Protein AF-A0AAV0RYT7-F1 (afdb_monomer)

Sequence (439 aa):
MAKTRPGLASSNSKPKGTASAAGAGKKELDSYTIRGTTKVVKVGDCVLMRPSDTGKPPYVARIEGIDSDSRNNVKVRVRWYYRPEESLGGRRQFHGAKELFLSDHHDVQSAHTIEGKCTVHSFKNYTKLENVGAEDYFCRFEYKAATGGFTPDRVAVYCKCEMPYNPDDLMVQCEECKDWYHPACVGMTIEEAKKLDHFVCSECSPDDDVKRPQNGFSTSPTADVKDLVIPVTNFNNEDKGFMVLAGDVFDVPIRKDIVHRVVRWQLAKRQQGTHSTKTISEVSGTGRKPWNQKGSGRARHGTLRGPQFRGGCVMHGPKPRSHAFKLNKQVRRLGLKIALTARAAEGKLLVFEDLEVPTHKTKNIVNYVQQMENAKKLLLVDGGSINEKLKLATQNIHYVNVLPSIGLNVYSILQHDTLVMSRAAVNGIVDRMHTPINR

Solvent-accessible surface area (backbone atoms only — not comparable to full-atom values): 26422 Å² total; per-residue (Å²): 144,85,85,88,84,81,89,82,82,81,78,85,73,78,76,82,78,78,84,72,81,87,70,90,58,71,46,79,46,76,63,50,68,35,85,96,53,94,53,72,46,41,65,70,41,34,29,30,30,61,51,95,51,90,90,54,75,66,43,43,31,33,31,73,39,37,39,28,41,84,82,74,50,49,34,28,33,32,34,37,42,39,45,46,70,74,39,89,82,42,66,54,92,50,59,40,94,51,41,34,25,46,38,76,48,70,50,80,43,57,52,82,40,47,76,46,76,36,45,74,33,48,47,80,56,48,78,66,53,92,72,83,54,95,54,51,32,27,30,78,37,38,32,36,76,92,77,63,45,56,42,69,86,71,75,72,56,42,36,96,79,64,38,47,79,32,91,81,58,73,66,49,56,22,73,82,82,64,48,45,31,42,34,71,81,74,77,38,50,72,73,58,56,72,72,52,92,74,47,71,44,88,88,70,46,91,79,73,87,89,86,76,84,94,81,74,85,81,82,73,81,90,74,81,70,59,66,44,79,43,68,22,30,43,90,83,71,50,82,75,50,72,45,81,41,58,11,85,44,46,62,42,81,81,50,66,68,50,38,52,53,46,40,52,41,55,55,30,54,70,46,74,42,79,54,68,57,47,38,60,86,69,43,86,72,71,84,59,58,80,57,69,90,67,91,73,89,63,86,83,55,67,46,69,42,40,61,93,36,87,92,28,20,46,89,89,50,57,61,64,44,79,58,56,69,92,74,59,70,67,58,51,51,49,24,40,27,29,52,46,10,54,31,48,76,70,67,31,50,45,39,22,64,58,81,81,54,99,58,48,51,45,64,61,55,52,54,44,50,70,69,44,84,93,54,80,22,39,34,41,30,34,47,56,83,74,54,66,40,45,48,62,24,30,74,85,38,94,47,42,45,81,41,34,45,89,69,66,48,53,58,62,61,71,74,23,67,27,41,37,31,15,50,56,16,51,52,57,50,51,52,62,67,70,50,76,83,84,128

Foldseek 3Di:
DDDDDDDDDDDPPDDDDPDDDDDPFKDWDQWDQAPPDRDIDGQQFKFFFADPDPPDGTWIWGFHTWIAGNVRFIKTKTFGKDDQCRFPVHDDPQAEPQEIAGEPDIDIGTSNRTPGTAAEAEPVVVLPDPDADPRYHYYDWHAYRVPSDTPPPDAQAFAPVRHHHRSVADWDAAPPPRGIHGQVSQVHDPVVRVVDPHDHGPVRDPDDDDDDDPDDDDPDPDDDLDWDKAFAAALVRDTPGIDTAGSVLQVDPQDPPLLVVQLLQVVLQPDQQQFDWDDLVRQDDDQCQPDDQDDPPDDGDRGQQDPVHVSHTDDPGGHRDRSHDDDDPVSQSVSNSSLNNVCVVVVQEHEYQDPDDPALALVSVVVSQVPDPPWQAEEEEELDDDDPSSCSNPVVPPRYYYDYLVPDGSVVSVVGRHYYYYPNSSVNSVCVSPPDDDD

InterPro domains:
  IPR001025 Bromo adjacent homology (BAH) domain [PF01426] (41-152)
  IPR001025 Bromo adjacent homology (BAH) domain [PS51038] (39-154)
  IPR001025 Bromo adjacent homology (BAH) domain [SM00439] (39-154)
  IPR001965 Zinc finger, PHD-type [SM00249] (158-205)
  IPR002136 Large ribosomal subunit protein uL4 [PF00573] (245-430)
  IPR011011 Zinc finger, FYVE/PHD-type [SSF57903] (149-209)
  IPR013005 Large ribosomal subunit protein uL4-like [MF_01328_B] (235-434)
  IPR013005 Large ribosomal subunit protein uL4-like [PTHR10746] (218-437)
  IPR013005 Large ribosomal subunit protein uL4-like [TIGR03953] (245-429)
  IPR013083 Zinc finger, RING/FYVE/PHD-type [G3DSA:3.30.40.10] (152-214)
  IPR019786 Zinc finger, PHD-type, conserved site [PS01359] (159-204)
  IPR019787 Zinc finger, PHD-finger [PF00628] (159-204)
  IPR019787 Zinc finger, PHD-finger [PS50016] (156-207)
  IPR023574 Large ribosomal subunit protein uL4 domain superfamily [G3DSA:3.40.1370.10] (215-439)
  IPR023574 Large ribosomal subunit protein uL4 domain superfamily [SSF52166] (230-432)
  IPR043151 Bromo adjacent homology (BAH) domain superfamily [G3DSA:2.30.30.490] (9-151)

Structure (mmCIF, N/CA/C/O backbone):
data_AF-A0AAV0RYT7-F1
#
_entry.id   AF-A0AAV0RYT7-F1
#
loop_
_atom_site.group_PDB
_atom_site.id
_atom_site.type_symbol
_atom_site.label_atom_id
_atom_site.label_alt_id
_atom_site.label_comp_id
_atom_site.label_asym_id
_atom_site.label_entity_id
_atom_site.label_seq_id
_atom_site.pdbx_PDB_ins_code
_atom_site.Cartn_x
_atom_site.Cartn_y
_atom_site.Cartn_z
_atom_site.occupancy
_atom_site.B_iso_or_equiv
_atom_site.auth_seq_id
_atom_site.auth_comp_id
_atom_site.auth_asym_id
_atom_site.auth_atom_id
_atom_site.pdbx_PDB_model_num
ATOM 1 N N . MET A 1 1 ? -42.404 -5.998 -25.702 1.00 30.30 1 MET A N 1
ATOM 2 C CA . MET A 1 1 ? -41.253 -6.014 -24.774 1.00 30.30 1 MET A CA 1
ATOM 3 C C . MET A 1 1 ? -40.001 -6.358 -25.566 1.00 30.30 1 MET A C 1
ATOM 5 O O . MET A 1 1 ? -39.706 -7.519 -25.775 1.00 30.30 1 MET A O 1
ATOM 9 N N . ALA A 1 2 ? -39.330 -5.339 -26.093 1.00 27.11 2 ALA A N 1
ATOM 10 C CA . ALA A 1 2 ? -38.035 -5.443 -26.757 1.00 27.11 2 ALA A CA 1
ATOM 11 C C . ALA A 1 2 ? -37.401 -4.053 -26.669 1.00 27.11 2 ALA A C 1
ATOM 13 O O . ALA A 1 2 ? -37.971 -3.090 -27.182 1.00 27.11 2 ALA A O 1
ATOM 14 N N . LYS A 1 3 ? -36.290 -3.919 -25.940 1.00 22.48 3 LYS A N 1
ATOM 15 C CA . LYS A 1 3 ? -35.517 -2.673 -25.860 1.00 22.48 3 LYS A CA 1
ATOM 16 C C . LYS A 1 3 ? -34.029 -3.003 -25.764 1.00 22.48 3 LYS A C 1
ATOM 18 O O . LYS A 1 3 ? -33.499 -3.251 -24.690 1.00 22.48 3 LYS A O 1
ATOM 23 N N . THR A 1 4 ? -33.372 -2.986 -26.914 1.00 28.69 4 THR A N 1
ATOM 24 C CA . THR A 1 4 ? -31.923 -2.846 -27.082 1.00 28.69 4 THR A CA 1
ATOM 25 C C . THR A 1 4 ? -31.543 -1.368 -27.119 1.00 28.69 4 THR A C 1
ATOM 27 O O . THR A 1 4 ? -32.207 -0.595 -27.808 1.00 28.69 4 THR A O 1
ATOM 30 N N . ARG A 1 5 ? -30.453 -0.984 -26.441 1.00 23.03 5 ARG A N 1
ATOM 31 C CA . ARG A 1 5 ? -29.602 0.194 -26.734 1.00 23.03 5 ARG A CA 1
ATOM 32 C C . ARG A 1 5 ? -28.378 0.208 -25.793 1.00 23.03 5 ARG A C 1
ATOM 34 O O . ARG A 1 5 ? -28.495 -0.345 -24.704 1.00 23.03 5 ARG A O 1
ATOM 41 N N . PRO A 1 6 ? -27.292 0.954 -26.089 1.00 27.91 6 PRO A N 1
ATOM 42 C CA . PRO A 1 6 ? -26.799 1.430 -27.386 1.00 27.91 6 PRO A CA 1
ATOM 43 C C . PRO A 1 6 ? -25.316 1.063 -27.632 1.00 27.91 6 PRO A C 1
ATOM 45 O O . PRO A 1 6 ? -24.533 0.858 -26.708 1.00 27.91 6 PRO A O 1
ATOM 48 N N . GLY A 1 7 ? -24.928 1.026 -28.909 1.00 27.41 7 GLY A N 1
ATOM 49 C CA . GLY A 1 7 ? -23.536 0.886 -29.328 1.00 27.41 7 GLY A CA 1
ATOM 50 C C . GLY A 1 7 ? -22.687 2.096 -28.932 1.00 27.41 7 GLY A C 1
ATOM 51 O O . GLY A 1 7 ? -23.126 3.241 -29.055 1.00 27.41 7 GLY A O 1
ATOM 52 N N . LEU A 1 8 ? -21.459 1.827 -28.485 1.00 25.39 8 LEU A N 1
ATOM 53 C CA . LEU A 1 8 ? -20.401 2.827 -28.415 1.00 25.39 8 LEU A CA 1
ATOM 54 C C . LEU A 1 8 ? -19.555 2.757 -29.685 1.00 25.39 8 LEU A C 1
ATOM 56 O O . LEU A 1 8 ? -19.077 1.698 -30.087 1.00 25.39 8 LEU A O 1
ATOM 60 N N . ALA A 1 9 ? -19.407 3.931 -30.286 1.00 24.58 9 ALA A N 1
ATOM 61 C CA . ALA A 1 9 ? -18.654 4.214 -31.487 1.00 24.58 9 ALA A CA 1
ATOM 62 C C . ALA A 1 9 ? -17.199 3.731 -31.390 1.00 24.58 9 ALA A C 1
ATOM 64 O O . ALA A 1 9 ? -16.453 4.132 -30.496 1.00 24.58 9 ALA A O 1
ATOM 65 N N . SER A 1 10 ? -16.781 2.921 -32.361 1.00 26.00 10 SER A N 1
ATOM 66 C CA . SER A 1 10 ? -15.369 2.709 -32.659 1.00 26.00 10 SER A CA 1
ATOM 67 C C . SER A 1 10 ? -14.807 3.994 -33.261 1.00 26.00 10 SER A C 1
ATOM 69 O O . SER A 1 10 ? -15.166 4.396 -34.368 1.00 26.00 10 SER A O 1
ATOM 71 N N . SER A 1 11 ? -13.935 4.664 -32.516 1.00 25.81 11 SER A N 1
ATOM 72 C CA . SER A 1 11 ? -13.093 5.729 -33.040 1.00 25.81 11 SER A CA 1
ATOM 73 C C . SER A 1 11 ? -12.148 5.138 -34.089 1.00 25.81 11 SER A C 1
ATOM 75 O O . SER A 1 11 ? -11.259 4.347 -33.787 1.00 25.81 11 SER A O 1
ATOM 77 N N . ASN A 1 12 ? -12.356 5.529 -35.345 1.00 25.47 12 ASN A N 1
ATOM 78 C CA . ASN A 1 12 ? -11.433 5.277 -36.446 1.00 25.47 12 ASN A CA 1
ATOM 79 C C . ASN A 1 12 ? -10.126 6.050 -36.196 1.00 25.47 12 ASN A C 1
ATOM 81 O O . ASN A 1 12 ? -9.978 7.200 -36.613 1.00 25.47 12 ASN A O 1
ATOM 85 N N . SER A 1 13 ? -9.155 5.433 -35.526 1.00 27.55 13 SER A N 1
ATOM 86 C CA . SER A 1 13 ? -7.759 5.852 -35.622 1.00 27.55 13 SER A CA 1
ATOM 87 C C . SER A 1 13 ? -7.164 5.241 -36.891 1.00 27.55 13 SER A C 1
ATOM 89 O O . SER A 1 13 ? -6.755 4.085 -36.925 1.00 27.55 13 SER A O 1
ATOM 91 N N . LYS A 1 14 ? -7.129 6.038 -37.967 1.00 25.80 14 LYS A N 1
ATOM 92 C CA . LYS A 1 14 ? -6.351 5.734 -39.177 1.00 25.80 14 LYS A CA 1
ATOM 93 C C . LYS A 1 14 ? -4.915 5.355 -38.774 1.00 25.80 14 LYS A C 1
ATOM 95 O O . LYS A 1 14 ? -4.239 6.200 -38.178 1.00 25.80 14 LYS A O 1
ATOM 100 N N . PRO A 1 15 ? -4.398 4.164 -39.121 1.00 29.38 15 PRO A N 1
ATOM 101 C CA . PRO A 1 15 ? -2.966 3.940 -39.060 1.00 29.38 15 PRO A CA 1
ATOM 102 C C . PRO A 1 15 ? -2.318 4.772 -40.172 1.00 29.38 15 PRO A C 1
ATOM 104 O O . PRO A 1 15 ? -2.700 4.692 -41.340 1.00 29.38 15 PRO A O 1
ATOM 107 N N . LYS A 1 16 ? -1.367 5.631 -39.790 1.00 27.55 16 LYS A N 1
ATOM 108 C CA . LYS A 1 16 ? -0.496 6.354 -40.721 1.00 27.55 16 LYS A CA 1
ATOM 109 C C . LYS A 1 16 ? 0.192 5.323 -41.614 1.00 27.55 16 LYS A C 1
ATOM 111 O O . LYS A 1 16 ? 1.013 4.549 -41.130 1.00 27.55 16 LYS A O 1
ATOM 116 N N . GLY A 1 17 ? -0.162 5.318 -42.896 1.00 25.09 17 GLY A N 1
ATOM 117 C CA . GLY A 1 17 ? 0.501 4.500 -43.898 1.00 25.09 17 GLY A CA 1
ATOM 118 C C . GLY A 1 17 ? 1.968 4.899 -44.002 1.00 25.09 17 GLY A C 1
ATOM 119 O O . GLY A 1 17 ? 2.288 5.995 -44.457 1.00 25.09 17 GLY A O 1
ATOM 120 N N . THR A 1 18 ? 2.864 4.011 -43.586 1.00 28.97 18 THR A N 1
ATOM 121 C CA . THR A 1 18 ? 4.244 4.032 -44.059 1.00 28.97 18 THR A CA 1
ATOM 122 C C . THR A 1 18 ? 4.240 3.396 -45.440 1.00 28.97 18 THR A C 1
ATOM 124 O O . THR A 1 18 ? 4.267 2.174 -45.576 1.00 28.97 18 THR A O 1
ATOM 127 N N . ALA A 1 19 ? 4.136 4.240 -46.465 1.00 28.33 19 ALA A N 1
ATOM 128 C CA . ALA A 1 19 ? 4.362 3.848 -47.845 1.00 28.33 19 ALA A CA 1
ATOM 129 C C . ALA A 1 19 ? 5.803 3.325 -47.974 1.00 28.33 19 ALA A C 1
ATOM 131 O O . ALA A 1 19 ? 6.754 4.103 -47.945 1.00 28.33 19 ALA A O 1
ATOM 132 N N . SER A 1 20 ? 5.965 2.005 -48.074 1.00 30.25 20 SER A N 1
ATOM 133 C CA . SER A 1 20 ? 7.187 1.408 -48.614 1.00 30.25 20 SER A CA 1
ATOM 134 C C . SER A 1 20 ? 7.030 1.278 -50.121 1.00 30.25 20 SER A C 1
ATOM 136 O O . SER A 1 20 ? 6.014 0.788 -50.610 1.00 30.25 20 SER A O 1
ATOM 138 N N . ALA A 1 21 ? 8.036 1.780 -50.831 1.00 29.73 21 ALA A N 1
ATOM 139 C CA . ALA A 1 21 ? 8.102 1.876 -52.278 1.00 29.73 21 ALA A CA 1
ATOM 140 C C . ALA A 1 21 ? 7.775 0.545 -52.976 1.00 29.73 21 ALA A C 1
ATOM 142 O O . ALA A 1 21 ? 8.363 -0.498 -52.681 1.00 29.73 21 ALA A O 1
ATOM 143 N N . ALA A 1 22 ? 6.848 0.609 -53.932 1.00 30.39 22 ALA A N 1
ATOM 144 C CA . ALA A 1 22 ? 6.551 -0.470 -54.858 1.00 30.39 22 ALA A CA 1
ATOM 145 C C . ALA A 1 22 ? 7.770 -0.720 -55.762 1.00 30.39 22 ALA A C 1
ATOM 147 O O . ALA A 1 22 ? 8.079 0.075 -56.648 1.00 30.39 22 ALA A O 1
ATOM 148 N N . GLY A 1 23 ? 8.472 -1.827 -55.521 1.00 34.88 23 GLY A N 1
ATOM 149 C CA . GLY A 1 23 ? 9.412 -2.402 -56.478 1.00 34.88 23 GLY A CA 1
ATOM 150 C C . GLY A 1 23 ? 8.641 -3.153 -57.563 1.00 34.88 23 GLY A C 1
ATOM 151 O O . GLY A 1 23 ? 7.828 -4.024 -57.253 1.00 34.88 23 GLY A O 1
ATOM 152 N N . ALA A 1 24 ? 8.886 -2.786 -58.818 1.00 42.75 24 ALA A N 1
ATOM 153 C CA . ALA A 1 24 ? 8.257 -3.340 -60.010 1.00 42.75 24 ALA A CA 1
ATOM 154 C C . ALA A 1 24 ? 8.384 -4.877 -60.098 1.00 42.75 24 ALA A C 1
ATOM 156 O O . ALA A 1 24 ? 9.4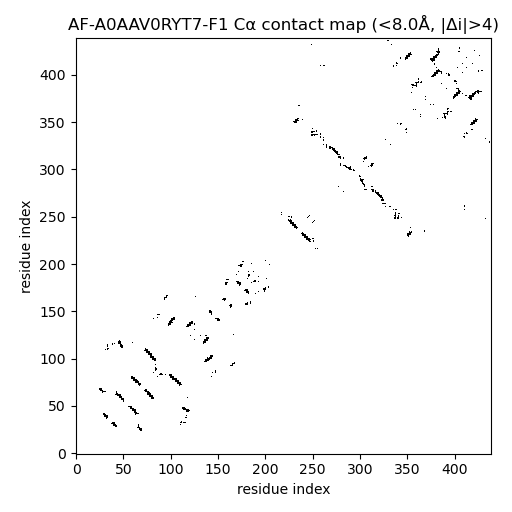75 -5.417 -59.925 1.00 42.75 24 ALA A O 1
ATOM 157 N N . GLY A 1 25 ? 7.274 -5.564 -60.409 1.00 54.41 25 GLY A N 1
ATOM 158 C CA . GLY A 1 25 ? 7.277 -6.955 -60.893 1.00 54.41 25 GLY A CA 1
ATOM 159 C C . GLY A 1 25 ? 6.667 -8.050 -60.002 1.00 54.41 25 GLY A C 1
ATOM 160 O O . GLY A 1 25 ? 6.837 -9.219 -60.338 1.00 54.41 25 GLY A O 1
ATOM 161 N N . LYS A 1 26 ? 5.965 -7.729 -58.904 1.00 60.53 26 LYS A N 1
ATOM 162 C CA . LYS A 1 26 ? 5.328 -8.736 -58.025 1.00 60.53 26 LYS A CA 1
ATOM 163 C C . LYS A 1 26 ? 3.840 -8.921 -58.344 1.00 60.53 26 LYS A C 1
ATOM 165 O O . LYS A 1 26 ? 3.109 -7.935 -58.393 1.00 60.53 26 LYS A O 1
ATOM 170 N N . LYS A 1 27 ? 3.394 -10.168 -58.530 1.00 79.81 27 LYS A N 1
ATOM 171 C CA . LYS A 1 27 ? 1.981 -10.544 -58.718 1.00 79.81 27 LYS A CA 1
ATOM 172 C C . LYS A 1 27 ? 1.500 -11.361 -57.516 1.00 79.81 27 LYS A C 1
ATOM 174 O O . LYS A 1 27 ? 2.056 -12.430 -57.258 1.00 79.81 27 LYS A O 1
ATOM 179 N N . GLU A 1 28 ? 0.482 -10.870 -56.812 1.00 83.94 28 GLU A N 1
ATOM 180 C CA . GLU A 1 28 ? -0.175 -11.586 -55.707 1.00 83.94 28 GLU A CA 1
ATOM 181 C C . GLU A 1 28 ? -0.911 -12.834 -56.229 1.00 83.94 28 GLU A C 1
ATOM 183 O O . GLU A 1 28 ? -1.502 -12.819 -57.314 1.00 83.94 28 GLU A O 1
ATOM 188 N N . LEU A 1 29 ? -0.835 -13.931 -55.474 1.00 84.69 29 LEU A N 1
ATOM 189 C CA . LEU A 1 29 ? -1.482 -15.207 -55.775 1.00 84.69 29 LEU A CA 1
ATOM 190 C C . LEU A 1 29 ? -2.457 -15.588 -54.655 1.00 84.69 29 LEU A C 1
ATOM 192 O O . LEU A 1 29 ? -2.135 -15.474 -53.476 1.00 84.69 29 LEU A O 1
ATOM 196 N N . ASP A 1 30 ? -3.614 -16.140 -55.020 1.00 82.50 30 ASP A N 1
ATOM 197 C CA . ASP A 1 30 ? -4.628 -16.562 -54.039 1.00 82.50 30 ASP A CA 1
ATOM 198 C C . ASP A 1 30 ? -4.325 -17.928 -53.401 1.00 82.50 30 ASP A C 1
ATOM 200 O O . ASP A 1 30 ? -4.829 -18.260 -52.324 1.00 82.50 30 ASP A O 1
ATOM 204 N N . SER A 1 31 ? -3.529 -18.761 -54.079 1.00 87.69 31 SER A N 1
ATOM 205 C CA . SER A 1 31 ? -3.195 -20.106 -53.611 1.00 87.69 31 SER A CA 1
ATOM 206 C C . SER A 1 31 ? -1.892 -20.641 -54.202 1.00 87.69 31 SER A C 1
ATOM 208 O O . SER A 1 31 ? -1.434 -20.186 -55.250 1.00 87.69 31 SER A O 1
ATOM 210 N N . TYR A 1 32 ? -1.309 -21.630 -53.526 1.00 88.06 32 TYR A N 1
ATOM 211 C CA . TYR A 1 32 ? -0.107 -22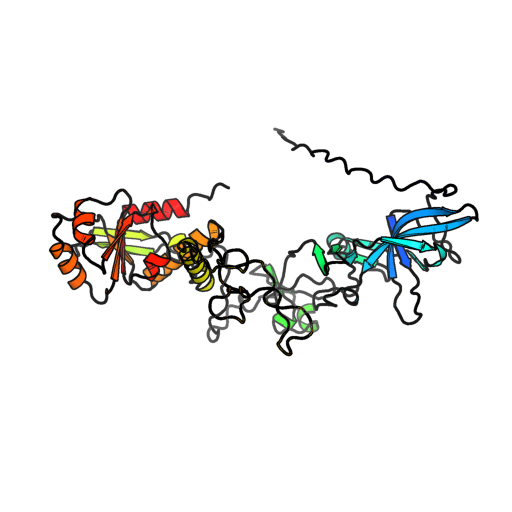.335 -53.957 1.00 88.06 32 TYR A CA 1
ATOM 212 C C . TYR A 1 32 ? -0.243 -23.839 -53.697 1.00 88.06 32 TYR A C 1
ATOM 214 O O . TYR A 1 32 ? -0.629 -24.254 -52.603 1.00 88.06 32 TYR A O 1
ATOM 222 N N . THR A 1 33 ? 0.089 -24.665 -54.690 1.00 88.25 33 THR A N 1
ATOM 223 C CA . THR A 1 33 ? 0.115 -26.128 -54.545 1.00 88.25 33 THR A CA 1
ATOM 224 C C . THR A 1 33 ? 1.485 -26.566 -54.046 1.00 88.25 33 THR A C 1
ATOM 226 O O . THR A 1 33 ? 2.500 -26.286 -54.685 1.00 88.25 33 THR A O 1
ATOM 229 N N . ILE A 1 34 ? 1.524 -27.267 -52.910 1.00 86.81 34 ILE A N 1
ATOM 230 C CA . ILE A 1 34 ? 2.776 -27.733 -52.304 1.00 86.81 34 ILE A CA 1
ATOM 231 C C . ILE A 1 34 ? 3.454 -28.724 -53.253 1.00 86.81 34 ILE A C 1
ATOM 233 O O . ILE A 1 34 ? 2.879 -29.750 -53.626 1.00 86.81 34 ILE A O 1
ATOM 237 N N . ARG A 1 35 ? 4.704 -28.436 -53.620 1.00 77.00 35 ARG A N 1
ATOM 238 C CA . ARG A 1 35 ? 5.479 -29.239 -54.569 1.00 77.00 35 ARG A CA 1
ATOM 239 C C . ARG A 1 35 ? 5.630 -30.682 -54.070 1.00 77.00 35 ARG A C 1
ATOM 241 O O . ARG A 1 35 ? 6.130 -30.910 -52.976 1.00 77.00 35 ARG A O 1
ATOM 248 N N . GLY A 1 36 ? 5.230 -31.647 -54.898 1.00 72.75 36 GLY A N 1
ATOM 249 C CA . GLY A 1 36 ? 5.280 -33.076 -54.560 1.00 72.75 36 GLY A CA 1
ATOM 250 C C . GLY A 1 36 ? 4.041 -33.607 -53.833 1.00 72.75 36 GLY A C 1
ATOM 251 O O . GLY A 1 36 ? 4.007 -34.783 -53.490 1.00 72.75 36 GLY A O 1
ATOM 252 N N . THR A 1 37 ? 3.008 -32.781 -53.627 1.00 81.81 37 THR A N 1
ATOM 253 C CA . THR A 1 37 ? 1.719 -33.218 -53.070 1.00 81.81 37 THR A CA 1
ATOM 254 C C . THR A 1 37 ? 0.547 -32.608 -53.845 1.00 81.81 37 THR A C 1
ATOM 256 O O . THR A 1 37 ? 0.711 -31.651 -54.597 1.00 81.81 37 THR A O 1
ATOM 259 N N . THR A 1 38 ? -0.661 -33.133 -53.642 1.00 82.56 38 THR A N 1
ATOM 260 C CA . THR A 1 38 ? -1.909 -32.568 -54.192 1.00 82.56 38 THR A CA 1
ATOM 261 C C . THR A 1 38 ? -2.530 -31.491 -53.292 1.00 82.56 38 THR A C 1
ATOM 263 O O . THR A 1 38 ? -3.633 -31.017 -53.561 1.00 82.56 38 THR A O 1
ATOM 266 N N . LYS A 1 39 ? -1.852 -31.094 -52.205 1.00 85.62 39 LYS A N 1
ATOM 267 C CA . LYS A 1 39 ? -2.389 -30.157 -51.210 1.00 85.62 39 LYS A CA 1
ATOM 268 C C . LYS A 1 39 ? -2.186 -28.707 -51.656 1.00 85.62 39 LYS A C 1
ATOM 270 O O . LYS A 1 39 ? -1.070 -28.286 -51.957 1.00 85.62 39 LYS A O 1
ATOM 275 N N . VAL A 1 40 ? -3.274 -27.937 -51.647 1.00 89.38 40 VAL A N 1
ATOM 276 C CA . VAL A 1 40 ? -3.293 -26.502 -51.968 1.00 89.38 40 VAL A CA 1
ATOM 277 C C . VAL A 1 40 ? -3.380 -25.689 -50.681 1.00 89.38 40 VAL A C 1
ATOM 279 O O . VAL A 1 40 ? -4.195 -25.992 -49.808 1.00 89.38 40 VAL A O 1
ATOM 282 N N . VAL A 1 41 ? -2.561 -24.645 -50.577 1.00 91.06 41 VAL A N 1
ATOM 283 C CA . VAL A 1 41 ? -2.524 -23.722 -49.439 1.00 91.06 41 VAL A CA 1
ATOM 284 C C . VAL A 1 41 ? -2.985 -22.336 -49.867 1.00 91.06 41 VAL A C 1
ATOM 286 O O . VAL A 1 41 ? -2.650 -21.883 -50.963 1.00 91.06 41 VAL A O 1
ATOM 289 N N . LYS A 1 42 ? -3.752 -21.667 -49.006 1.00 92.44 42 LYS A N 1
ATOM 290 C CA . LYS A 1 42 ? -4.282 -20.315 -49.218 1.00 92.44 42 LYS A CA 1
ATOM 291 C C . LYS A 1 42 ? -3.820 -19.356 -48.124 1.00 92.44 42 LYS A C 1
ATOM 293 O O . LYS A 1 42 ? -3.354 -19.770 -47.063 1.00 92.44 42 LYS A O 1
ATOM 298 N N . VAL A 1 43 ? -3.996 -18.059 -48.363 1.00 91.00 43 VAL A N 1
ATOM 299 C CA . VAL A 1 43 ? -3.809 -17.037 -47.326 1.00 91.00 43 VAL A CA 1
ATOM 300 C C . VAL A 1 43 ? -4.737 -17.325 -46.140 1.00 91.00 43 VAL A C 1
ATOM 302 O O . VAL A 1 43 ? -5.922 -17.600 -46.311 1.00 91.00 43 VAL A O 1
ATOM 305 N N . GLY A 1 44 ? -4.188 -17.276 -44.929 1.00 88.56 44 GLY A N 1
ATOM 306 C CA . GLY A 1 44 ? -4.873 -17.581 -43.677 1.00 88.56 44 GLY A CA 1
ATOM 307 C C . GLY A 1 44 ? -4.670 -19.009 -43.168 1.00 88.56 44 GLY A C 1
ATOM 308 O O . GLY A 1 44 ? -4.873 -19.224 -41.970 1.00 88.56 44 GLY A O 1
ATOM 309 N N . ASP A 1 45 ? -4.231 -19.941 -44.021 1.00 92.81 45 ASP A N 1
ATOM 310 C CA . ASP A 1 45 ? -3.924 -21.318 -43.626 1.00 92.81 45 ASP A CA 1
ATOM 311 C C . ASP A 1 45 ? -2.666 -21.394 -42.746 1.00 92.81 45 ASP A C 1
ATOM 313 O O . ASP A 1 45 ? -1.748 -20.574 -42.855 1.00 92.81 45 ASP A O 1
ATOM 317 N N . CYS A 1 46 ? -2.618 -22.415 -41.886 1.00 94.38 46 CYS A N 1
ATOM 318 C CA . CYS A 1 46 ? -1.428 -22.769 -41.119 1.00 94.38 46 CYS A CA 1
ATOM 319 C C . CYS A 1 46 ? -0.663 -23.899 -41.820 1.00 94.38 46 CYS A C 1
ATOM 321 O O . CYS A 1 46 ? -1.254 -24.825 -42.385 1.00 94.38 46 CYS A O 1
ATOM 323 N N . VAL A 1 47 ? 0.661 -23.805 -41.813 1.00 94.62 47 VAL A N 1
ATOM 324 C CA . VAL A 1 47 ? 1.555 -24.723 -42.518 1.00 94.62 47 VAL A CA 1
ATOM 325 C C . VAL A 1 47 ? 2.738 -25.140 -41.664 1.00 94.62 47 VAL A C 1
ATOM 327 O O . VAL A 1 47 ? 3.178 -24.407 -40.776 1.00 94.62 47 VAL A O 1
ATOM 330 N N . LEU A 1 48 ? 3.268 -26.314 -41.997 1.00 93.12 48 LEU A N 1
ATOM 331 C CA . LEU A 1 48 ? 4.563 -26.791 -41.546 1.00 93.12 48 LEU A CA 1
ATOM 332 C C . LEU A 1 48 ? 5.647 -26.351 -42.526 1.00 93.12 48 LEU A C 1
ATOM 334 O O . LEU A 1 48 ? 5.549 -26.599 -43.729 1.00 93.12 48 LEU A O 1
ATOM 338 N N . MET A 1 49 ? 6.680 -25.712 -41.995 1.00 92.00 49 MET A N 1
ATOM 339 C CA . MET A 1 49 ? 7.822 -25.187 -42.729 1.00 92.00 49 MET A CA 1
ATOM 340 C C . MET A 1 49 ? 9.067 -25.988 -42.362 1.00 92.00 49 MET A C 1
ATOM 342 O O . MET A 1 49 ? 9.378 -26.172 -41.181 1.00 92.00 49 MET A O 1
ATOM 346 N N . ARG A 1 50 ? 9.799 -26.427 -43.384 1.00 90.88 50 ARG A N 1
ATOM 347 C CA . ARG A 1 50 ? 11.050 -27.165 -43.235 1.00 90.88 50 ARG A CA 1
ATOM 348 C C . ARG A 1 50 ? 12.086 -26.316 -42.484 1.00 90.88 50 ARG A C 1
ATOM 350 O O . ARG A 1 50 ? 12.319 -25.172 -42.885 1.00 90.88 50 ARG A O 1
ATOM 357 N N . PRO A 1 51 ? 12.740 -26.857 -41.446 1.00 88.44 51 PRO A N 1
ATOM 358 C CA . PRO A 1 51 ? 13.836 -26.178 -40.775 1.00 88.44 51 PRO A CA 1
ATOM 359 C C . PRO A 1 51 ? 15.114 -26.227 -41.622 1.00 88.44 51 PRO A C 1
ATOM 361 O O . PRO A 1 51 ? 15.320 -27.146 -42.412 1.00 88.44 51 PRO A O 1
ATOM 364 N N . SER A 1 52 ? 16.007 -25.252 -41.434 1.00 83.75 52 SER A N 1
ATOM 365 C CA . SER A 1 52 ? 17.330 -25.267 -42.080 1.00 83.75 52 SER A CA 1
ATOM 366 C C . SER A 1 52 ? 18.213 -26.413 -41.572 1.00 83.75 52 SER A C 1
ATOM 368 O O . SER A 1 52 ? 19.015 -26.948 -42.332 1.00 83.75 52 SER A O 1
ATOM 370 N N . ASP A 1 53 ? 18.038 -26.799 -40.304 1.00 83.44 53 ASP A N 1
ATOM 371 C CA . ASP A 1 53 ? 18.758 -27.901 -39.664 1.00 83.44 53 ASP A CA 1
ATOM 372 C C . ASP A 1 53 ? 17.888 -29.166 -39.665 1.00 83.44 53 ASP A C 1
ATOM 374 O O . ASP A 1 53 ? 16.791 -29.169 -39.107 1.00 83.44 53 ASP A O 1
ATOM 378 N N . THR A 1 54 ? 18.396 -30.275 -40.206 1.00 78.38 54 THR A N 1
ATOM 379 C CA . THR A 1 54 ? 17.678 -31.563 -40.318 1.00 78.38 54 THR A CA 1
ATOM 380 C C . THR A 1 54 ? 17.336 -32.234 -38.983 1.00 78.38 54 THR A C 1
ATOM 382 O O . THR A 1 54 ? 16.558 -33.182 -38.969 1.00 78.38 54 THR A O 1
ATOM 385 N N . GLY A 1 55 ? 17.897 -31.767 -37.862 1.00 77.81 55 GLY A N 1
ATOM 386 C CA . GLY A 1 55 ? 17.640 -32.311 -36.522 1.00 77.81 55 GLY A CA 1
ATOM 387 C C . GLY A 1 55 ? 16.511 -31.628 -35.742 1.00 77.81 55 GLY A C 1
ATOM 388 O O . GLY A 1 55 ? 16.228 -32.038 -34.619 1.00 77.81 55 GLY A O 1
ATOM 389 N N . LYS A 1 56 ? 15.888 -30.574 -36.286 1.00 83.88 56 LYS A N 1
ATOM 390 C CA . LYS A 1 56 ? 14.812 -29.828 -35.613 1.00 83.88 56 LYS A CA 1
ATOM 391 C C . LYS A 1 56 ? 13.432 -30.253 -36.126 1.00 83.88 56 LYS A C 1
ATOM 393 O O . LYS A 1 56 ? 13.315 -30.643 -37.287 1.00 83.88 56 LYS A O 1
ATOM 398 N N . PRO A 1 57 ? 12.377 -30.168 -35.295 1.00 86.12 57 PRO A N 1
ATOM 399 C CA . PRO A 1 57 ? 11.013 -30.357 -35.773 1.00 86.12 57 PRO A CA 1
ATOM 400 C C . PRO A 1 57 ? 10.622 -29.241 -36.758 1.00 86.12 57 PRO A C 1
ATOM 402 O O . PRO A 1 57 ? 11.185 -28.144 -36.697 1.00 86.12 57 PRO A O 1
ATOM 405 N N . PRO A 1 58 ? 9.637 -29.482 -37.641 1.00 91.19 58 PRO A N 1
ATOM 406 C CA . PRO A 1 58 ? 9.145 -28.455 -38.546 1.00 91.19 58 PRO A CA 1
ATOM 407 C C . PRO A 1 58 ? 8.542 -27.273 -37.782 1.00 91.19 58 PRO A C 1
ATOM 409 O O . PRO A 1 58 ? 7.859 -27.433 -36.757 1.00 91.19 58 PRO A O 1
ATOM 412 N N . TYR A 1 59 ? 8.796 -26.077 -38.313 1.00 92.12 59 TYR A N 1
ATOM 413 C CA . TYR A 1 59 ? 8.263 -24.826 -37.789 1.00 92.12 59 TYR A CA 1
ATOM 414 C C . TYR A 1 59 ? 6.810 -24.653 -38.211 1.00 92.12 59 TYR A C 1
ATOM 416 O O . TYR A 1 59 ? 6.428 -25.031 -39.316 1.00 92.12 59 TYR A O 1
ATOM 424 N N . VAL A 1 60 ? 5.999 -24.042 -37.353 1.00 94.62 60 VAL A N 1
ATOM 425 C CA . VAL A 1 60 ? 4.589 -23.784 -37.654 1.00 94.62 60 VAL A CA 1
ATOM 426 C C . VAL A 1 60 ? 4.420 -22.312 -37.999 1.00 94.62 60 VAL A C 1
ATOM 428 O O . VAL A 1 60 ? 4.883 -21.436 -37.268 1.00 94.62 60 VAL A O 1
ATOM 431 N N . ALA A 1 61 ? 3.753 -22.020 -39.110 1.00 95.00 61 ALA A N 1
ATOM 432 C CA . ALA A 1 61 ? 3.543 -20.649 -39.556 1.00 95.00 61 ALA A CA 1
ATOM 433 C C . ALA A 1 61 ? 2.140 -20.445 -40.125 1.00 95.00 61 ALA A C 1
ATOM 435 O O . ALA A 1 61 ? 1.553 -21.358 -40.703 1.00 95.00 61 ALA A O 1
ATOM 436 N N . ARG A 1 62 ? 1.610 -19.230 -39.988 1.00 94.69 62 ARG A N 1
ATOM 437 C CA . ARG A 1 62 ? 0.386 -18.795 -40.666 1.00 94.69 62 ARG A CA 1
ATOM 438 C C . ARG A 1 62 ? 0.745 -18.013 -41.917 1.00 94.69 62 ARG A C 1
ATOM 440 O O . ARG A 1 62 ? 1.555 -17.092 -41.841 1.00 94.69 62 ARG A O 1
ATOM 447 N N . ILE A 1 63 ? 0.127 -18.336 -43.046 1.00 94.56 63 ILE A N 1
ATOM 448 C CA . ILE A 1 63 ? 0.327 -17.586 -44.289 1.00 94.56 63 ILE A CA 1
ATOM 449 C C . ILE A 1 63 ? -0.490 -16.296 -44.240 1.00 94.56 63 ILE A C 1
ATOM 451 O O . ILE A 1 63 ? -1.707 -16.336 -44.076 1.00 94.56 63 ILE A O 1
ATOM 455 N N . GLU A 1 64 ? 0.167 -15.156 -44.422 1.00 93.19 64 GLU A N 1
ATOM 456 C CA . GLU A 1 64 ? -0.478 -13.841 -44.514 1.00 93.19 64 GLU A CA 1
ATOM 457 C C . GLU A 1 64 ? -0.537 -13.301 -45.945 1.00 93.19 64 GLU A C 1
ATOM 459 O O . GLU A 1 64 ? -1.389 -12.473 -46.253 1.00 93.19 64 GLU A O 1
ATOM 464 N N . GLY A 1 65 ? 0.331 -13.781 -46.836 1.00 91.62 65 GLY A N 1
ATOM 465 C CA . GLY A 1 65 ? 0.317 -13.405 -48.248 1.00 91.62 65 GLY A CA 1
ATOM 466 C C . GLY A 1 65 ? 1.158 -14.347 -49.100 1.00 91.62 65 GLY A C 1
ATOM 467 O O . GLY A 1 65 ? 2.104 -14.960 -48.602 1.00 91.62 65 GLY A O 1
ATOM 468 N N . ILE A 1 66 ? 0.814 -14.464 -50.380 1.00 92.62 66 ILE A N 1
ATOM 469 C CA . ILE A 1 66 ? 1.549 -15.266 -51.361 1.00 92.62 66 ILE A CA 1
ATOM 470 C C . ILE A 1 66 ? 1.837 -14.369 -52.563 1.00 92.62 66 ILE A C 1
ATOM 472 O O . ILE A 1 66 ? 0.922 -13.853 -53.198 1.00 92.62 66 ILE A O 1
ATOM 476 N N . ASP A 1 67 ? 3.115 -14.199 -52.875 1.00 91.19 67 ASP A N 1
ATOM 477 C CA . ASP A 1 67 ? 3.601 -13.310 -53.923 1.00 91.19 67 ASP A CA 1
ATOM 478 C C . ASP A 1 67 ? 4.436 -14.108 -54.928 1.00 91.19 67 ASP A C 1
ATOM 480 O O . ASP A 1 67 ? 5.290 -14.911 -54.548 1.00 91.19 67 ASP A O 1
ATOM 484 N N . SER A 1 68 ? 4.241 -13.866 -56.221 1.00 89.31 68 SER A N 1
ATOM 485 C CA . SER A 1 68 ? 5.099 -14.392 -57.288 1.00 89.31 68 SER A CA 1
ATOM 486 C C . SER A 1 68 ? 5.944 -13.287 -57.907 1.00 89.31 68 SER A C 1
ATOM 488 O O . SER A 1 68 ? 5.477 -12.169 -58.128 1.00 89.31 68 SER A O 1
ATOM 490 N N . ASP A 1 69 ? 7.211 -13.600 -58.158 1.00 85.50 69 ASP A N 1
ATOM 491 C CA . ASP A 1 69 ? 8.143 -12.703 -58.837 1.00 85.50 69 ASP A CA 1
ATOM 492 C C . ASP A 1 69 ? 8.088 -12.896 -60.364 1.00 85.50 69 ASP A C 1
ATOM 494 O O . ASP A 1 69 ? 7.619 -13.922 -60.860 1.00 85.50 69 ASP A O 1
ATOM 498 N N . SER A 1 70 ? 8.659 -11.958 -61.120 1.00 76.50 70 SER A N 1
ATOM 499 C CA . SER A 1 70 ? 8.743 -11.977 -62.596 1.00 76.50 70 SER A CA 1
ATOM 500 C C . SER A 1 70 ? 9.377 -13.247 -63.199 1.00 76.50 70 SER A C 1
ATOM 502 O O . SER A 1 70 ? 9.154 -13.562 -64.365 1.00 76.50 70 SER A O 1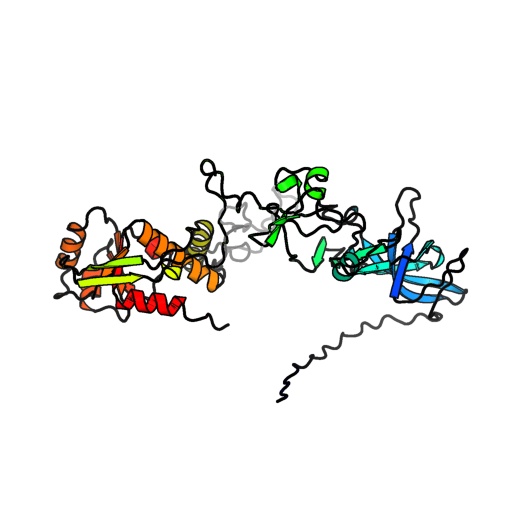
ATOM 504 N N . ARG A 1 71 ? 10.140 -14.007 -62.400 1.00 78.56 71 ARG A N 1
ATOM 505 C CA . ARG A 1 71 ? 10.756 -15.303 -62.755 1.00 78.56 71 ARG A CA 1
ATOM 506 C C . ARG A 1 71 ? 9.938 -16.524 -62.303 1.00 78.56 71 ARG A C 1
ATOM 508 O O . ARG A 1 71 ? 10.482 -17.619 -62.219 1.00 78.56 71 ARG A O 1
ATOM 515 N N . ASN A 1 72 ? 8.662 -16.333 -61.963 1.00 77.56 72 ASN A N 1
ATOM 516 C CA . ASN A 1 72 ? 7.736 -17.353 -61.456 1.00 77.56 72 ASN A CA 1
ATOM 517 C C . ASN A 1 72 ? 8.172 -18.029 -60.134 1.00 77.56 72 ASN A C 1
ATOM 519 O O . ASN A 1 72 ? 7.711 -19.116 -59.789 1.00 77.56 72 ASN A O 1
ATOM 523 N N . ASN A 1 73 ? 9.059 -17.380 -59.372 1.00 86.06 73 ASN A N 1
ATOM 524 C CA . ASN A 1 73 ? 9.428 -17.815 -58.027 1.00 86.06 73 ASN A CA 1
ATOM 525 C C . ASN A 1 73 ? 8.366 -17.342 -57.035 1.00 86.06 73 ASN A C 1
ATOM 527 O O . ASN A 1 73 ? 8.117 -16.141 -56.930 1.00 86.06 73 ASN A O 1
ATOM 531 N N . VAL A 1 74 ? 7.780 -18.276 -56.288 1.00 89.94 74 VAL A N 1
ATOM 532 C CA . VAL A 1 74 ? 6.731 -17.976 -55.307 1.00 89.94 74 VAL A CA 1
ATOM 533 C C . VAL A 1 74 ? 7.338 -17.802 -53.915 1.00 89.94 74 VAL A C 1
ATOM 535 O O . VAL A 1 74 ? 8.063 -18.671 -53.420 1.00 89.94 74 VAL A O 1
ATOM 538 N N . LYS A 1 75 ? 7.029 -16.674 -53.279 1.00 91.81 75 LYS A N 1
ATOM 539 C CA . LYS A 1 75 ? 7.374 -16.337 -51.898 1.00 91.81 75 LYS A CA 1
ATOM 540 C C . LYS A 1 75 ? 6.101 -16.226 -51.067 1.00 91.81 75 LYS A C 1
ATOM 542 O O . LYS A 1 75 ? 5.068 -15.781 -51.553 1.00 91.81 75 LYS A O 1
ATOM 547 N N . VAL A 1 76 ? 6.188 -16.615 -49.806 1.00 92.75 76 VAL A N 1
ATOM 548 C CA . VAL A 1 76 ? 5.103 -16.536 -48.834 1.00 92.75 76 VAL A CA 1
ATOM 549 C C . VAL A 1 76 ? 5.504 -15.600 -47.706 1.00 92.75 76 VAL A C 1
ATOM 551 O O . VAL A 1 76 ? 6.587 -15.726 -47.134 1.00 92.75 76 VAL A O 1
ATOM 554 N N . ARG A 1 77 ? 4.632 -14.642 -47.392 1.00 94.00 77 ARG A N 1
ATOM 555 C CA . ARG A 1 77 ? 4.721 -13.848 -46.168 1.00 94.00 77 ARG A CA 1
ATOM 556 C C . ARG A 1 77 ? 4.055 -14.634 -45.060 1.00 94.00 77 ARG A C 1
ATOM 558 O O . ARG A 1 77 ? 2.886 -15.006 -45.184 1.00 94.00 77 ARG A O 1
ATOM 565 N N . VAL A 1 78 ? 4.806 -14.913 -44.007 1.00 94.56 78 VAL A N 1
ATOM 566 C CA . VAL A 1 78 ? 4.373 -15.790 -42.927 1.00 94.56 78 VAL A CA 1
ATOM 567 C C . VAL A 1 78 ? 4.510 -15.110 -41.579 1.00 94.56 78 VAL A C 1
ATOM 569 O O . VAL A 1 78 ? 5.412 -14.302 -41.359 1.00 94.56 78 VAL A O 1
ATOM 572 N N . ARG A 1 79 ? 3.615 -15.481 -40.670 1.00 95.19 79 ARG A N 1
ATOM 573 C CA . ARG A 1 79 ? 3.664 -15.129 -39.257 1.00 95.19 79 ARG A CA 1
ATOM 574 C C . ARG A 1 79 ? 3.967 -16.382 -38.447 1.00 95.19 79 ARG A C 1
ATOM 576 O O . ARG A 1 79 ? 3.255 -17.382 -38.564 1.00 95.19 79 ARG A O 1
ATOM 583 N N . TRP A 1 80 ? 5.031 -16.343 -37.654 1.00 94.56 80 TRP A N 1
ATOM 584 C CA . TRP A 1 80 ? 5.550 -17.531 -36.978 1.00 94.56 80 TRP A CA 1
ATOM 585 C C . TRP A 1 80 ? 4.765 -17.882 -35.714 1.00 94.56 80 TRP A C 1
ATOM 587 O O . TRP A 1 80 ? 4.408 -17.009 -34.913 1.00 94.56 80 TRP A O 1
ATOM 597 N N . TYR A 1 81 ? 4.560 -19.178 -35.504 1.00 95.06 81 TYR A N 1
ATOM 598 C CA . TYR A 1 81 ? 4.209 -19.728 -34.205 1.00 95.06 81 TYR A CA 1
ATOM 599 C C . TYR A 1 81 ? 5.463 -20.253 -33.518 1.00 95.06 81 TYR A C 1
ATOM 601 O O . TYR A 1 81 ? 6.282 -20.921 -34.142 1.00 95.06 81 TYR A O 1
ATOM 609 N N . TYR A 1 82 ? 5.580 -19.972 -32.227 1.00 93.00 82 TYR A N 1
ATOM 610 C CA . TYR A 1 82 ? 6.669 -20.469 -31.396 1.00 93.00 82 TYR A CA 1
ATOM 611 C C . TYR A 1 82 ? 6.166 -21.621 -30.543 1.00 93.00 82 TYR A C 1
ATOM 613 O O . TYR A 1 82 ? 5.085 -21.541 -29.954 1.00 93.00 82 TYR A O 1
ATOM 621 N N . ARG A 1 83 ? 6.961 -22.679 -30.431 1.00 92.88 83 ARG A N 1
ATOM 622 C CA . ARG A 1 83 ? 6.744 -23.709 -29.416 1.00 92.88 83 ARG A CA 1
ATOM 623 C C . ARG A 1 83 ? 7.142 -23.152 -28.044 1.00 92.88 83 ARG A C 1
ATOM 625 O O . ARG A 1 83 ? 8.019 -22.290 -27.956 1.00 92.88 83 ARG A O 1
ATOM 632 N N . PRO A 1 84 ? 6.568 -23.665 -26.945 1.00 91.25 84 PRO A N 1
ATOM 633 C CA . PRO A 1 84 ? 6.958 -23.259 -25.601 1.00 91.25 84 PRO A CA 1
ATOM 634 C C . PRO A 1 84 ? 8.464 -23.328 -25.320 1.00 91.25 84 PRO A C 1
ATOM 636 O O . PRO A 1 84 ? 9.006 -22.460 -24.638 1.00 91.25 84 PRO A O 1
ATOM 639 N N . GLU A 1 85 ? 9.138 -24.326 -25.890 1.00 89.75 85 GLU A N 1
ATOM 640 C CA . GLU A 1 85 ? 10.586 -24.555 -25.793 1.00 89.75 85 GLU A CA 1
ATOM 641 C C . GLU A 1 85 ? 11.422 -23.446 -26.446 1.00 89.75 85 GLU A C 1
ATOM 643 O O . GLU A 1 85 ? 12.543 -23.191 -26.022 1.00 89.75 85 GLU A O 1
ATOM 648 N N . GLU A 1 86 ? 10.863 -22.762 -27.444 1.00 88.50 86 GLU A N 1
ATOM 649 C CA . GLU A 1 86 ? 11.526 -21.705 -28.216 1.00 88.50 86 GLU A CA 1
ATOM 650 C C . GLU A 1 86 ? 11.293 -20.311 -27.610 1.00 88.50 86 GLU A C 1
ATOM 652 O O . GLU A 1 86 ? 11.865 -19.318 -28.063 1.00 88.50 86 GLU A O 1
ATOM 657 N N . SER A 1 87 ? 10.429 -20.211 -26.596 1.00 88.25 87 SER A N 1
ATOM 658 C CA . SER A 1 87 ? 10.163 -18.957 -25.894 1.00 88.25 87 SER A CA 1
ATOM 659 C C . SER A 1 87 ? 11.280 -18.626 -24.899 1.00 88.25 87 SER A C 1
ATOM 661 O O . SER A 1 87 ? 11.894 -19.517 -24.316 1.00 88.25 87 SER A O 1
ATOM 663 N N . LEU A 1 88 ? 11.504 -17.334 -24.622 1.00 84.06 88 LEU A N 1
ATOM 664 C CA . LEU A 1 88 ? 12.527 -16.875 -23.661 1.00 84.06 88 LEU A CA 1
ATOM 665 C C . LEU A 1 88 ? 12.357 -17.466 -22.248 1.00 84.06 88 LEU A C 1
ATOM 667 O O . LEU A 1 88 ? 13.319 -17.540 -21.490 1.00 84.06 88 LEU A O 1
ATOM 671 N N . GLY A 1 89 ? 11.132 -17.858 -21.883 1.00 80.94 89 GLY A N 1
ATOM 672 C CA . GLY A 1 89 ? 10.812 -18.463 -20.589 1.00 80.94 89 GLY A CA 1
ATOM 673 C C . GLY A 1 89 ? 10.843 -19.992 -20.568 1.00 80.94 89 GLY A C 1
ATOM 674 O O . GLY A 1 89 ? 10.612 -20.561 -19.501 1.00 80.94 89 GLY A O 1
ATOM 675 N N . GLY A 1 90 ? 11.088 -20.639 -21.711 1.00 87.44 90 GLY A N 1
ATOM 676 C CA . GLY A 1 90 ? 11.059 -22.090 -21.869 1.00 87.44 90 GLY A CA 1
ATOM 677 C C . GLY A 1 90 ? 9.688 -22.734 -21.620 1.00 87.44 90 GLY A C 1
ATOM 678 O O . GLY A 1 90 ? 8.679 -22.083 -21.320 1.00 87.44 90 GLY A O 1
ATOM 679 N N . ARG A 1 91 ? 9.649 -24.066 -21.738 1.00 88.25 91 ARG A N 1
ATOM 680 C CA . ARG A 1 91 ? 8.446 -24.854 -21.458 1.00 88.25 91 ARG A CA 1
ATOM 681 C C . ARG A 1 91 ? 8.182 -24.905 -19.951 1.00 88.25 91 ARG A C 1
ATOM 683 O O . ARG A 1 91 ? 9.080 -25.173 -19.161 1.00 88.25 91 ARG A O 1
ATOM 690 N N . ARG A 1 92 ? 6.933 -24.662 -19.556 1.00 86.62 92 ARG A N 1
ATOM 691 C CA . ARG A 1 92 ? 6.441 -24.743 -18.178 1.00 86.62 92 ARG A CA 1
ATOM 692 C C . ARG A 1 92 ? 5.524 -25.952 -18.048 1.00 86.62 92 ARG A C 1
ATOM 694 O O . ARG A 1 92 ? 5.010 -26.431 -19.053 1.00 86.62 92 ARG A O 1
ATOM 701 N N . GLN A 1 93 ? 5.293 -26.398 -16.816 1.00 81.94 93 GLN A N 1
ATOM 702 C CA . GLN A 1 93 ? 4.518 -27.612 -16.524 1.00 81.94 93 GLN A CA 1
ATOM 703 C C . GLN A 1 93 ? 3.082 -27.573 -17.068 1.00 81.94 93 GLN A C 1
ATOM 705 O O . GLN A 1 93 ? 2.570 -28.601 -17.476 1.00 81.94 93 GLN A O 1
ATOM 710 N N . PHE A 1 94 ? 2.463 -26.393 -17.144 1.00 84.44 94 PHE A N 1
ATOM 711 C CA . PHE A 1 94 ? 1.096 -26.237 -17.654 1.00 84.44 94 PHE A CA 1
ATOM 712 C C . PHE A 1 94 ? 0.996 -26.121 -19.185 1.00 84.44 94 PHE A C 1
ATOM 714 O O . PHE A 1 94 ? -0.110 -25.971 -19.708 1.00 84.44 94 PHE A O 1
ATOM 721 N N . HIS A 1 95 ? 2.126 -26.090 -19.904 1.00 89.25 95 HIS A N 1
ATOM 722 C CA . HIS A 1 95 ? 2.097 -25.990 -21.360 1.00 89.25 95 HIS A CA 1
ATOM 723 C C . HIS A 1 95 ? 1.779 -27.348 -21.980 1.00 89.25 95 HIS A C 1
ATOM 725 O O . HIS A 1 95 ? 2.546 -28.298 -21.806 1.00 89.25 95 HIS A O 1
ATOM 731 N N . GLY A 1 96 ? 0.716 -27.403 -22.778 1.00 88.12 96 GLY A N 1
ATOM 732 C CA . GLY A 1 96 ? 0.304 -28.639 -23.444 1.00 88.12 96 GLY A CA 1
ATOM 733 C C . GLY A 1 96 ? 1.309 -29.096 -24.502 1.00 88.12 96 GLY A C 1
ATOM 734 O O . GLY A 1 96 ? 2.050 -28.286 -25.067 1.00 88.12 96 GLY A O 1
ATOM 735 N N . ALA A 1 97 ? 1.340 -30.396 -24.786 1.00 88.56 97 ALA A N 1
ATOM 736 C CA . ALA A 1 97 ? 2.169 -31.086 -25.771 1.00 88.56 97 ALA A CA 1
ATOM 737 C C . ALA A 1 97 ? 2.141 -30.384 -27.138 1.00 88.56 97 ALA A C 1
ATOM 739 O O . ALA A 1 97 ? 3.201 -30.103 -27.705 1.00 88.56 97 ALA A O 1
ATOM 740 N N . LYS A 1 98 ? 0.934 -30.041 -27.610 1.00 91.25 98 LYS A N 1
ATOM 741 C CA . LYS A 1 98 ? 0.660 -29.409 -28.914 1.00 91.25 98 LYS A CA 1
ATOM 742 C C . LYS A 1 98 ? 0.380 -27.901 -28.833 1.00 91.25 98 LYS A C 1
ATOM 744 O O . LYS A 1 98 ? -0.244 -27.333 -29.732 1.00 91.25 98 LYS A O 1
ATOM 749 N N . GLU A 1 99 ? 0.815 -27.250 -27.755 1.00 93.06 99 GLU A N 1
ATOM 750 C CA . GLU A 1 99 ? 0.637 -25.809 -27.582 1.00 93.06 99 GLU A CA 1
ATOM 751 C C . GLU A 1 99 ? 1.631 -25.018 -28.438 1.00 93.06 99 GLU A C 1
ATOM 753 O O . GLU A 1 99 ? 2.815 -25.347 -28.530 1.00 93.06 99 GLU A O 1
ATOM 758 N N . LEU A 1 100 ? 1.133 -23.946 -29.045 1.00 94.00 100 LEU A N 1
ATOM 759 C CA . LEU A 1 100 ? 1.881 -22.981 -29.834 1.00 94.00 100 LEU A CA 1
ATOM 760 C C . LEU A 1 100 ? 1.534 -21.561 -29.386 1.00 94.00 100 LEU A C 1
ATOM 762 O O . LEU A 1 100 ? 0.424 -21.284 -28.927 1.00 94.00 100 LEU A O 1
ATOM 766 N N . PHE A 1 101 ? 2.468 -20.637 -29.579 1.00 93.56 101 PHE A N 1
ATOM 767 C CA . PHE A 1 101 ? 2.277 -19.220 -29.308 1.00 93.56 101 PHE A CA 1
ATOM 768 C C . PHE A 1 101 ? 2.303 -18.424 -30.602 1.00 93.56 101 PHE A C 1
ATOM 770 O O . PHE A 1 101 ? 3.302 -18.432 -31.322 1.00 93.56 101 PHE A O 1
ATOM 777 N N . LEU A 1 102 ? 1.217 -17.712 -30.897 1.00 92.56 102 LEU A N 1
ATOM 778 C CA . LEU A 1 102 ? 1.166 -16.829 -32.059 1.00 92.56 102 LEU A CA 1
ATOM 779 C C . LEU A 1 102 ? 2.069 -15.620 -31.806 1.00 92.56 102 LEU A C 1
ATOM 781 O O . LEU A 1 102 ? 1.757 -14.794 -30.949 1.00 92.56 102 LEU A O 1
ATOM 785 N N . SER A 1 103 ? 3.177 -15.503 -32.537 1.00 93.06 103 SER A N 1
ATOM 786 C CA . SER A 1 103 ? 4.135 -14.420 -32.300 1.00 93.06 103 SER A CA 1
ATOM 787 C C . SER A 1 103 ? 3.820 -13.150 -33.088 1.00 93.06 103 SER A C 1
ATOM 789 O O . SER A 1 103 ? 2.979 -13.165 -33.978 1.00 93.06 103 SER A O 1
ATOM 791 N N . ASP A 1 104 ? 4.489 -12.038 -32.801 1.00 91.06 104 ASP A N 1
ATOM 792 C CA . ASP A 1 104 ? 4.536 -10.836 -33.648 1.00 91.06 104 ASP A CA 1
ATOM 793 C C . ASP A 1 104 ? 5.649 -10.884 -34.718 1.00 91.06 104 ASP A C 1
ATOM 795 O O . ASP A 1 104 ? 5.891 -9.897 -35.419 1.00 91.06 104 ASP A O 1
ATOM 799 N N . HIS A 1 105 ? 6.311 -12.032 -34.882 1.00 91.31 105 HIS A N 1
ATOM 800 C CA . HIS A 1 105 ? 7.400 -12.216 -35.834 1.00 91.31 105 HIS A CA 1
ATOM 801 C C . HIS A 1 105 ? 6.865 -12.564 -37.230 1.00 91.31 105 HIS A C 1
ATOM 803 O O . HIS A 1 105 ? 6.210 -13.591 -37.428 1.00 91.31 105 HIS A O 1
ATOM 809 N N . HIS A 1 106 ? 7.185 -11.700 -38.195 1.00 93.06 106 HIS A N 1
ATOM 810 C CA . HIS A 1 106 ? 6.816 -11.839 -39.600 1.00 93.06 106 HIS A CA 1
ATOM 811 C C . HIS A 1 106 ? 8.069 -11.989 -40.458 1.00 93.06 106 HIS A C 1
ATOM 813 O O . HIS A 1 106 ? 9.056 -11.292 -40.227 1.00 93.06 106 HIS A O 1
ATOM 819 N N . ASP A 1 107 ? 8.006 -12.858 -41.461 1.00 93.06 107 ASP A N 1
ATOM 820 C CA . ASP A 1 107 ? 9.115 -13.112 -42.379 1.00 93.06 107 ASP A CA 1
ATOM 821 C C . ASP A 1 107 ? 8.612 -13.444 -43.795 1.00 93.06 107 ASP A C 1
ATOM 823 O O . ASP A 1 107 ? 7.427 -13.721 -44.007 1.00 93.06 107 ASP A O 1
ATOM 827 N N . VAL A 1 108 ? 9.510 -13.406 -44.780 1.00 92.88 108 VAL A N 1
ATOM 828 C CA . VAL A 1 108 ? 9.241 -13.778 -46.171 1.00 92.88 108 VAL A CA 1
ATOM 829 C C . VAL A 1 108 ? 10.085 -14.987 -46.545 1.00 92.88 108 VAL A C 1
ATOM 831 O O . VAL A 1 108 ? 11.299 -14.889 -46.697 1.00 92.88 108 VAL A O 1
ATOM 834 N N . GLN A 1 109 ? 9.428 -16.119 -46.768 1.00 91.56 109 GLN A N 1
ATOM 835 C CA . GLN A 1 109 ? 10.081 -17.386 -47.089 1.00 91.56 109 GLN A CA 1
ATOM 836 C C . GLN A 1 109 ? 9.713 -17.874 -48.490 1.00 91.56 109 GLN A C 1
ATOM 838 O O . GLN A 1 109 ? 8.739 -17.429 -49.093 1.00 91.56 109 GLN A O 1
ATOM 843 N N . SER A 1 110 ? 10.512 -18.778 -49.055 1.00 90.81 110 SER A N 1
ATOM 844 C CA . SER A 1 110 ? 10.166 -19.432 -50.325 1.00 90.81 110 SER A CA 1
ATOM 845 C C . SER A 1 110 ? 8.993 -20.386 -50.113 1.00 90.81 110 SER A C 1
ATOM 847 O O . SER A 1 110 ? 9.019 -21.174 -49.177 1.00 90.81 110 SER A O 1
ATOM 849 N N . ALA A 1 111 ? 8.006 -20.412 -51.012 1.00 89.38 111 ALA A N 1
ATOM 850 C CA . ALA A 1 111 ? 6.886 -21.359 -50.915 1.00 89.38 111 ALA A CA 1
ATOM 851 C C . ALA A 1 111 ? 7.329 -22.838 -50.991 1.00 89.38 111 ALA A C 1
ATOM 853 O O . ALA A 1 111 ? 6.586 -23.749 -50.638 1.00 89.38 111 ALA A O 1
ATOM 854 N N . HIS A 1 112 ? 8.563 -23.087 -51.439 1.00 88.12 112 HIS A N 1
ATOM 855 C CA . HIS A 1 112 ? 9.169 -24.414 -51.505 1.00 88.12 112 HIS A CA 1
ATOM 856 C C . HIS A 1 112 ? 9.538 -25.005 -50.142 1.00 88.12 112 HIS A C 1
ATOM 858 O O . HIS A 1 112 ? 9.780 -26.205 -50.067 1.00 88.12 112 HIS A O 1
ATOM 864 N N . THR A 1 113 ? 9.623 -24.193 -49.085 1.00 90.38 113 THR A N 1
ATOM 865 C CA . THR A 1 113 ? 9.932 -24.691 -47.737 1.00 90.38 113 THR A CA 1
ATOM 866 C C . THR A 1 113 ? 8.704 -25.258 -47.027 1.00 90.38 113 THR A C 1
ATOM 868 O O . THR A 1 113 ? 8.853 -25.858 -45.968 1.00 90.38 113 THR A O 1
ATOM 871 N N . ILE A 1 114 ? 7.507 -25.116 -47.602 1.00 91.94 114 ILE A N 1
ATOM 872 C CA . ILE A 1 114 ? 6.272 -25.686 -47.059 1.00 91.94 114 ILE A CA 1
ATOM 873 C C . ILE A 1 114 ? 6.300 -27.210 -47.233 1.00 91.94 114 ILE A C 1
ATOM 875 O O . ILE A 1 114 ? 6.347 -27.707 -48.357 1.00 91.94 114 ILE A O 1
ATOM 879 N N . GLU A 1 115 ? 6.227 -27.951 -46.129 1.00 88.81 115 GLU A N 1
ATOM 880 C CA . GLU A 1 115 ? 6.166 -29.420 -46.128 1.00 88.81 115 GLU A CA 1
ATOM 881 C C . GLU A 1 115 ? 4.727 -29.937 -46.116 1.00 88.81 115 GLU A C 1
ATOM 883 O O . GLU A 1 115 ? 4.412 -30.951 -46.738 1.00 88.81 115 GLU A O 1
ATOM 888 N N . GLY A 1 116 ? 3.832 -29.230 -45.426 1.00 90.00 116 GLY A N 1
ATOM 889 C CA . GLY A 1 116 ? 2.460 -29.676 -45.238 1.00 90.00 116 GLY A CA 1
ATOM 890 C C . GLY A 1 116 ? 1.548 -28.607 -44.654 1.00 90.00 116 GLY A C 1
ATOM 891 O O . GLY A 1 116 ? 1.981 -27.521 -44.275 1.00 90.00 116 GLY A O 1
ATOM 892 N N . LYS A 1 117 ? 0.257 -28.937 -44.587 1.00 91.81 117 LYS A N 1
ATOM 893 C CA . LYS A 1 117 ? -0.780 -28.119 -43.952 1.00 91.81 117 LYS A CA 1
ATOM 894 C C . LYS A 1 117 ? -1.053 -28.650 -42.547 1.00 91.81 117 LYS A C 1
ATOM 896 O O . LYS A 1 117 ? -1.153 -29.865 -42.383 1.00 91.81 117 LYS A O 1
ATOM 901 N N . CYS A 1 118 ? -1.213 -27.747 -41.589 1.00 92.75 118 CYS A N 1
ATOM 902 C CA . CYS A 1 118 ? -1.605 -28.052 -40.217 1.00 92.75 118 CYS A CA 1
ATOM 903 C C . CYS A 1 118 ? -2.773 -27.156 -39.788 1.00 92.75 118 CYS A C 1
ATOM 905 O O . CYS A 1 118 ? -3.090 -26.163 -40.452 1.00 92.75 118 CYS A O 1
ATOM 907 N N . THR A 1 119 ? -3.420 -27.501 -38.680 1.00 92.06 119 THR A N 1
ATOM 908 C CA . THR A 1 119 ? -4.520 -26.710 -38.123 1.00 92.06 119 THR A CA 1
ATOM 909 C C . THR A 1 119 ? -4.099 -26.157 -36.774 1.00 92.06 119 THR A C 1
ATOM 911 O O . THR A 1 119 ? -3.669 -26.903 -35.902 1.00 92.06 119 THR A O 1
ATOM 914 N N . VAL A 1 120 ? -4.228 -24.844 -36.574 1.00 92.94 120 VAL A N 1
ATOM 915 C CA . VAL A 1 120 ? -4.013 -24.226 -35.260 1.00 92.94 120 VAL A CA 1
ATOM 916 C C . VAL A 1 120 ? -5.344 -23.702 -34.741 1.00 92.94 120 VAL A C 1
ATOM 918 O O . VAL A 1 120 ? -5.902 -22.734 -35.260 1.00 92.94 120 VAL A O 1
ATOM 921 N N . HIS A 1 121 ? -5.863 -24.349 -33.705 1.00 92.12 121 HIS A N 1
ATOM 922 C CA . HIS A 1 121 ? -7.121 -23.992 -33.065 1.00 92.12 121 HIS A CA 1
ATOM 923 C C . HIS A 1 121 ? -6.916 -22.930 -31.980 1.00 92.12 121 HIS A C 1
ATOM 925 O O . HIS A 1 121 ? -5.851 -22.811 -31.372 1.00 92.12 121 HIS A O 1
ATOM 931 N N . SER A 1 122 ? -7.969 -22.172 -31.671 1.00 89.81 122 SER A N 1
ATOM 932 C CA . SER A 1 122 ? -8.005 -21.435 -30.406 1.00 89.81 122 SER A CA 1
ATOM 933 C C . SER A 1 122 ? -8.136 -22.424 -29.244 1.00 89.81 122 SER A C 1
ATOM 935 O O . SER A 1 122 ? -8.775 -23.467 -29.398 1.00 89.81 122 SER A O 1
ATOM 937 N N . PHE A 1 123 ? -7.592 -22.085 -28.072 1.00 88.88 123 PHE A N 1
ATOM 938 C CA . PHE A 1 123 ? -7.676 -22.937 -26.877 1.00 88.88 123 PHE A CA 1
ATOM 939 C C . PHE A 1 123 ? -9.098 -23.465 -26.608 1.00 88.88 123 PHE A C 1
ATOM 941 O O . PHE A 1 123 ? -9.296 -24.659 -26.428 1.00 88.88 123 PHE A O 1
ATOM 948 N N . LYS A 1 124 ? -10.110 -22.589 -26.691 1.00 87.06 124 LYS A N 1
ATOM 949 C CA . LYS A 1 124 ? -11.525 -22.943 -26.468 1.00 87.06 124 LYS A CA 1
ATOM 950 C C . LYS A 1 124 ? -12.099 -23.922 -27.492 1.00 87.06 124 LYS A C 1
ATOM 952 O O . LYS A 1 124 ? -13.069 -24.608 -27.184 1.00 87.06 124 LYS A O 1
ATOM 957 N N . ASN A 1 125 ? -11.588 -23.902 -28.721 1.00 88.31 125 ASN A N 1
ATOM 958 C CA . ASN A 1 125 ? -12.049 -24.797 -29.778 1.00 88.31 125 ASN A CA 1
ATOM 959 C C . ASN A 1 125 ? -11.338 -26.144 -29.675 1.00 88.31 125 ASN A C 1
ATOM 961 O O . ASN A 1 125 ? -11.981 -27.171 -29.838 1.00 88.31 125 ASN A O 1
ATOM 965 N N . TYR A 1 126 ? -10.044 -26.131 -29.349 1.00 89.19 126 TYR A N 1
ATOM 966 C CA . TYR A 1 126 ? -9.254 -27.344 -29.172 1.00 89.19 126 TYR A CA 1
ATOM 967 C C . TYR A 1 126 ? -9.796 -28.229 -28.044 1.00 89.19 126 TYR A C 1
ATOM 969 O O . TYR A 1 126 ? -9.974 -29.422 -28.242 1.00 89.19 126 TYR A O 1
ATOM 977 N N . THR A 1 127 ? -10.176 -27.643 -26.901 1.00 86.00 127 THR A N 1
ATOM 978 C CA . THR A 1 127 ? -10.757 -28.387 -25.764 1.00 86.00 127 THR A CA 1
ATOM 979 C C . THR A 1 127 ? -12.124 -29.019 -26.055 1.00 86.00 127 THR A C 1
ATOM 981 O O . THR A 1 127 ? -12.664 -29.706 -25.199 1.00 86.00 127 THR A O 1
ATOM 984 N N . LYS A 1 128 ? -12.731 -28.737 -27.214 1.00 86.44 128 LYS A N 1
ATOM 985 C CA . LYS A 1 128 ? -14.026 -29.295 -27.636 1.00 86.44 128 LYS A CA 1
ATOM 986 C C . LYS A 1 128 ? -13.889 -30.360 -28.726 1.00 86.44 128 LYS A C 1
ATOM 988 O O . LYS A 1 128 ? -14.906 -30.867 -29.185 1.00 86.44 128 LYS A O 1
ATOM 993 N N . LEU A 1 129 ? -12.673 -30.639 -29.194 1.00 86.38 129 LEU A N 1
ATOM 994 C CA . LEU A 1 129 ? -12.442 -31.660 -30.210 1.00 86.38 129 LEU A CA 1
ATOM 995 C C . LEU A 1 129 ? -12.551 -33.046 -29.573 1.00 86.38 129 LEU A C 1
ATOM 997 O O . LEU A 1 129 ? -11.911 -33.309 -28.561 1.00 86.38 129 LEU A O 1
ATOM 1001 N N . GLU A 1 130 ? -13.333 -33.933 -30.187 1.00 80.38 130 GLU A N 1
ATOM 1002 C CA . GLU A 1 130 ? -13.457 -35.327 -29.740 1.00 80.38 130 GLU A CA 1
ATOM 1003 C C . GLU A 1 130 ? -12.185 -36.132 -30.034 1.00 80.38 130 GLU A C 1
ATOM 1005 O O . GLU A 1 130 ? -11.789 -36.979 -29.242 1.00 80.38 130 GLU A O 1
ATOM 1010 N N . ASN A 1 131 ? -11.520 -35.837 -31.157 1.00 82.62 131 ASN A N 1
ATOM 1011 C CA . ASN A 1 131 ? -10.272 -36.472 -31.567 1.00 82.62 131 ASN A CA 1
ATOM 1012 C C . ASN A 1 131 ? -9.290 -35.411 -32.071 1.00 82.62 131 ASN A C 1
ATOM 1014 O O . ASN A 1 131 ? -9.605 -34.658 -32.991 1.00 82.62 131 ASN A O 1
ATOM 1018 N N . VAL A 1 132 ? -8.094 -35.370 -31.482 1.00 86.00 132 VAL A N 1
ATOM 1019 C CA . VAL A 1 132 ? -7.020 -34.459 -31.894 1.00 86.00 132 VAL A CA 1
ATOM 1020 C C . VAL A 1 132 ? -6.099 -35.168 -32.890 1.00 86.00 132 VAL A C 1
ATOM 1022 O O . VAL A 1 132 ? -5.396 -36.113 -32.525 1.00 86.00 132 VAL A O 1
ATOM 1025 N N . GLY A 1 133 ? -6.042 -34.688 -34.132 1.00 86.12 133 GLY A N 1
ATOM 1026 C CA . GLY A 1 133 ? -5.162 -35.217 -35.174 1.00 86.12 133 GLY A CA 1
ATOM 1027 C C . GLY A 1 133 ? -3.678 -34.920 -34.933 1.00 86.12 133 GLY A C 1
ATOM 1028 O O . GLY A 1 133 ? -3.306 -34.079 -34.113 1.00 86.12 133 GLY A O 1
ATOM 1029 N N . ALA A 1 134 ? -2.787 -35.612 -35.651 1.00 85.38 134 ALA A N 1
ATOM 1030 C CA . ALA A 1 134 ? -1.333 -35.428 -35.519 1.00 85.38 134 ALA A CA 1
ATOM 1031 C C . ALA A 1 134 ? -0.880 -33.984 -35.822 1.00 85.38 134 ALA A C 1
ATOM 1033 O O . ALA A 1 134 ? 0.002 -33.470 -35.142 1.00 85.38 134 ALA A O 1
ATOM 1034 N N . GLU A 1 135 ? -1.554 -33.323 -36.767 1.00 88.56 135 GLU A N 1
ATOM 1035 C CA . GLU A 1 135 ? -1.247 -31.965 -37.238 1.00 88.56 135 GLU A CA 1
ATOM 1036 C C . GLU A 1 135 ? -2.187 -30.885 -36.681 1.00 88.56 135 GLU A C 1
ATOM 1038 O O . GLU A 1 135 ? -2.268 -29.783 -37.232 1.00 88.56 135 GLU A O 1
ATOM 1043 N N . ASP A 1 136 ? -2.897 -31.198 -35.595 1.00 91.62 136 ASP A N 1
ATOM 1044 C CA . ASP A 1 136 ? -3.738 -30.242 -34.881 1.00 91.62 136 ASP A CA 1
ATOM 1045 C C . ASP A 1 136 ? -2.993 -29.691 -33.671 1.00 91.62 136 ASP A C 1
ATOM 1047 O O . ASP A 1 136 ? -2.613 -30.412 -32.751 1.00 91.62 136 ASP A O 1
ATOM 1051 N N . TYR A 1 137 ? -2.824 -28.380 -33.664 1.00 93.69 137 TYR A N 1
ATOM 1052 C CA . TYR A 1 137 ? -2.178 -27.625 -32.606 1.00 93.69 137 TYR A CA 1
ATOM 1053 C C . TYR A 1 137 ? -3.166 -26.633 -32.004 1.00 93.69 137 TYR A C 1
ATOM 1055 O O . TYR A 1 137 ? -4.228 -26.356 -32.570 1.00 93.69 137 TYR A O 1
ATOM 1063 N N . PHE A 1 138 ? -2.808 -26.034 -30.872 1.00 94.06 138 PHE A N 1
ATOM 1064 C CA . PHE A 1 138 ? -3.629 -24.984 -30.283 1.00 94.06 138 PHE A CA 1
ATOM 1065 C C . PHE A 1 138 ? -2.820 -23.803 -29.788 1.00 94.06 138 PHE A C 1
ATOM 1067 O O . PHE A 1 138 ? -1.664 -23.923 -29.397 1.00 94.06 138 PHE A O 1
ATOM 1074 N N . CYS A 1 139 ? -3.473 -22.647 -29.781 1.00 91.38 139 CYS A N 1
ATOM 1075 C CA . CYS A 1 139 ? -2.901 -21.402 -29.314 1.00 91.38 139 CYS A CA 1
ATOM 1076 C C . CYS A 1 139 ? -3.780 -20.798 -28.220 1.00 91.38 139 CYS A C 1
ATOM 1078 O O . CYS A 1 139 ? -4.981 -20.562 -28.407 1.00 91.38 139 CYS A O 1
ATOM 1080 N N . ARG A 1 140 ? -3.160 -20.535 -27.068 1.00 88.38 140 ARG A N 1
ATOM 1081 C CA . ARG A 1 140 ? -3.780 -19.849 -25.926 1.00 88.38 140 ARG A CA 1
ATOM 1082 C C . ARG A 1 140 ? -3.313 -18.406 -25.789 1.00 88.38 140 ARG A C 1
ATOM 1084 O O . ARG A 1 140 ? -4.099 -17.548 -25.393 1.00 88.38 140 ARG A O 1
ATOM 1091 N N . PHE A 1 141 ? -2.051 -18.158 -26.124 1.00 89.25 141 PHE A N 1
ATOM 1092 C CA . PHE A 1 141 ? -1.381 -16.882 -25.922 1.00 89.25 141 PHE A CA 1
ATOM 1093 C C . PHE A 1 141 ? -0.844 -16.319 -27.229 1.00 89.25 141 PHE A C 1
ATOM 1095 O O . PHE A 1 141 ? -0.328 -17.056 -28.070 1.00 89.25 141 PHE A O 1
ATOM 1102 N N . GLU A 1 142 ? -0.875 -14.998 -27.346 1.00 88.94 142 GLU A N 1
ATOM 1103 C CA . GLU A 1 142 ? 0.016 -14.298 -28.263 1.00 88.94 142 GLU A CA 1
ATOM 1104 C C . GLU A 1 142 ? 1.338 -13.998 -27.548 1.00 88.94 142 GLU A C 1
ATOM 1106 O O . GLU A 1 142 ? 1.355 -13.677 -26.356 1.00 88.94 142 GLU A O 1
ATOM 1111 N N . TYR A 1 143 ? 2.442 -14.109 -28.278 1.00 91.44 143 TYR A N 1
ATOM 1112 C CA . TYR A 1 143 ? 3.800 -13.957 -27.770 1.00 91.44 143 TYR A CA 1
ATOM 1113 C C . TYR A 1 143 ? 4.511 -12.797 -28.464 1.00 91.44 143 TYR A C 1
ATOM 1115 O O . TYR A 1 143 ? 4.492 -12.673 -29.685 1.00 91.44 143 TYR A O 1
ATOM 1123 N N . LYS A 1 144 ? 5.164 -11.935 -27.690 1.00 89.62 144 LYS A N 1
ATOM 1124 C CA . LYS A 1 144 ? 5.983 -10.843 -28.225 1.00 89.62 144 LYS A CA 1
ATOM 1125 C C . LYS A 1 144 ? 7.430 -11.293 -28.286 1.00 89.62 144 LYS A C 1
ATOM 1127 O O . LYS A 1 144 ? 8.107 -11.293 -27.258 1.00 89.62 144 LYS A O 1
ATOM 1132 N N . ALA A 1 145 ? 7.913 -11.648 -29.473 1.00 86.44 145 ALA A N 1
ATOM 1133 C CA . ALA A 1 145 ? 9.228 -12.258 -29.659 1.00 86.44 145 ALA A CA 1
ATOM 1134 C C . ALA A 1 145 ? 10.372 -11.365 -29.148 1.00 86.44 145 ALA A C 1
ATOM 1136 O O . ALA A 1 145 ? 11.341 -11.868 -28.587 1.00 86.44 145 ALA A O 1
ATOM 1137 N N . ALA A 1 146 ? 10.232 -10.039 -29.268 1.00 85.44 146 ALA A N 1
ATOM 1138 C CA . ALA A 1 146 ? 11.246 -9.081 -28.826 1.00 85.44 146 ALA A CA 1
ATOM 1139 C C . ALA A 1 146 ? 11.314 -8.892 -27.298 1.00 85.44 146 ALA A C 1
ATOM 1141 O O . ALA A 1 146 ? 12.385 -8.611 -26.765 1.00 85.44 146 ALA A O 1
ATOM 1142 N N . THR A 1 147 ? 10.185 -8.994 -26.587 1.00 86.69 147 THR A N 1
ATOM 1143 C CA . THR A 1 147 ? 10.117 -8.696 -25.141 1.00 86.69 147 THR A CA 1
ATOM 1144 C C . THR A 1 147 ? 9.891 -9.923 -24.264 1.00 86.69 147 THR A C 1
ATOM 1146 O O . THR A 1 147 ? 10.004 -9.820 -23.045 1.00 86.69 147 THR A O 1
ATOM 1149 N N . GLY A 1 148 ? 9.531 -11.066 -24.851 1.00 85.38 148 GLY A N 1
ATOM 1150 C CA . GLY A 1 148 ? 9.137 -12.274 -24.127 1.00 85.38 148 GLY A CA 1
ATOM 1151 C C . GLY A 1 148 ? 7.769 -12.179 -23.440 1.00 85.38 148 GLY A C 1
ATOM 1152 O O . GLY A 1 148 ? 7.442 -13.017 -22.603 1.00 85.38 148 GLY A O 1
ATOM 1153 N N . GLY A 1 149 ? 6.983 -11.138 -23.735 1.00 86.00 149 GLY A N 1
ATOM 1154 C CA . GLY A 1 149 ? 5.679 -10.908 -23.113 1.00 86.00 149 GLY A CA 1
ATOM 1155 C C . GLY A 1 149 ? 4.576 -11.787 -23.705 1.00 86.00 149 GLY A C 1
ATOM 1156 O O . GLY A 1 149 ? 4.590 -12.069 -24.901 1.00 86.00 149 GLY A O 1
ATOM 1157 N N . PHE A 1 150 ? 3.590 -12.149 -22.881 1.00 87.06 150 PHE A N 1
ATOM 1158 C CA . PHE A 1 150 ? 2.417 -12.926 -23.288 1.00 87.06 150 PHE A CA 1
ATOM 1159 C C . PHE A 1 150 ? 1.130 -12.112 -23.142 1.00 87.06 150 PHE A C 1
ATOM 1161 O O . PHE A 1 150 ? 0.989 -11.328 -22.200 1.00 87.06 150 PHE A O 1
ATOM 1168 N N . THR A 1 151 ? 0.182 -12.317 -24.055 1.00 84.38 151 THR A N 1
ATOM 1169 C CA . THR A 1 151 ? -1.179 -11.774 -23.958 1.00 84.38 151 THR A CA 1
ATOM 1170 C C . THR A 1 151 ? -2.219 -12.880 -24.171 1.00 84.38 151 THR A C 1
ATOM 1172 O O . THR A 1 151 ? -2.131 -13.594 -25.170 1.00 84.38 151 THR A O 1
ATOM 1175 N N . PRO A 1 152 ? -3.218 -13.031 -23.279 1.00 81.12 152 PRO A N 1
ATOM 1176 C CA . PRO A 1 152 ? -3.446 -12.248 -22.059 1.00 81.12 152 PRO A CA 1
ATOM 1177 C C . PRO A 1 152 ? -2.383 -12.508 -20.974 1.00 81.12 152 PRO A C 1
ATOM 1179 O O . PRO A 1 152 ? -1.836 -13.600 -20.876 1.00 81.12 152 PRO A O 1
ATOM 1182 N N . ASP A 1 153 ? -2.108 -11.498 -20.145 1.00 73.44 153 ASP A N 1
ATOM 1183 C CA . ASP A 1 153 ? -1.155 -11.572 -19.022 1.00 73.44 153 ASP A CA 1
ATOM 1184 C C . ASP A 1 153 ? -1.719 -12.336 -17.809 1.00 73.44 153 ASP A C 1
ATOM 1186 O O . ASP A 1 153 ? -0.995 -12.641 -16.860 1.00 73.44 153 ASP A O 1
ATOM 1190 N N . ARG A 1 154 ? -3.022 -12.635 -17.829 1.00 76.06 154 ARG A N 1
ATOM 1191 C CA . ARG A 1 154 ? -3.750 -13.348 -16.778 1.00 76.06 154 ARG A CA 1
ATOM 1192 C C . ARG A 1 154 ? -4.614 -14.436 -17.390 1.00 76.06 154 ARG A C 1
ATOM 1194 O O . ARG A 1 154 ? -5.384 -14.176 -18.314 1.00 76.06 154 ARG A O 1
ATOM 1201 N N . VAL A 1 155 ? -4.524 -15.633 -16.826 1.00 79.88 155 VAL A N 1
ATOM 1202 C CA . VAL A 1 155 ? -5.318 -16.801 -17.218 1.00 79.88 155 VAL A CA 1
ATOM 1203 C C . VAL A 1 155 ? -5.943 -17.397 -15.969 1.00 79.88 155 VAL A C 1
ATOM 1205 O O . VAL A 1 155 ? -5.387 -17.269 -14.880 1.00 79.88 155 VAL A O 1
ATOM 1208 N N . ALA A 1 156 ? -7.116 -18.007 -16.125 1.00 79.56 156 ALA A N 1
ATOM 1209 C CA . ALA A 1 156 ? -7.728 -18.780 -15.057 1.00 79.56 156 ALA A CA 1
ATOM 1210 C C . ALA A 1 156 ? -6.781 -19.908 -14.628 1.00 79.56 156 ALA A C 1
ATOM 1212 O O . ALA A 1 156 ? -6.225 -20.617 -15.471 1.00 79.56 156 ALA A O 1
ATOM 1213 N N . VAL A 1 157 ? -6.603 -20.034 -13.320 1.00 83.19 157 VAL A N 1
ATOM 1214 C CA . VAL A 1 157 ? -5.813 -21.087 -12.693 1.00 83.19 157 VAL A CA 1
ATOM 1215 C C . VAL A 1 157 ? -6.746 -22.040 -11.970 1.00 83.19 157 VAL A C 1
ATOM 1217 O O . VAL A 1 157 ? -7.821 -21.639 -11.525 1.00 83.19 157 VAL A O 1
ATOM 1220 N N . TYR A 1 158 ? -6.328 -23.291 -11.881 1.00 81.00 158 TYR A N 1
ATOM 1221 C CA . TYR A 1 158 ? -7.093 -24.369 -11.277 1.00 81.00 158 TYR A CA 1
ATOM 1222 C C . TYR A 1 158 ? -6.194 -25.148 -10.321 1.00 81.00 158 TYR A C 1
ATOM 1224 O O . TYR A 1 158 ? -4.962 -25.038 -10.378 1.00 81.00 158 TYR A O 1
ATOM 1232 N N . CYS A 1 159 ? -6.819 -25.967 -9.475 1.00 81.62 159 CYS A N 1
ATOM 1233 C CA . CYS A 1 159 ? -6.165 -26.772 -8.451 1.00 81.62 159 CYS A CA 1
ATOM 1234 C C . CYS A 1 159 ? -5.407 -25.938 -7.393 1.00 81.62 159 CYS A C 1
ATOM 1236 O O . CYS A 1 159 ? -5.155 -24.742 -7.535 1.00 81.62 159 CYS A O 1
ATOM 1238 N N . LYS A 1 160 ? -4.977 -26.606 -6.317 1.00 79.06 160 LYS A N 1
ATOM 1239 C CA . LYS A 1 160 ? -4.147 -26.034 -5.240 1.00 79.06 160 LYS A CA 1
ATOM 1240 C C . LYS A 1 160 ? -2.779 -25.537 -5.727 1.00 79.06 160 LYS A C 1
ATOM 1242 O O . LYS A 1 160 ? -2.118 -24.781 -5.028 1.00 79.06 160 LYS A O 1
ATOM 1247 N N . CYS A 1 161 ? -2.333 -25.982 -6.901 1.00 79.88 161 CYS A N 1
ATOM 1248 C CA . CYS A 1 161 ? -1.061 -25.577 -7.495 1.00 79.88 161 CYS A CA 1
ATOM 1249 C C . CYS A 1 161 ? -1.133 -24.252 -8.272 1.00 79.88 161 CYS A C 1
ATOM 1251 O O . CYS A 1 161 ? -0.108 -23.822 -8.793 1.00 79.88 161 CYS A O 1
ATOM 1253 N N . GLU A 1 162 ? -2.316 -23.630 -8.381 1.00 82.38 162 GLU A N 1
ATOM 1254 C CA . GLU A 1 162 ? -2.532 -22.356 -9.083 1.00 82.38 162 GLU A CA 1
ATOM 1255 C C . GLU A 1 162 ? -1.964 -22.351 -10.517 1.00 82.38 162 GLU A C 1
ATOM 1257 O O . GLU A 1 162 ? -1.406 -21.358 -10.991 1.00 82.38 162 GLU A O 1
ATOM 1262 N N . MET A 1 163 ? -2.116 -23.467 -11.239 1.00 80.62 163 MET A N 1
ATOM 1263 C CA . MET A 1 163 ? -1.628 -23.591 -12.616 1.00 80.62 163 MET A CA 1
ATOM 1264 C C . MET A 1 163 ? -2.764 -23.420 -13.634 1.00 80.62 163 MET A C 1
ATOM 1266 O O . MET A 1 163 ? -3.889 -23.854 -13.376 1.00 80.62 163 MET A O 1
ATOM 1270 N N . PRO A 1 164 ? -2.510 -22.789 -14.799 1.00 84.31 164 PRO A N 1
ATOM 1271 C CA . PRO A 1 164 ? -3.465 -22.776 -15.902 1.00 84.31 164 PRO A CA 1
ATOM 1272 C C . PRO A 1 164 ? -3.831 -24.192 -16.352 1.00 84.31 164 PRO A C 1
ATOM 1274 O O . PRO A 1 164 ? -2.987 -25.081 -16.337 1.00 84.31 164 PRO A O 1
ATOM 1277 N N . TYR A 1 165 ? -5.068 -24.380 -16.814 1.00 83.81 165 TYR A N 1
ATOM 1278 C CA . TYR A 1 165 ? -5.544 -25.689 -17.268 1.00 83.81 165 TYR A CA 1
ATOM 1279 C C . TYR A 1 165 ? -4.714 -26.229 -18.442 1.00 83.81 165 TYR A C 1
ATOM 1281 O O . TYR A 1 165 ? -4.569 -25.541 -19.458 1.00 83.81 165 TYR A O 1
ATOM 1289 N N . ASN A 1 166 ? -4.193 -27.446 -18.322 1.00 86.56 166 ASN A N 1
ATOM 1290 C CA . ASN A 1 166 ? -3.516 -28.152 -19.401 1.00 86.56 166 ASN A CA 1
ATOM 1291 C C . ASN A 1 166 ? -4.474 -29.200 -19.999 1.00 86.56 166 ASN A C 1
ATOM 1293 O O . ASN A 1 166 ? -4.924 -30.070 -19.259 1.00 86.56 166 ASN A O 1
ATOM 1297 N N . PRO A 1 167 ? -4.806 -29.138 -21.303 1.00 83.62 167 PRO A N 1
ATOM 1298 C CA . PRO A 1 167 ? -5.741 -30.079 -21.921 1.00 83.62 167 PRO A CA 1
ATOM 1299 C C . PRO A 1 167 ? -5.207 -31.516 -21.988 1.00 83.62 167 PRO A C 1
ATOM 1301 O O . PRO A 1 167 ? -5.998 -32.431 -22.191 1.00 83.62 167 PRO A O 1
ATOM 1304 N N . ASP A 1 168 ? -3.897 -31.716 -21.827 1.00 83.38 168 ASP A N 1
ATOM 1305 C CA . ASP A 1 168 ? -3.291 -33.051 -21.815 1.00 83.38 168 ASP A CA 1
ATOM 1306 C C . ASP A 1 168 ? -3.312 -33.702 -20.420 1.00 83.38 168 ASP A C 1
ATOM 1308 O O . ASP A 1 168 ? -3.096 -34.909 -20.301 1.00 83.38 168 ASP A O 1
ATOM 1312 N N . ASP A 1 169 ? -3.590 -32.924 -19.367 1.00 84.94 169 ASP A N 1
ATOM 1313 C CA . ASP A 1 169 ? -3.610 -33.412 -17.990 1.00 84.94 169 ASP A CA 1
ATOM 1314 C C . ASP A 1 169 ? -5.035 -33.761 -17.543 1.00 84.94 169 ASP A C 1
ATOM 1316 O O . ASP A 1 169 ? -5.988 -32.995 -17.716 1.00 84.94 169 ASP A O 1
ATOM 1320 N N . LEU A 1 170 ? -5.177 -34.925 -16.902 1.00 84.75 170 LEU A N 1
ATOM 1321 C CA . LEU A 1 170 ? -6.430 -35.327 -16.267 1.00 84.75 170 LEU A CA 1
ATOM 1322 C C . LEU A 1 170 ? -6.678 -34.467 -15.021 1.00 84.75 170 LEU A C 1
ATOM 1324 O O . LEU A 1 170 ? -5.802 -34.331 -14.164 1.00 84.75 170 LEU A O 1
ATOM 1328 N N . MET A 1 171 ? -7.898 -33.952 -14.885 1.00 87.00 171 MET A N 1
ATOM 1329 C CA . MET A 1 171 ? -8.365 -33.284 -13.673 1.00 87.00 171 MET A CA 1
ATOM 1330 C C . MET A 1 171 ? -9.648 -33.936 -13.165 1.00 87.00 171 MET A C 1
ATOM 1332 O O . MET A 1 171 ? -10.479 -34.374 -13.957 1.00 87.00 171 MET A O 1
ATOM 1336 N N . VAL A 1 172 ? -9.812 -33.959 -11.846 1.00 87.88 172 VAL A N 1
ATOM 1337 C CA . VAL A 1 172 ? -11.024 -34.413 -11.154 1.00 87.88 172 VAL A CA 1
ATOM 1338 C C . VAL A 1 172 ? -11.734 -33.215 -10.531 1.00 87.88 172 VAL A C 1
ATOM 1340 O O . VAL A 1 172 ? -11.081 -32.315 -9.997 1.00 87.88 172 VAL A O 1
ATOM 1343 N N . GLN A 1 173 ? -13.061 -33.175 -10.620 1.00 87.75 173 GLN A N 1
ATOM 1344 C CA . GLN A 1 173 ? -13.872 -32.110 -10.034 1.00 87.75 173 GLN A CA 1
ATOM 1345 C C . GLN A 1 173 ? -14.422 -32.561 -8.681 1.00 87.75 173 GLN A C 1
ATOM 1347 O O . GLN A 1 173 ? -14.965 -33.655 -8.575 1.00 87.75 173 GLN A O 1
ATOM 1352 N N . CYS A 1 174 ? -14.286 -31.724 -7.653 1.00 83.50 174 CYS A N 1
ATOM 1353 C CA . CYS A 1 174 ? -14.910 -31.970 -6.353 1.00 83.50 174 CYS A CA 1
ATOM 1354 C C . CYS A 1 174 ? -16.424 -31.744 -6.434 1.00 83.50 174 CYS A C 1
ATOM 1356 O O . CYS A 1 174 ? -16.859 -30.715 -6.949 1.00 83.50 174 CYS A O 1
ATOM 1358 N N . GLU A 1 175 ? -17.227 -32.653 -5.890 1.00 85.88 175 GLU A N 1
ATOM 1359 C CA . GLU A 1 175 ? -18.691 -32.544 -5.949 1.00 85.88 175 GLU A CA 1
ATOM 1360 C C . GLU A 1 175 ? -19.260 -31.424 -5.070 1.00 85.88 175 GLU A C 1
ATOM 1362 O O . GLU A 1 175 ? -20.275 -30.818 -5.419 1.00 85.88 175 GLU A O 1
ATOM 1367 N N . GLU A 1 176 ? -18.578 -31.088 -3.974 1.00 79.81 176 GLU A N 1
ATOM 1368 C CA . GLU A 1 176 ? -19.038 -30.062 -3.037 1.00 79.81 176 GLU A CA 1
ATOM 1369 C C . GLU A 1 176 ? -18.631 -28.651 -3.475 1.00 79.81 176 GLU A C 1
ATOM 1371 O O . GLU A 1 176 ? -19.481 -27.793 -3.719 1.00 79.81 176 GLU A O 1
ATOM 1376 N N . CYS A 1 177 ? -17.325 -28.397 -3.622 1.00 81.25 177 CYS A N 1
ATOM 1377 C CA . CYS A 1 177 ? -16.826 -27.065 -3.973 1.00 81.25 177 CYS A CA 1
ATOM 1378 C C . CYS A 1 177 ? -16.797 -26.789 -5.484 1.00 81.25 177 CYS A C 1
ATOM 1380 O O . CYS A 1 177 ? -16.615 -25.642 -5.887 1.00 81.25 177 CYS A O 1
ATOM 1382 N N . LYS A 1 178 ? -16.994 -27.810 -6.333 1.00 83.38 178 LYS A N 1
ATOM 1383 C CA . LYS A 1 178 ? -16.940 -27.725 -7.809 1.00 83.38 178 LYS A CA 1
ATOM 1384 C C . LYS A 1 178 ? -15.591 -27.283 -8.383 1.00 83.38 178 LYS A C 1
ATOM 1386 O O . LYS A 1 178 ? -15.504 -27.026 -9.589 1.00 83.38 178 LYS A O 1
ATOM 1391 N N . ASP A 1 179 ? -14.545 -27.248 -7.562 1.00 82.94 179 ASP A N 1
ATOM 1392 C CA . ASP A 1 179 ? -13.183 -26.960 -7.997 1.00 82.94 179 ASP A CA 1
ATOM 1393 C C . ASP A 1 179 ? -12.530 -28.175 -8.660 1.00 82.94 179 ASP A C 1
ATOM 1395 O O . ASP A 1 179 ? -12.836 -29.329 -8.356 1.00 82.94 179 ASP A O 1
ATOM 1399 N N . TRP A 1 180 ? -11.603 -27.892 -9.574 1.00 86.12 180 TRP A N 1
ATOM 1400 C CA . TRP A 1 180 ? -10.872 -28.892 -10.347 1.00 86.12 180 TRP A CA 1
ATOM 1401 C C . TRP A 1 180 ? -9.480 -29.108 -9.768 1.00 86.12 180 TRP A C 1
ATOM 1403 O O . TRP A 1 180 ? -8.740 -28.145 -9.552 1.00 86.12 180 TRP A O 1
ATOM 1413 N N . TYR A 1 181 ? -9.092 -30.367 -9.587 1.00 85.94 181 TYR A N 1
ATOM 1414 C CA . TYR A 1 181 ? -7.813 -30.761 -9.011 1.00 85.94 181 TYR A CA 1
ATOM 1415 C C . TYR A 1 181 ? -7.066 -31.741 -9.913 1.00 85.94 181 TYR A C 1
ATOM 1417 O O . TYR A 1 181 ? -7.662 -32.605 -10.548 1.00 85.94 181 TYR A O 1
ATOM 1425 N N . HIS A 1 182 ? -5.739 -31.634 -9.943 1.00 85.56 182 HIS A N 1
ATOM 1426 C CA . HIS A 1 182 ? -4.901 -32.685 -10.518 1.00 85.56 182 HIS A CA 1
ATOM 1427 C C . HIS A 1 182 ? -4.860 -33.871 -9.545 1.00 85.56 182 HIS A C 1
ATOM 1429 O O . HIS A 1 182 ? -4.613 -33.620 -8.361 1.00 85.56 182 HIS A O 1
ATOM 1435 N N . PRO A 1 183 ? -5.000 -35.129 -10.008 1.00 86.31 183 PRO A N 1
ATOM 1436 C CA . PRO A 1 183 ? -4.912 -36.321 -9.159 1.00 86.31 183 PRO A CA 1
ATOM 1437 C C . PRO A 1 183 ? -3.688 -36.302 -8.233 1.00 86.31 183 PRO A C 1
ATOM 1439 O O . PRO A 1 183 ? -3.817 -36.436 -7.018 1.00 86.31 183 PRO A O 1
ATO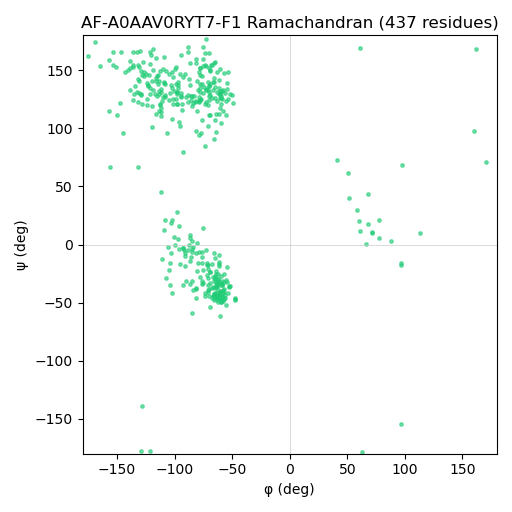M 1442 N N . ALA A 1 184 ? -2.515 -35.968 -8.777 1.00 84.81 184 ALA A N 1
ATOM 1443 C CA . ALA A 1 184 ? -1.275 -35.875 -8.009 1.00 84.81 184 ALA A CA 1
ATOM 1444 C C . ALA A 1 184 ? -1.322 -34.823 -6.879 1.00 84.81 184 ALA A C 1
ATOM 1446 O O . ALA A 1 184 ? -0.732 -35.021 -5.821 1.00 84.81 184 ALA A O 1
ATOM 1447 N N . CYS A 1 185 ? -2.041 -33.710 -7.065 1.00 84.44 185 CYS A N 1
ATOM 1448 C CA . CYS A 1 185 ? -2.164 -32.651 -6.055 1.00 84.44 185 CYS A CA 1
ATOM 1449 C C . CYS A 1 185 ? -3.119 -33.008 -4.908 1.00 84.44 185 CYS A C 1
ATOM 1451 O O . CYS A 1 185 ? -3.115 -32.330 -3.879 1.00 84.44 185 CYS A O 1
ATOM 1453 N N . VAL A 1 186 ? -3.953 -34.030 -5.092 1.00 84.81 186 VAL A N 1
ATOM 1454 C CA . VAL A 1 186 ? -4.878 -34.552 -4.076 1.00 84.81 186 VAL A CA 1
ATOM 1455 C C . VAL A 1 186 ? -4.449 -35.927 -3.563 1.00 84.81 186 VAL A C 1
ATOM 1457 O O . VAL A 1 186 ? -5.197 -36.561 -2.833 1.00 84.81 186 VAL A O 1
ATOM 1460 N N . GLY A 1 187 ? -3.220 -36.352 -3.885 1.00 82.94 187 GLY A N 1
ATOM 1461 C CA . GLY A 1 187 ? -2.630 -37.595 -3.385 1.00 82.94 187 GLY A CA 1
ATOM 1462 C C . GLY A 1 187 ? -3.134 -38.857 -4.084 1.00 82.94 187 GLY A C 1
ATOM 1463 O O . GLY A 1 187 ? -3.023 -39.934 -3.515 1.00 82.94 187 GLY A O 1
ATOM 1464 N N . MET A 1 188 ? -3.678 -38.730 -5.295 1.00 82.50 188 MET A N 1
ATOM 1465 C CA . MET A 1 188 ? -4.221 -39.841 -6.076 1.00 82.50 188 MET A CA 1
ATOM 1466 C C . MET A 1 188 ? -3.387 -40.111 -7.324 1.00 82.50 188 MET A C 1
ATOM 1468 O O . MET A 1 188 ? -2.821 -39.199 -7.938 1.00 82.50 188 MET A O 1
ATOM 1472 N N . THR A 1 189 ? -3.355 -41.367 -7.751 1.00 88.75 189 THR A N 1
ATOM 1473 C CA . THR A 1 189 ? -2.800 -41.744 -9.052 1.00 88.75 189 THR A CA 1
ATOM 1474 C C . THR A 1 189 ? -3.821 -41.518 -10.173 1.00 88.75 189 THR A C 1
ATOM 1476 O O . THR A 1 189 ? -5.030 -41.445 -9.951 1.00 88.75 189 THR A O 1
ATOM 1479 N N . ILE A 1 190 ? -3.345 -41.405 -11.418 1.00 85.75 190 ILE A N 1
ATOM 1480 C CA . ILE A 1 190 ? -4.217 -41.217 -12.593 1.00 85.75 190 ILE A CA 1
ATOM 1481 C C . ILE A 1 190 ? -5.149 -42.427 -12.787 1.00 85.75 190 ILE A C 1
ATOM 1483 O O . ILE A 1 190 ? -6.281 -42.269 -13.237 1.00 85.75 190 ILE A O 1
ATOM 1487 N N . GLU A 1 191 ? -4.691 -43.632 -12.446 1.00 85.25 191 GLU A N 1
ATOM 1488 C CA . GLU A 1 191 ? -5.484 -44.860 -12.566 1.00 85.25 191 GLU A CA 1
ATOM 1489 C C . GLU A 1 191 ? -6.613 -44.930 -11.538 1.00 85.25 191 GLU A C 1
ATOM 1491 O O . GLU A 1 191 ? -7.716 -45.354 -11.878 1.00 85.25 191 GLU A O 1
ATOM 1496 N N . GLU A 1 192 ? -6.361 -44.482 -10.307 1.00 83.00 192 GLU A N 1
ATOM 1497 C CA . GLU A 1 192 ? -7.388 -44.353 -9.269 1.00 83.00 192 GLU A CA 1
ATOM 1498 C C . GLU A 1 192 ? -8.400 -43.269 -9.639 1.00 83.00 192 GLU A C 1
ATOM 1500 O O . GLU A 1 192 ? -9.601 -43.509 -9.577 1.00 83.00 192 GLU A O 1
ATOM 1505 N N . ALA A 1 193 ? -7.930 -42.113 -10.118 1.00 83.88 193 ALA A N 1
ATOM 1506 C CA . ALA A 1 193 ? -8.791 -41.011 -10.543 1.00 83.88 193 ALA A CA 1
ATOM 1507 C C . ALA A 1 193 ? -9.763 -41.398 -11.669 1.00 83.88 193 ALA A C 1
ATOM 1509 O O . ALA A 1 193 ? -10.896 -40.932 -11.683 1.00 83.88 193 ALA A O 1
ATOM 1510 N N . LYS A 1 194 ? -9.352 -42.272 -12.598 1.00 85.81 194 LYS A N 1
ATOM 1511 C CA . LYS A 1 194 ? -10.227 -42.776 -13.674 1.00 85.81 194 LYS A CA 1
ATOM 1512 C C . LYS A 1 194 ? -11.315 -43.739 -13.193 1.00 85.81 194 LYS A C 1
ATOM 1514 O O . LYS A 1 194 ? -12.267 -43.961 -13.931 1.00 85.81 194 LYS A O 1
ATOM 1519 N N . LYS A 1 195 ? -11.141 -44.354 -12.021 1.00 85.50 195 LYS A N 1
ATOM 1520 C CA . LYS A 1 195 ? -12.082 -45.325 -11.439 1.00 85.50 195 LYS A CA 1
ATOM 1521 C C . LYS A 1 195 ? -13.049 -44.688 -10.437 1.00 85.50 195 LYS A C 1
ATOM 1523 O O . LYS A 1 195 ? -13.892 -45.394 -9.897 1.00 85.50 195 LYS A O 1
ATOM 1528 N N . LEU A 1 196 ? -12.896 -43.398 -10.147 1.00 81.81 196 LEU A N 1
ATOM 1529 C CA . LEU A 1 196 ? -13.764 -42.671 -9.229 1.00 81.81 196 LEU A CA 1
ATOM 1530 C C . LEU A 1 196 ? -14.996 -42.153 -9.961 1.00 81.81 196 LEU A C 1
ATOM 1532 O O . LEU A 1 196 ? -14.868 -41.367 -10.898 1.00 81.81 196 LEU A O 1
ATOM 1536 N N . ASP A 1 197 ? -16.169 -42.524 -9.458 1.00 74.31 197 ASP A N 1
ATOM 1537 C CA . ASP A 1 197 ? -17.439 -41.926 -9.878 1.00 74.31 197 ASP A CA 1
ATOM 1538 C C . ASP A 1 197 ? -17.745 -40.639 -9.092 1.00 74.31 197 ASP A C 1
ATOM 1540 O O . ASP A 1 197 ? -18.317 -39.701 -9.640 1.00 74.31 197 ASP A O 1
ATOM 1544 N N . HIS A 1 198 ? -17.301 -40.571 -7.829 1.00 81.12 198 HIS A N 1
ATOM 1545 C CA . HIS A 1 198 ? -17.519 -39.450 -6.912 1.00 81.12 198 HIS A CA 1
ATOM 1546 C C . HIS A 1 198 ? -16.196 -39.028 -6.259 1.00 81.12 198 HIS A C 1
ATOM 1548 O O . HIS A 1 198 ? -15.458 -39.868 -5.736 1.00 81.12 198 HIS A O 1
ATOM 1554 N N . PHE A 1 199 ? -15.884 -37.728 -6.274 1.00 85.38 199 PHE A N 1
ATOM 1555 C CA . PHE A 1 199 ? -14.667 -37.176 -5.670 1.00 85.38 199 PHE A CA 1
ATOM 1556 C C . PHE A 1 199 ? -14.987 -35.992 -4.750 1.00 85.38 199 PHE A C 1
ATOM 1558 O O . PHE A 1 199 ? -15.614 -35.015 -5.161 1.00 85.38 199 PHE A O 1
ATOM 1565 N N . VAL A 1 200 ? -14.483 -36.048 -3.516 1.00 82.88 200 VAL A N 1
ATOM 1566 C CA . VAL A 1 200 ? -14.554 -34.960 -2.532 1.00 82.88 200 VAL A CA 1
ATOM 1567 C C . VAL A 1 200 ? -13.132 -34.579 -2.133 1.00 82.88 200 VAL A C 1
ATOM 1569 O O . VAL A 1 200 ? -12.303 -35.436 -1.827 1.00 82.88 200 VAL A O 1
ATOM 1572 N N . CYS A 1 201 ? -12.805 -33.288 -2.183 1.00 80.94 201 CYS A N 1
ATOM 1573 C CA . CYS A 1 201 ? -11.451 -32.828 -1.896 1.00 80.94 201 CYS A CA 1
ATOM 1574 C C . CYS A 1 201 ? -11.156 -32.846 -0.388 1.00 80.94 201 CYS A C 1
ATOM 1576 O O . CYS A 1 201 ? -12.054 -32.768 0.441 1.00 80.94 201 CYS A O 1
ATOM 1578 N N . SER A 1 202 ? -9.877 -32.850 -0.012 1.00 77.12 202 SER A N 1
ATOM 1579 C CA . SER A 1 202 ? -9.446 -32.865 1.398 1.00 77.12 202 SER A CA 1
ATOM 1580 C C . SER A 1 202 ? -9.889 -31.652 2.237 1.00 77.12 202 SER A C 1
ATOM 1582 O O . SER A 1 202 ? -9.588 -31.599 3.419 1.00 77.12 202 SER A O 1
ATOM 1584 N N . GLU A 1 203 ? -10.450 -30.610 1.621 1.00 72.62 203 GLU A N 1
ATOM 1585 C CA . GLU A 1 203 ? -11.004 -29.447 2.335 1.00 72.62 203 GLU A CA 1
ATOM 1586 C C . GLU A 1 203 ? -12.517 -29.573 2.555 1.00 72.62 203 GLU A C 1
ATOM 1588 O O . GLU A 1 203 ? -13.070 -28.871 3.393 1.00 72.62 203 GLU A O 1
ATOM 1593 N N . CYS A 1 204 ? -13.148 -30.476 1.807 1.00 75.75 204 CYS A N 1
ATOM 1594 C CA . CYS A 1 204 ? -14.557 -30.838 1.867 1.00 75.75 204 CYS A CA 1
ATOM 1595 C C . CYS A 1 204 ? -14.773 -32.186 2.579 1.00 75.75 204 CYS A C 1
ATOM 1597 O O . CYS A 1 204 ? -15.881 -32.493 2.994 1.00 75.75 204 CYS A O 1
ATOM 1599 N N . SER A 1 205 ? -13.719 -32.996 2.746 1.00 71.38 205 SER A N 1
ATOM 1600 C CA . SER A 1 205 ? -13.787 -34.242 3.511 1.00 71.38 205 SER A CA 1
ATOM 1601 C C . SER A 1 205 ? -14.076 -33.938 4.990 1.00 71.38 205 SER A C 1
ATOM 1603 O O . SER A 1 205 ? -13.327 -33.163 5.590 1.00 71.38 205 SER A O 1
ATOM 1605 N N . PRO A 1 206 ? -15.119 -34.535 5.593 1.00 57.19 206 PRO A N 1
ATOM 1606 C CA . PRO A 1 206 ? -15.527 -34.263 6.973 1.00 57.19 206 PRO A CA 1
ATOM 1607 C C . PRO A 1 206 ? -14.594 -34.848 8.051 1.00 57.19 206 PRO A C 1
ATOM 1609 O O . PRO A 1 206 ? -14.788 -34.549 9.225 1.00 57.19 206 PRO A O 1
ATOM 1612 N N . ASP A 1 207 ? -13.573 -35.622 7.677 1.00 50.72 207 ASP A N 1
ATOM 1613 C CA . ASP A 1 207 ? -12.621 -36.241 8.604 1.00 50.72 207 ASP A CA 1
ATOM 1614 C C . ASP A 1 207 ? -11.189 -35.756 8.328 1.00 50.72 207 ASP A C 1
ATOM 1616 O O . ASP A 1 207 ? -10.565 -36.186 7.362 1.00 50.72 207 ASP A O 1
ATOM 1620 N N . ASP A 1 208 ? -10.711 -34.805 9.140 1.00 40.31 208 ASP A N 1
ATOM 1621 C CA . ASP A 1 208 ? -9.342 -34.719 9.691 1.00 40.31 208 ASP A CA 1
ATOM 1622 C C . ASP A 1 208 ? -9.142 -33.350 10.377 1.00 40.31 208 ASP A C 1
ATOM 1624 O O . ASP A 1 208 ? -8.414 -32.454 9.929 1.00 40.31 208 ASP A O 1
ATOM 1628 N N . ASP A 1 209 ? -9.800 -33.189 11.527 1.00 44.62 209 ASP A N 1
ATOM 1629 C CA . ASP A 1 209 ? -9.305 -32.307 12.577 1.00 44.62 209 ASP A CA 1
ATOM 1630 C C . ASP A 1 209 ? -7.930 -32.834 13.026 1.00 44.62 209 ASP A C 1
ATOM 1632 O O . ASP A 1 209 ? -7.775 -34.019 13.300 1.00 44.62 209 ASP A O 1
ATOM 1636 N N . VAL A 1 210 ? -6.943 -31.941 13.181 1.00 46.00 210 VAL A N 1
ATOM 1637 C CA . VAL A 1 210 ? -5.575 -32.197 13.703 1.00 46.00 210 VAL A CA 1
ATOM 1638 C C . VAL A 1 210 ? -4.487 -32.391 12.624 1.00 46.00 210 VAL A C 1
ATOM 1640 O O . VAL A 1 210 ? -3.848 -33.433 12.517 1.00 46.00 210 VAL A O 1
ATOM 1643 N N . LYS A 1 211 ? -4.167 -31.305 11.897 1.00 45.22 211 LYS A N 1
ATOM 1644 C CA . LYS A 1 211 ? -2.805 -30.721 11.710 1.00 45.22 211 LYS A CA 1
ATOM 1645 C C . LYS A 1 211 ? -2.770 -29.820 10.467 1.00 45.22 211 LYS A C 1
ATOM 1647 O O . LYS A 1 211 ? -2.507 -30.275 9.358 1.00 45.22 211 LYS A O 1
ATOM 1652 N N . ARG A 1 212 ? -2.916 -28.502 10.651 1.00 34.19 212 ARG A N 1
ATOM 1653 C CA . ARG A 1 212 ? -2.601 -27.513 9.603 1.00 34.19 212 ARG A CA 1
ATOM 1654 C C . ARG A 1 212 ? -1.734 -26.381 10.167 1.00 34.19 212 ARG A C 1
ATOM 1656 O O . ARG A 1 212 ? -2.158 -25.724 11.118 1.00 34.19 212 ARG A O 1
ATOM 1663 N N . PRO A 1 213 ? -0.535 -26.111 9.615 1.00 39.28 213 PRO A N 1
ATOM 1664 C CA . PRO A 1 213 ? 0.190 -24.885 9.917 1.00 39.28 213 PRO A CA 1
ATOM 1665 C C . PRO A 1 213 ? -0.552 -23.699 9.289 1.00 39.28 213 PRO A C 1
ATOM 1667 O O . PRO A 1 213 ? -0.893 -23.703 8.105 1.00 39.28 213 PRO A O 1
ATOM 1670 N N . GLN A 1 214 ? -0.823 -22.680 10.103 1.00 47.28 214 GLN A N 1
ATOM 1671 C CA . GLN A 1 214 ? -1.582 -21.495 9.715 1.00 47.28 214 GLN A CA 1
ATOM 1672 C C . GLN A 1 214 ? -0.762 -20.580 8.803 1.00 47.28 214 GLN A C 1
ATOM 1674 O O . GLN A 1 214 ? -0.119 -19.649 9.271 1.00 47.28 214 GLN A O 1
ATOM 1679 N N . ASN A 1 215 ? -0.762 -20.852 7.500 1.00 43.66 215 ASN A N 1
ATOM 1680 C CA . ASN A 1 215 ? -0.397 -19.884 6.463 1.00 43.66 215 ASN A CA 1
ATOM 1681 C C . ASN A 1 215 ? -1.043 -20.289 5.131 1.00 43.66 215 ASN A C 1
ATOM 1683 O O . ASN A 1 215 ? -0.380 -20.650 4.165 1.00 43.66 215 ASN A O 1
ATOM 1687 N N . GLY A 1 216 ? -2.369 -20.221 5.098 1.00 36.41 216 GLY A N 1
ATOM 1688 C CA . GLY A 1 216 ? -3.175 -20.288 3.887 1.00 36.41 216 GLY A CA 1
ATOM 1689 C C . GLY A 1 216 ? -4.428 -19.467 4.141 1.00 36.41 216 GLY A C 1
ATOM 1690 O O . GLY A 1 216 ? -5.212 -19.799 5.026 1.00 36.41 216 GLY A O 1
ATOM 1691 N N . PHE A 1 217 ? -4.574 -18.335 3.458 1.00 45.94 217 PHE A N 1
ATOM 1692 C CA . PHE A 1 217 ? -5.764 -17.507 3.612 1.00 45.94 217 PHE A CA 1
ATOM 1693 C C . PHE A 1 217 ? -6.906 -18.169 2.849 1.00 45.94 217 PHE A C 1
ATOM 1695 O O . PHE A 1 217 ? -6.909 -18.134 1.622 1.00 45.94 217 PHE A O 1
ATOM 1702 N N . SER A 1 218 ? -7.855 -18.754 3.582 1.00 40.44 218 SER A N 1
ATOM 1703 C CA . SER A 1 218 ? -9.118 -19.225 3.018 1.00 40.44 218 SER A CA 1
ATOM 1704 C C . SER A 1 218 ? -9.835 -18.053 2.348 1.00 40.44 218 SER A C 1
ATOM 1706 O O . SER A 1 218 ? -10.191 -17.060 2.989 1.00 40.44 218 SER A O 1
ATOM 1708 N N . THR A 1 219 ? -9.992 -18.139 1.032 1.00 40.53 219 THR A N 1
ATOM 1709 C CA . THR A 1 219 ? -10.994 -17.382 0.293 1.00 40.53 219 THR A CA 1
ATOM 1710 C C . THR A 1 219 ? -12.235 -18.252 0.192 1.00 40.53 219 THR A C 1
ATOM 1712 O O . THR A 1 219 ? -12.475 -18.854 -0.848 1.00 40.53 219 THR A O 1
ATOM 1715 N N . SER A 1 220 ? -13.032 -18.320 1.253 1.00 39.06 220 SER A N 1
ATOM 1716 C CA . SER A 1 220 ? -14.431 -18.703 1.103 1.00 39.06 220 SER A CA 1
ATOM 1717 C C . SER A 1 220 ? -15.249 -17.450 0.754 1.00 39.06 220 SER A C 1
ATOM 1719 O O . SER A 1 220 ? -15.138 -16.418 1.428 1.00 39.06 220 SER A O 1
ATOM 1721 N N . PRO A 1 221 ? -16.052 -17.478 -0.324 1.00 44.72 221 PRO A N 1
ATOM 1722 C CA . PRO A 1 221 ? -17.107 -16.504 -0.508 1.00 44.72 221 PRO A CA 1
ATOM 1723 C C . PRO A 1 221 ? -18.225 -16.850 0.484 1.00 44.72 221 PRO A C 1
ATOM 1725 O O . PRO A 1 221 ? -18.769 -17.946 0.449 1.00 44.72 221 PRO A O 1
ATOM 1728 N N . THR A 1 222 ? -18.555 -15.908 1.370 1.00 44.62 222 THR A N 1
ATOM 1729 C CA . THR A 1 222 ? -19.869 -15.822 2.037 1.00 44.62 222 THR A CA 1
ATOM 1730 C C . THR A 1 222 ? -20.375 -17.111 2.708 1.00 44.62 222 THR A C 1
ATOM 1732 O O . THR A 1 222 ? -21.434 -17.607 2.339 1.00 44.62 222 THR A O 1
ATOM 1735 N N . ALA A 1 223 ? -19.654 -17.635 3.702 1.00 42.22 223 ALA A N 1
ATOM 1736 C CA . ALA A 1 223 ? -20.201 -18.613 4.645 1.00 42.22 223 ALA A CA 1
ATOM 1737 C C . ALA A 1 223 ? -20.294 -17.952 6.030 1.00 42.22 223 ALA A C 1
ATOM 1739 O O . ALA A 1 223 ? -19.278 -17.530 6.576 1.00 42.22 223 ALA A O 1
ATOM 1740 N N . ASP A 1 224 ? -21.531 -17.780 6.503 1.00 53.47 224 ASP A N 1
ATOM 1741 C CA . ASP A 1 224 ? -21.974 -17.331 7.829 1.00 53.47 224 ASP A CA 1
ATOM 1742 C C . ASP A 1 224 ? -21.191 -16.181 8.464 1.00 53.47 224 ASP A C 1
ATOM 1744 O O . ASP A 1 224 ? -20.472 -16.331 9.450 1.00 53.47 224 ASP A O 1
ATOM 1748 N N . VAL A 1 225 ? -21.405 -14.982 7.924 1.00 62.22 225 VAL A N 1
ATOM 1749 C CA . VAL A 1 225 ? -21.077 -13.742 8.623 1.00 62.22 225 VAL A CA 1
ATOM 1750 C C . VAL A 1 225 ? -21.967 -13.654 9.867 1.00 62.22 225 VAL A C 1
ATOM 1752 O O . VAL A 1 225 ? -23.132 -13.271 9.772 1.00 62.22 225 VAL A O 1
ATOM 1755 N N . LYS A 1 226 ? -21.445 -14.059 11.025 1.00 76.88 226 LYS A N 1
ATOM 1756 C CA . LYS A 1 226 ? -22.155 -13.919 12.298 1.00 76.88 226 LYS A CA 1
ATOM 1757 C C . LYS A 1 226 ? -22.029 -12.479 12.763 1.00 76.88 226 LYS A C 1
ATOM 1759 O O . LYS A 1 226 ? -20.927 -11.945 12.850 1.00 76.88 226 LYS A O 1
ATOM 1764 N N . ASP A 1 227 ? -23.158 -11.855 13.063 1.00 86.38 227 ASP A N 1
ATOM 1765 C CA . ASP A 1 227 ? -23.144 -10.552 13.707 1.00 86.38 227 ASP A CA 1
ATOM 1766 C C . ASP A 1 227 ? -22.655 -10.696 15.151 1.00 86.38 227 ASP A C 1
ATOM 1768 O O . ASP A 1 227 ? -23.038 -11.621 15.873 1.00 86.38 227 ASP A O 1
ATOM 1772 N N . LEU A 1 228 ? -21.779 -9.783 15.571 1.00 87.69 228 LEU A N 1
ATOM 1773 C CA . LEU A 1 228 ? -21.258 -9.756 16.935 1.00 87.69 228 LEU A CA 1
ATOM 1774 C C . LEU A 1 228 ? -22.130 -8.835 17.781 1.00 87.69 228 LEU A C 1
ATOM 1776 O O . LEU A 1 228 ? -22.578 -7.792 17.319 1.00 87.69 228 LEU A O 1
ATOM 1780 N N . VAL A 1 229 ? -22.328 -9.177 19.048 1.00 91.00 229 VAL A N 1
ATOM 1781 C CA . VAL A 1 229 ? -23.003 -8.299 20.008 1.00 91.00 229 VAL A CA 1
ATOM 1782 C C . VAL A 1 229 ? -21.963 -7.772 20.984 1.00 91.00 229 VAL A C 1
ATOM 1784 O O . VAL A 1 229 ? -21.203 -8.551 21.556 1.00 91.00 229 VAL A O 1
ATOM 1787 N N . ILE A 1 230 ? -21.918 -6.453 21.166 1.00 90.88 230 ILE A N 1
ATOM 1788 C CA . ILE A 1 230 ? -20.984 -5.792 22.082 1.00 90.88 230 ILE A CA 1
ATOM 1789 C C . ILE A 1 230 ? -21.754 -4.930 23.095 1.00 90.88 230 ILE A C 1
ATOM 1791 O O . ILE A 1 230 ? -22.734 -4.281 22.706 1.00 90.88 230 ILE A O 1
ATOM 1795 N N . PRO A 1 231 ? -21.372 -4.919 24.388 1.00 92.56 231 PRO A N 1
ATOM 1796 C CA . PRO A 1 231 ? -21.962 -4.005 25.360 1.00 92.56 231 PRO A CA 1
ATOM 1797 C C . PRO A 1 231 ? -21.600 -2.556 25.026 1.00 92.56 231 PRO A C 1
ATOM 1799 O O . PRO A 1 231 ? -20.492 -2.260 24.572 1.00 92.56 231 PRO A O 1
ATOM 1802 N N . VAL A 1 232 ? -22.552 -1.657 25.254 1.00 93.88 232 VAL A N 1
ATOM 1803 C CA . VAL A 1 232 ? -22.379 -0.214 25.102 1.00 93.88 232 VAL A CA 1
ATOM 1804 C C . VAL A 1 232 ? -22.270 0.410 26.480 1.00 93.88 232 VAL A C 1
ATOM 1806 O O . VAL A 1 232 ? -23.164 0.243 27.307 1.00 93.88 232 VAL A O 1
ATOM 1809 N N . THR A 1 233 ? -21.185 1.140 26.716 1.00 92.50 233 THR A N 1
ATOM 1810 C CA . THR A 1 233 ? -20.895 1.781 28.003 1.00 92.50 233 THR A CA 1
ATOM 1811 C C . THR A 1 233 ? -20.753 3.297 27.856 1.00 92.50 233 THR A C 1
ATOM 1813 O O . THR A 1 233 ? -20.967 3.869 26.784 1.00 92.50 233 THR A O 1
ATOM 1816 N N . ASN A 1 234 ? -20.439 3.989 28.949 1.00 89.56 234 ASN A N 1
ATOM 1817 C CA . ASN A 1 234 ? -20.099 5.411 28.950 1.00 89.56 234 ASN A CA 1
ATOM 1818 C C . ASN A 1 234 ? -18.780 5.666 29.706 1.00 89.56 234 ASN A C 1
ATOM 1820 O O . ASN A 1 234 ? -18.156 4.747 30.234 1.00 89.56 234 ASN A O 1
ATOM 1824 N N . PHE A 1 235 ? -18.376 6.937 29.822 1.00 85.00 235 PHE A N 1
ATOM 1825 C CA . PHE A 1 235 ? -17.194 7.338 30.603 1.00 85.00 235 PHE A CA 1
ATOM 1826 C C . PHE A 1 235 ? -17.267 6.999 32.103 1.00 85.00 235 PHE A C 1
ATOM 1828 O O . PHE A 1 235 ? -16.237 7.018 32.769 1.00 85.00 235 PHE A O 1
ATOM 1835 N N . ASN A 1 236 ? -18.451 6.700 32.641 1.00 84.81 236 ASN A N 1
ATOM 1836 C CA . ASN A 1 236 ? -18.645 6.290 34.034 1.00 84.81 236 ASN A CA 1
ATOM 1837 C C . ASN A 1 236 ? -18.717 4.758 34.192 1.00 84.81 236 ASN A C 1
ATOM 1839 O O . ASN A 1 236 ? -18.976 4.285 35.295 1.00 84.81 236 ASN A O 1
ATOM 1843 N N . ASN A 1 237 ? -18.510 3.990 33.112 1.00 84.56 237 ASN A N 1
ATOM 1844 C CA . ASN A 1 237 ? -18.714 2.538 33.046 1.00 84.56 237 ASN A CA 1
ATOM 1845 C C . ASN A 1 237 ? -20.147 2.083 33.391 1.00 84.56 237 ASN A C 1
ATOM 1847 O O . ASN A 1 237 ? -20.350 0.979 33.884 1.00 84.56 237 ASN A O 1
ATOM 1851 N N . GLU A 1 238 ? -21.149 2.921 33.126 1.00 88.31 238 GLU A N 1
ATOM 1852 C CA . GLU A 1 238 ? -22.554 2.517 33.188 1.00 88.31 238 GLU A CA 1
ATOM 1853 C C . GLU A 1 238 ? -22.941 1.759 31.914 1.00 88.31 238 GLU A C 1
ATOM 1855 O O . GLU A 1 238 ? -22.709 2.248 30.803 1.00 88.31 238 GLU A O 1
ATOM 1860 N N . ASP A 1 239 ? -23.609 0.619 32.074 1.00 90.75 239 ASP A N 1
ATOM 1861 C CA . ASP A 1 239 ? -24.137 -0.162 30.958 1.00 90.75 239 ASP A CA 1
ATOM 1862 C C . ASP A 1 239 ? -25.361 0.535 30.333 1.00 90.75 239 ASP A C 1
ATOM 1864 O O . ASP A 1 239 ? -26.368 0.799 30.995 1.00 90.75 239 ASP A O 1
ATOM 1868 N N . LYS A 1 240 ? -25.289 0.832 29.030 1.00 90.25 240 LYS A N 1
ATOM 1869 C CA . LYS A 1 240 ? -26.364 1.438 28.213 1.00 90.25 240 LYS A CA 1
ATOM 1870 C C . LYS A 1 240 ? -26.983 0.436 27.226 1.00 90.25 240 LYS A C 1
ATOM 1872 O O . LYS A 1 240 ? -27.612 0.819 26.239 1.00 90.25 240 LYS A O 1
ATOM 1877 N N . GLY A 1 241 ? -26.831 -0.858 27.506 1.00 92.06 241 GLY A N 1
ATOM 1878 C CA . GLY A 1 241 ? -27.368 -1.958 26.706 1.00 92.06 241 GLY A CA 1
ATOM 1879 C C . GLY A 1 241 ? -26.348 -2.541 25.732 1.00 92.06 241 GLY A C 1
ATOM 1880 O O . GLY A 1 241 ? -25.144 -2.467 25.955 1.00 92.06 241 GLY A O 1
ATOM 1881 N N . PHE A 1 242 ? -26.834 -3.142 24.648 1.00 92.19 242 PHE A N 1
ATOM 1882 C CA . PHE A 1 242 ? -26.012 -3.842 23.661 1.00 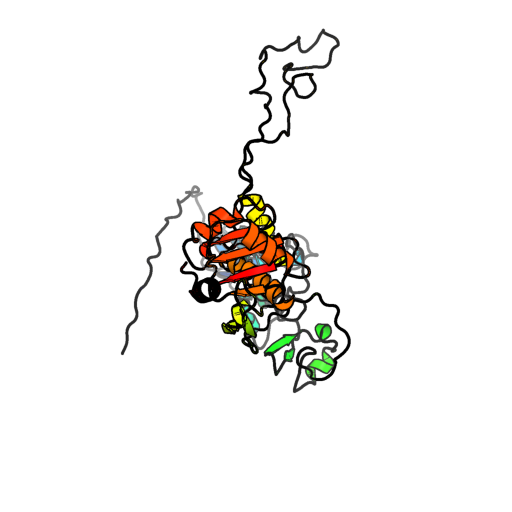92.19 242 PHE A CA 1
ATOM 1883 C C . PHE A 1 242 ? -26.189 -3.241 22.268 1.00 92.19 242 PHE A C 1
ATOM 1885 O O . PHE A 1 242 ? -27.222 -2.649 21.957 1.00 92.19 242 PHE A O 1
ATOM 1892 N N . MET A 1 243 ? -25.181 -3.408 21.417 1.00 91.25 243 MET A N 1
ATOM 1893 C CA . MET A 1 243 ? -25.238 -3.031 20.010 1.00 91.25 243 MET A CA 1
ATOM 1894 C C . MET A 1 243 ? -24.749 -4.178 19.133 1.00 91.25 243 MET A C 1
ATOM 1896 O O . MET A 1 243 ? -23.787 -4.869 19.470 1.00 91.25 243 MET A O 1
ATOM 1900 N N . VAL A 1 244 ? -25.421 -4.358 17.998 1.00 90.62 244 VAL A N 1
ATOM 1901 C CA . VAL A 1 244 ? -25.061 -5.352 16.987 1.00 90.62 244 VAL A CA 1
ATOM 1902 C C . VAL A 1 244 ? -23.995 -4.763 16.060 1.00 90.62 244 VAL A C 1
ATOM 1904 O O . VAL A 1 244 ? -24.156 -3.671 15.517 1.00 90.62 244 VAL A O 1
ATOM 1907 N N . LEU A 1 245 ? -22.893 -5.485 15.894 1.00 90.94 245 LEU A N 1
ATOM 1908 C CA . LEU A 1 245 ? -21.804 -5.198 14.974 1.00 90.94 245 LEU A CA 1
ATOM 1909 C C . LEU A 1 245 ? -21.951 -6.087 13.742 1.00 90.94 245 LEU A C 1
ATOM 1911 O O . LEU A 1 245 ? -21.971 -7.310 13.858 1.00 90.94 245 LEU A O 1
ATOM 1915 N N . ALA A 1 246 ? -21.983 -5.460 12.567 1.00 91.94 246 ALA A N 1
ATOM 1916 C CA . ALA A 1 246 ? -22.057 -6.173 11.300 1.00 91.94 246 ALA A CA 1
ATOM 1917 C C . ALA A 1 246 ? -20.834 -7.088 11.123 1.00 91.94 246 ALA A C 1
ATOM 1919 O O . ALA A 1 246 ? -19.693 -6.604 11.033 1.00 91.94 246 ALA A O 1
ATOM 1920 N N . GLY A 1 247 ? -21.060 -8.401 11.047 1.00 89.44 247 GLY A N 1
ATOM 1921 C CA . GLY A 1 247 ? -19.965 -9.368 10.942 1.00 89.44 247 GLY A CA 1
ATOM 1922 C C . GLY A 1 247 ? -19.104 -9.147 9.690 1.00 89.44 247 GLY A C 1
ATOM 1923 O O . GLY A 1 247 ? -17.904 -9.385 9.696 1.00 89.44 247 GLY A O 1
ATOM 1924 N N . ASP A 1 248 ? -19.653 -8.581 8.610 1.00 91.12 248 ASP A N 1
ATOM 1925 C CA . ASP A 1 248 ? -18.909 -8.398 7.357 1.00 91.12 248 ASP A CA 1
ATOM 1926 C C . ASP A 1 248 ? -17.824 -7.313 7.479 1.00 91.12 248 ASP A C 1
ATOM 1928 O O . ASP A 1 248 ? -16.934 -7.199 6.625 1.00 91.12 248 ASP A O 1
ATOM 1932 N N . VAL A 1 249 ? -17.932 -6.463 8.502 1.00 92.88 249 VAL A N 1
ATOM 1933 C CA . VAL A 1 249 ? -16.990 -5.390 8.830 1.00 92.88 249 VAL A CA 1
ATOM 1934 C C . VAL A 1 249 ? -16.089 -5.795 9.989 1.00 92.88 249 VAL A C 1
ATOM 1936 O O . VAL A 1 249 ? -14.896 -5.491 9.940 1.00 92.88 249 VAL A O 1
ATOM 1939 N N . PHE A 1 250 ? -16.658 -6.441 11.009 1.00 93.44 250 PHE A N 1
ATOM 1940 C CA . PHE A 1 250 ? -15.990 -6.726 12.278 1.00 93.44 250 PHE A CA 1
ATOM 1941 C C . PHE A 1 250 ? -15.523 -8.176 12.435 1.00 93.44 250 PHE A C 1
ATOM 1943 O O . PHE A 1 250 ? -14.726 -8.421 13.328 1.00 93.44 250 PHE A O 1
ATOM 1950 N N . ASP A 1 251 ? -15.864 -9.087 11.526 1.00 91.81 251 ASP A N 1
ATOM 1951 C CA . ASP A 1 251 ? -15.441 -10.496 11.529 1.00 91.81 251 ASP A CA 1
ATOM 1952 C C . ASP A 1 251 ? -14.920 -10.937 10.147 1.00 91.81 251 ASP A C 1
ATOM 1954 O O . ASP A 1 251 ? -15.517 -11.715 9.406 1.00 91.81 251 ASP A O 1
ATOM 1958 N N . VAL A 1 252 ? -13.789 -10.351 9.746 1.00 91.31 252 VAL A N 1
ATOM 1959 C CA . VAL A 1 252 ? -13.092 -10.655 8.489 1.00 91.31 252 VAL A CA 1
ATOM 1960 C C . VAL A 1 252 ? -11.792 -11.405 8.791 1.00 91.31 252 VAL A C 1
ATOM 1962 O O . VAL A 1 252 ? -11.058 -10.999 9.696 1.00 91.31 252 VAL A O 1
ATOM 1965 N N . PRO A 1 253 ? -11.408 -12.428 7.999 1.00 90.19 253 PRO A N 1
ATOM 1966 C CA . PRO A 1 253 ? -10.162 -13.160 8.214 1.00 90.19 253 PRO A CA 1
ATOM 1967 C C . PRO A 1 253 ? -8.948 -12.228 8.324 1.00 90.19 253 PRO A C 1
ATOM 1969 O O . PRO A 1 253 ? -8.706 -11.360 7.473 1.00 90.19 253 PRO A O 1
ATOM 1972 N N . ILE A 1 254 ? -8.157 -12.427 9.382 1.00 91.94 254 ILE A N 1
ATOM 1973 C CA . ILE A 1 254 ? -7.040 -11.545 9.730 1.00 91.94 254 ILE A CA 1
ATOM 1974 C C . ILE A 1 254 ? -5.903 -11.702 8.717 1.00 91.94 254 ILE A C 1
ATOM 1976 O O . ILE A 1 254 ? -5.094 -12.626 8.770 1.00 91.94 254 ILE A O 1
ATOM 1980 N N . ARG A 1 255 ? -5.803 -10.733 7.803 1.00 92.38 255 ARG A N 1
ATOM 1981 C CA . ARG A 1 255 ? -4.808 -10.689 6.724 1.00 92.38 255 ARG A CA 1
ATOM 1982 C C . ARG A 1 255 ? -3.718 -9.647 6.961 1.00 92.38 255 ARG A C 1
ATOM 1984 O O . ARG A 1 255 ? -3.852 -8.469 6.614 1.00 92.38 255 ARG A O 1
ATOM 1991 N N . LYS A 1 256 ? -2.591 -10.099 7.523 1.00 94.88 256 LYS A N 1
ATOM 1992 C CA . LYS A 1 256 ? -1.422 -9.253 7.844 1.00 94.88 256 LYS A CA 1
ATOM 1993 C C . LYS A 1 256 ? -0.798 -8.603 6.602 1.00 94.88 256 LYS A C 1
ATOM 1995 O O . LYS A 1 256 ? -0.303 -7.478 6.674 1.00 94.88 256 LYS A O 1
ATOM 2000 N N . ASP A 1 257 ? -0.853 -9.273 5.452 1.00 95.25 257 ASP A N 1
ATOM 2001 C CA . ASP A 1 257 ? -0.320 -8.788 4.176 1.00 95.25 257 ASP A CA 1
ATOM 2002 C C . ASP A 1 257 ? -1.027 -7.509 3.696 1.00 95.25 257 ASP A C 1
ATOM 2004 O O . ASP A 1 257 ? -0.370 -6.543 3.291 1.00 95.25 257 ASP A O 1
ATOM 2008 N N . ILE A 1 258 ? -2.360 -7.469 3.785 1.00 96.06 258 ILE A N 1
ATOM 2009 C CA . ILE A 1 258 ? -3.170 -6.309 3.396 1.00 96.06 258 ILE A CA 1
ATOM 2010 C C . ILE A 1 258 ? -2.921 -5.141 4.347 1.00 96.06 258 ILE A C 1
ATOM 2012 O O . ILE A 1 258 ? -2.682 -4.018 3.893 1.00 96.06 258 ILE A O 1
ATOM 2016 N N . VAL A 1 259 ? -2.913 -5.409 5.654 1.00 96.69 259 VAL A N 1
ATOM 2017 C CA . VAL A 1 259 ? -2.640 -4.398 6.681 1.00 96.69 259 VAL A CA 1
ATOM 2018 C C . VAL A 1 259 ? -1.261 -3.771 6.463 1.00 96.69 259 VAL A C 1
ATOM 2020 O O . VAL A 1 259 ? -1.144 -2.546 6.385 1.00 96.69 259 VAL A O 1
ATOM 2023 N N . HIS A 1 260 ? -0.228 -4.588 6.245 1.00 97.50 260 HIS A N 1
ATOM 2024 C CA . HIS A 1 260 ? 1.126 -4.117 5.960 1.00 97.50 260 HIS A CA 1
ATOM 2025 C C . HIS A 1 260 ? 1.189 -3.223 4.708 1.00 97.50 260 HIS A C 1
ATOM 2027 O O . HIS A 1 260 ? 1.808 -2.154 4.736 1.00 97.50 260 HIS A O 1
ATOM 2033 N N . ARG A 1 261 ? 0.510 -3.602 3.614 1.00 96.94 261 ARG A N 1
ATOM 2034 C CA . ARG A 1 261 ? 0.440 -2.778 2.391 1.00 96.94 261 ARG A CA 1
ATOM 2035 C C . ARG A 1 261 ? -0.232 -1.429 2.646 1.00 96.94 261 ARG A C 1
ATOM 2037 O O . ARG A 1 261 ? 0.272 -0.407 2.175 1.00 96.94 261 ARG A O 1
ATOM 2044 N N . VAL A 1 262 ? -1.343 -1.407 3.387 1.00 97.88 262 VAL A N 1
ATOM 2045 C CA . VAL A 1 262 ? -2.070 -0.167 3.707 1.00 97.88 262 VAL A CA 1
ATOM 2046 C C . VAL A 1 262 ? -1.231 0.750 4.596 1.00 97.88 262 VAL A C 1
ATOM 2048 O O . VAL A 1 262 ? -1.147 1.945 4.313 1.00 97.88 262 VAL A O 1
ATOM 2051 N N . VAL A 1 263 ? -0.553 0.210 5.610 1.00 97.75 263 VAL A N 1
ATOM 2052 C CA . VAL A 1 263 ? 0.323 0.989 6.497 1.00 97.75 263 VAL A CA 1
ATOM 2053 C C . VAL A 1 263 ? 1.503 1.586 5.730 1.00 97.75 263 VAL A C 1
ATOM 2055 O O . VAL A 1 263 ? 1.744 2.791 5.819 1.00 97.75 263 VAL A O 1
ATOM 2058 N N . ARG A 1 264 ? 2.199 0.790 4.906 1.00 97.88 264 ARG A N 1
ATOM 2059 C CA . ARG A 1 264 ? 3.290 1.296 4.052 1.00 97.88 264 ARG A CA 1
ATOM 2060 C C . ARG A 1 264 ? 2.815 2.403 3.119 1.00 97.88 264 ARG A C 1
ATOM 2062 O O . ARG A 1 264 ? 3.510 3.402 2.957 1.00 97.88 264 ARG A O 1
ATOM 2069 N N . TRP A 1 265 ? 1.630 2.242 2.534 1.00 98.12 265 TRP A N 1
ATOM 2070 C CA . TRP A 1 265 ? 1.011 3.260 1.691 1.00 98.12 265 TRP A CA 1
ATOM 2071 C C . TRP A 1 265 ? 0.732 4.560 2.460 1.00 98.12 265 TRP A C 1
ATOM 2073 O O . TRP A 1 265 ? 1.077 5.639 1.977 1.00 98.12 265 TRP A O 1
ATOM 2083 N N . GLN A 1 266 ? 0.162 4.476 3.666 1.00 97.44 266 GLN A N 1
ATOM 2084 C CA . GLN A 1 266 ? -0.105 5.646 4.510 1.00 97.44 266 GLN A CA 1
ATOM 2085 C C . GLN A 1 266 ? 1.181 6.374 4.905 1.00 97.44 266 GLN A C 1
ATOM 2087 O O . GLN A 1 266 ? 1.248 7.596 4.782 1.00 97.44 266 GLN A O 1
ATOM 2092 N N . LEU A 1 267 ? 2.207 5.635 5.333 1.00 97.44 267 LEU A N 1
ATOM 2093 C CA . LEU A 1 267 ? 3.497 6.203 5.723 1.00 97.44 267 LEU A CA 1
ATOM 2094 C C . LEU A 1 267 ? 4.214 6.859 4.542 1.00 97.44 267 LEU A C 1
ATOM 2096 O O . LEU A 1 267 ? 4.660 7.996 4.661 1.00 97.44 267 LEU A O 1
ATOM 2100 N N . ALA A 1 268 ? 4.269 6.197 3.386 1.00 97.25 268 ALA A N 1
ATOM 2101 C CA . ALA A 1 268 ? 4.907 6.751 2.194 1.00 97.25 268 ALA A CA 1
ATOM 2102 C C . ALA A 1 268 ? 4.186 8.008 1.677 1.00 97.25 268 ALA A C 1
ATOM 2104 O O . ALA A 1 268 ? 4.832 8.958 1.244 1.00 97.25 268 ALA A O 1
ATOM 2105 N N . LYS A 1 269 ? 2.850 8.055 1.774 1.00 96.44 269 LYS A N 1
ATOM 2106 C CA . LYS A 1 269 ? 2.054 9.223 1.368 1.00 96.44 269 LYS A CA 1
ATOM 2107 C C . LYS A 1 269 ? 2.243 10.439 2.286 1.00 96.44 269 LYS A C 1
ATOM 2109 O O . LYS A 1 269 ? 2.011 11.558 1.843 1.00 96.44 269 LYS A O 1
ATOM 2114 N N . ARG A 1 270 ? 2.656 10.234 3.542 1.00 95.62 270 ARG A N 1
ATOM 2115 C CA . ARG A 1 270 ? 2.963 11.313 4.501 1.00 95.62 270 ARG A CA 1
ATOM 2116 C C . ARG A 1 270 ? 4.346 11.940 4.282 1.00 95.62 270 ARG A C 1
ATOM 2118 O O . ARG A 1 270 ? 4.603 13.013 4.814 1.00 95.62 270 ARG A O 1
ATOM 2125 N N . GLN A 1 271 ? 5.241 11.292 3.534 1.00 96.00 271 GLN A N 1
ATOM 2126 C CA . GLN A 1 271 ? 6.605 11.784 3.323 1.00 96.00 271 GLN A CA 1
ATOM 2127 C C . GLN A 1 271 ? 6.645 12.922 2.296 1.00 96.00 271 GLN A C 1
ATOM 2129 O O . GLN A 1 271 ? 6.134 12.783 1.187 1.00 96.00 271 GLN A O 1
ATOM 2134 N N . GLN A 1 272 ? 7.321 14.019 2.649 1.00 95.25 272 GLN A N 1
ATOM 2135 C CA . GLN A 1 272 ? 7.469 15.190 1.778 1.00 95.25 272 GLN A CA 1
ATOM 2136 C C . GLN A 1 272 ? 8.593 15.030 0.738 1.00 95.25 272 GLN A C 1
ATOM 2138 O O . GLN A 1 272 ? 8.437 15.464 -0.397 1.00 95.25 272 GLN A O 1
ATOM 2143 N N . GLY A 1 273 ? 9.714 14.398 1.112 1.00 94.81 273 GLY A N 1
ATOM 2144 C CA . GLY A 1 273 ? 10.828 14.116 0.196 1.00 94.81 273 GLY A CA 1
ATOM 2145 C C . GLY A 1 273 ? 11.589 15.356 -0.295 1.00 94.81 273 GLY A C 1
ATOM 2146 O O . GLY A 1 273 ? 11.905 15.444 -1.474 1.00 94.81 273 GLY A O 1
ATOM 2147 N N . THR A 1 274 ? 11.891 16.315 0.589 1.00 96.94 274 THR A N 1
ATOM 2148 C CA . THR A 1 274 ? 12.601 17.577 0.271 1.00 96.94 274 THR A CA 1
ATOM 2149 C C . THR A 1 274 ? 14.1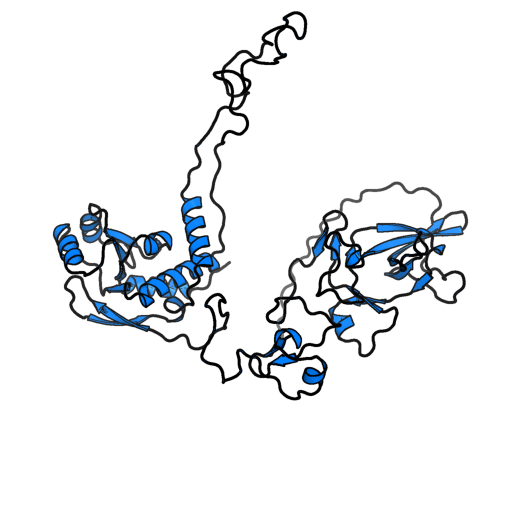26 17.472 0.273 1.00 96.94 274 THR A C 1
ATOM 2151 O O . THR A 1 274 ? 14.818 18.469 0.072 1.00 96.94 274 THR A O 1
ATOM 2154 N N . HIS A 1 275 ? 14.676 16.279 0.496 1.00 95.69 275 HIS A N 1
ATOM 2155 C CA . HIS A 1 275 ? 16.117 16.068 0.457 1.00 95.69 275 HIS A CA 1
ATOM 2156 C C . HIS A 1 275 ? 16.671 16.415 -0.931 1.00 95.69 275 HIS A C 1
ATOM 2158 O O . HIS A 1 275 ? 16.136 16.000 -1.957 1.00 95.69 275 HIS A O 1
ATOM 2164 N N . SER A 1 276 ? 17.749 17.192 -0.968 1.00 96.81 276 SER A N 1
ATOM 2165 C CA . SER A 1 276 ? 18.391 17.588 -2.216 1.00 96.81 276 SER A CA 1
ATOM 2166 C C . SER A 1 276 ? 19.885 17.728 -2.008 1.00 96.81 276 SER A C 1
ATOM 2168 O O . SER A 1 276 ? 20.337 18.519 -1.182 1.00 96.81 276 SER A O 1
ATOM 2170 N N . THR A 1 277 ? 20.661 16.977 -2.777 1.00 96.44 277 THR A N 1
ATOM 2171 C CA . THR A 1 277 ? 22.104 17.191 -2.905 1.00 96.44 277 THR A CA 1
ATOM 2172 C C . THR A 1 277 ? 22.428 17.966 -4.168 1.00 96.44 277 THR A C 1
ATOM 2174 O O . THR A 1 277 ? 21.714 17.875 -5.171 1.00 96.44 277 THR A O 1
ATOM 2177 N N . LYS A 1 278 ? 23.548 18.690 -4.145 1.00 96.56 278 LYS A N 1
ATOM 2178 C CA . LYS A 1 278 ? 24.051 19.409 -5.314 1.00 96.56 278 LYS A CA 1
ATOM 2179 C C . LYS A 1 278 ? 24.754 18.447 -6.273 1.00 96.56 278 LYS A C 1
ATOM 2181 O O . LYS A 1 278 ? 25.697 17.747 -5.901 1.00 96.56 278 LYS A O 1
ATOM 2186 N N . THR A 1 279 ? 24.281 18.439 -7.509 1.00 96.19 279 THR A N 1
ATOM 2187 C CA . THR A 1 279 ? 24.923 17.825 -8.673 1.00 96.19 279 THR A CA 1
ATOM 2188 C C . THR A 1 279 ? 26.094 18.682 -9.138 1.00 96.19 279 THR A C 1
ATOM 2190 O O . THR A 1 279 ? 26.268 19.820 -8.700 1.00 96.19 279 THR A O 1
ATOM 2193 N N . ILE A 1 280 ? 26.905 18.150 -10.052 1.00 94.31 280 ILE A N 1
ATOM 2194 C CA . ILE A 1 280 ? 28.109 18.825 -10.555 1.00 94.31 280 ILE A CA 1
ATOM 2195 C C . ILE A 1 280 ? 27.840 20.227 -11.120 1.00 94.31 280 ILE A C 1
ATOM 2197 O O . ILE A 1 280 ? 28.684 21.111 -10.989 1.00 94.31 280 ILE A O 1
ATOM 2201 N N . SER A 1 281 ? 26.660 20.445 -11.706 1.00 92.62 281 SER A N 1
ATOM 2202 C CA . SER A 1 281 ? 26.231 21.727 -12.269 1.00 92.62 281 SER A CA 1
ATOM 2203 C C . SER A 1 281 ? 25.765 22.733 -11.216 1.00 92.62 281 SER A C 1
ATOM 2205 O O . SER A 1 281 ? 25.891 23.931 -11.438 1.00 92.62 281 SER A O 1
ATOM 2207 N N . GLU A 1 282 ? 25.254 22.266 -10.076 1.00 94.88 282 GLU A N 1
ATOM 2208 C CA . GLU A 1 282 ? 24.714 23.110 -8.998 1.00 94.88 282 GLU A CA 1
ATOM 2209 C C . GLU A 1 282 ? 25.777 23.490 -7.954 1.00 94.88 282 GLU A C 1
ATOM 2211 O O . GLU A 1 282 ? 25.585 24.419 -7.167 1.00 94.88 282 GLU A O 1
ATOM 2216 N N . VAL A 1 283 ? 26.897 22.761 -7.903 1.00 95.88 283 VAL A N 1
ATOM 2217 C CA . VAL A 1 283 ? 28.037 23.121 -7.054 1.00 95.88 283 VAL A CA 1
ATOM 2218 C C . VAL A 1 283 ? 28.710 24.375 -7.617 1.00 95.88 283 VAL A C 1
ATOM 2220 O O . VAL A 1 283 ? 29.068 24.432 -8.798 1.00 95.88 283 VAL A O 1
ATOM 2223 N N . SER A 1 284 ? 28.900 25.375 -6.753 1.00 93.94 284 SER A N 1
ATOM 2224 C CA . SER A 1 284 ? 29.614 26.606 -7.096 1.00 93.94 284 SER A CA 1
ATOM 2225 C C . SER A 1 284 ? 31.088 26.306 -7.368 1.00 93.94 284 SER A C 1
ATOM 2227 O O . SER A 1 284 ? 31.732 25.576 -6.615 1.00 93.94 284 SER A O 1
ATOM 2229 N N . GLY A 1 285 ? 31.624 26.842 -8.459 1.00 89.75 285 GLY A N 1
ATOM 2230 C CA . GLY A 1 285 ? 33.023 26.677 -8.832 1.00 89.75 285 GLY A CA 1
ATOM 2231 C C . GLY A 1 285 ? 33.274 27.002 -10.300 1.00 89.75 285 GLY A C 1
ATOM 2232 O O . GLY A 1 285 ? 32.344 27.140 -11.093 1.00 89.75 285 GLY A O 1
ATOM 2233 N N . THR A 1 286 ? 34.550 27.115 -10.670 1.00 88.69 286 THR A N 1
ATOM 2234 C CA . THR A 1 286 ? 34.934 27.438 -12.048 1.00 88.69 286 THR A CA 1
ATOM 2235 C C . THR A 1 286 ? 34.669 26.272 -13.010 1.00 88.69 286 THR A C 1
ATOM 2237 O O . THR A 1 286 ? 34.913 25.102 -12.698 1.00 88.69 286 THR A O 1
ATOM 2240 N N . GLY A 1 287 ? 34.178 26.597 -14.209 1.00 87.25 287 GLY A N 1
ATOM 2241 C CA . GLY A 1 287 ? 34.094 25.669 -15.341 1.00 87.25 287 GLY A CA 1
ATOM 2242 C C . GLY A 1 287 ? 35.427 25.482 -16.073 1.00 87.25 287 GLY A C 1
ATOM 2243 O O . GLY A 1 287 ? 35.518 24.645 -16.966 1.00 87.25 287 GLY A O 1
ATOM 2244 N N . ARG A 1 288 ? 36.466 26.248 -15.705 1.00 92.75 288 ARG A N 1
ATOM 2245 C CA . ARG A 1 288 ? 37.793 26.165 -16.318 1.00 92.75 288 ARG A CA 1
ATOM 2246 C C . ARG A 1 288 ? 38.480 24.850 -15.949 1.00 92.75 288 ARG A C 1
ATOM 2248 O O . ARG A 1 288 ? 38.483 24.434 -14.789 1.00 92.75 288 ARG A O 1
ATOM 2255 N N . LYS A 1 289 ? 39.134 24.239 -16.940 1.00 94.38 289 LYS A N 1
ATOM 2256 C CA . LYS A 1 289 ? 39.966 23.055 -16.729 1.00 94.38 289 LYS A CA 1
ATOM 2257 C C . LYS A 1 289 ? 41.114 23.378 -15.754 1.00 94.38 289 LYS A C 1
ATOM 2259 O O . LYS A 1 289 ? 41.828 24.352 -15.995 1.00 94.38 289 LYS A O 1
ATOM 2264 N N . PRO A 1 290 ? 41.334 22.578 -14.695 1.00 92.69 290 PRO A N 1
ATOM 2265 C CA . PRO A 1 290 ? 42.301 22.926 -13.649 1.00 92.69 290 PRO A CA 1
ATOM 2266 C C . PRO A 1 290 ? 43.760 22.943 -14.124 1.00 92.69 290 PRO A C 1
ATOM 2268 O O . PRO A 1 290 ? 44.542 23.781 -13.688 1.00 92.69 290 PRO A O 1
ATOM 2271 N N . TRP A 1 291 ? 44.126 22.026 -15.023 1.00 94.31 291 TRP A N 1
ATOM 2272 C CA . TRP A 1 291 ? 45.442 21.971 -15.664 1.00 94.31 291 TRP A CA 1
ATOM 2273 C C . TRP A 1 291 ? 45.371 21.294 -17.035 1.00 94.31 291 TRP A C 1
ATOM 2275 O O . TRP A 1 291 ? 44.385 20.633 -17.380 1.00 94.31 291 TRP A O 1
ATOM 2285 N N . ASN A 1 292 ? 46.433 21.458 -17.825 1.00 94.56 292 ASN A N 1
ATOM 2286 C CA . ASN A 1 292 ? 46.549 20.875 -19.159 1.00 94.56 292 ASN A CA 1
ATOM 2287 C C . ASN A 1 292 ? 46.479 19.341 -19.118 1.00 94.56 292 ASN A C 1
ATOM 2289 O O . ASN A 1 292 ? 46.864 18.699 -18.144 1.00 94.56 292 ASN A O 1
ATOM 2293 N N . GLN A 1 293 ? 45.985 18.736 -20.202 1.00 95.00 293 GLN A N 1
ATOM 2294 C CA . GLN A 1 293 ? 45.743 17.288 -20.283 1.00 95.00 293 GLN A CA 1
ATOM 2295 C C . GLN A 1 293 ? 47.019 16.435 -20.132 1.00 95.00 293 GLN A C 1
ATOM 2297 O O . GLN A 1 293 ? 46.942 15.263 -19.752 1.00 95.00 293 GLN A O 1
ATOM 2302 N N . LYS A 1 294 ? 48.178 17.006 -20.473 1.00 94.69 294 LYS A N 1
ATOM 2303 C CA . LYS A 1 294 ? 49.504 16.382 -20.434 1.00 94.69 294 LYS A CA 1
ATOM 2304 C C . LYS A 1 294 ? 50.520 17.396 -19.885 1.00 94.69 294 LYS A C 1
ATOM 2306 O O . LYS A 1 294 ? 50.266 18.597 -19.940 1.00 94.69 294 LYS A O 1
ATOM 2311 N N . GLY A 1 295 ? 51.645 16.902 -19.366 1.00 93.94 295 GLY A N 1
ATOM 2312 C CA . GLY A 1 295 ? 52.780 17.716 -18.905 1.00 93.94 295 GLY A CA 1
ATOM 2313 C C . GLY A 1 295 ? 52.833 18.010 -17.401 1.00 93.94 295 GLY A C 1
ATOM 2314 O O . GLY A 1 295 ? 53.890 18.365 -16.906 1.00 93.94 295 GLY A O 1
ATOM 2315 N N . SER A 1 296 ? 51.743 17.820 -16.646 1.00 91.38 296 SER A N 1
ATOM 2316 C CA . SER A 1 296 ? 51.704 18.144 -15.206 1.00 91.38 296 SER A CA 1
ATOM 2317 C C . SER A 1 296 ? 52.086 16.997 -14.261 1.00 91.38 296 SER A C 1
ATOM 2319 O O . SER A 1 296 ? 52.167 17.218 -13.057 1.00 91.38 296 SER A O 1
ATOM 2321 N N . GLY A 1 297 ? 52.225 15.762 -14.759 1.00 93.94 297 GLY A N 1
ATOM 2322 C CA . GLY A 1 297 ? 52.466 14.564 -13.935 1.00 93.94 297 GLY A CA 1
ATOM 2323 C C . GLY A 1 297 ? 51.314 14.167 -12.994 1.00 93.94 297 GLY A C 1
ATOM 2324 O O . GLY A 1 297 ? 51.419 13.176 -12.280 1.00 93.94 297 GLY A O 1
ATOM 2325 N N . ARG A 1 298 ? 50.200 14.914 -12.987 1.00 95.00 298 ARG A N 1
ATOM 2326 C CA . ARG A 1 298 ? 49.019 14.663 -12.145 1.00 95.00 298 ARG A CA 1
ATOM 2327 C C . ARG A 1 298 ? 47.961 13.842 -12.882 1.00 95.00 298 ARG A C 1
ATOM 2329 O O . ARG A 1 298 ? 47.931 13.799 -14.113 1.00 95.00 298 ARG A O 1
ATOM 2336 N N . ALA A 1 299 ? 47.023 13.274 -12.122 1.00 94.94 299 ALA A N 1
ATOM 2337 C CA . ALA A 1 299 ? 45.807 12.684 -12.676 1.00 94.94 299 ALA A CA 1
ATOM 2338 C C . ALA A 1 299 ? 45.052 13.689 -13.572 1.00 94.94 299 ALA A C 1
ATOM 2340 O O . ALA A 1 299 ? 45.099 14.908 -13.377 1.00 94.94 299 ALA A O 1
ATOM 2341 N N . ARG A 1 300 ? 44.367 13.184 -14.600 1.00 95.31 300 ARG A N 1
ATOM 2342 C CA . ARG A 1 300 ? 43.644 14.014 -15.574 1.00 95.31 300 ARG A CA 1
ATOM 2343 C C . ARG A 1 300 ? 42.280 14.405 -15.016 1.00 95.31 300 ARG A C 1
ATOM 2345 O O . ARG A 1 300 ? 41.463 13.533 -14.742 1.00 95.31 300 ARG A O 1
ATOM 2352 N N . HIS A 1 301 ? 42.004 15.706 -14.934 1.00 94.38 301 HIS A N 1
ATOM 2353 C CA . HIS A 1 301 ? 40.706 16.213 -14.482 1.00 94.38 301 HIS A CA 1
ATOM 2354 C C . HIS A 1 301 ? 40.145 17.286 -15.415 1.00 94.38 301 HIS A C 1
ATOM 2356 O O . HIS A 1 301 ? 40.875 18.112 -15.964 1.00 94.38 301 HIS A O 1
ATOM 2362 N N . GLY A 1 302 ? 38.823 17.256 -15.594 1.00 93.69 302 GLY A N 1
ATOM 2363 C CA . GLY A 1 302 ? 38.077 18.268 -16.347 1.00 93.69 302 GLY A CA 1
ATOM 2364 C C . GLY A 1 302 ? 37.585 19.430 -15.481 1.00 93.69 302 GLY A C 1
ATOM 2365 O O . GLY A 1 302 ? 37.521 20.555 -15.954 1.00 93.69 302 GLY A O 1
ATOM 2366 N N . THR A 1 303 ? 37.277 19.180 -14.206 1.00 93.25 303 THR A N 1
ATOM 2367 C CA . THR A 1 303 ? 36.775 20.176 -13.247 1.00 93.25 303 THR A CA 1
ATOM 2368 C C . THR A 1 303 ? 37.135 19.762 -11.818 1.00 93.25 303 THR A C 1
ATOM 2370 O O . THR A 1 303 ? 37.300 18.572 -11.551 1.00 93.25 303 THR A O 1
ATOM 2373 N N . LEU A 1 304 ? 37.230 20.732 -10.900 1.00 93.25 304 LEU A N 1
ATOM 2374 C CA . LEU A 1 304 ? 37.406 20.487 -9.460 1.00 93.25 304 LEU A CA 1
ATOM 2375 C C . LEU A 1 304 ? 36.081 20.234 -8.725 1.00 93.25 304 LEU A C 1
ATOM 2377 O O . LEU A 1 304 ? 36.097 19.872 -7.558 1.00 93.25 304 LEU A O 1
ATOM 2381 N N . ARG A 1 305 ? 34.930 20.384 -9.398 1.00 95.56 305 ARG A N 1
ATOM 2382 C CA . ARG A 1 305 ? 33.599 20.122 -8.814 1.00 95.56 305 ARG A CA 1
ATOM 2383 C C . ARG A 1 305 ? 33.216 18.636 -8.798 1.00 95.56 305 ARG A C 1
ATOM 2385 O O . ARG A 1 305 ? 32.102 18.289 -8.406 1.00 95.56 305 ARG A O 1
ATOM 2392 N N . GLY A 1 306 ? 34.110 17.764 -9.267 1.00 92.81 306 GLY A N 1
ATOM 2393 C CA . GLY A 1 306 ? 33.893 16.319 -9.300 1.00 92.81 306 GLY A CA 1
ATOM 2394 C C . GLY A 1 306 ? 33.799 15.704 -7.896 1.00 92.81 306 GLY A C 1
ATOM 2395 O O . GLY A 1 306 ? 34.343 16.268 -6.950 1.00 92.81 306 GLY A O 1
ATOM 2396 N N . PRO A 1 307 ? 33.139 14.545 -7.751 1.00 95.69 307 PRO A N 1
ATOM 2397 C CA . PRO A 1 307 ? 32.875 13.907 -6.455 1.00 95.69 307 PRO A CA 1
ATOM 2398 C C . PRO A 1 307 ? 34.125 13.463 -5.690 1.00 95.69 307 PRO A C 1
ATOM 2400 O O . PRO A 1 307 ? 34.096 13.347 -4.471 1.00 95.69 307 PRO A O 1
ATOM 2403 N N . GLN A 1 308 ? 35.226 13.203 -6.395 1.00 94.19 308 GLN A N 1
ATOM 2404 C CA . GLN A 1 308 ? 36.499 12.804 -5.798 1.00 94.19 308 GLN A CA 1
ATOM 2405 C C . GLN A 1 308 ? 37.206 13.955 -5.067 1.00 94.19 308 GLN A C 1
ATOM 2407 O O . GLN A 1 308 ? 38.148 13.723 -4.313 1.00 94.19 308 GLN A O 1
ATOM 2412 N N . PHE A 1 309 ? 36.788 15.200 -5.313 1.00 92.88 309 PHE A N 1
ATOM 2413 C CA . PHE A 1 309 ? 37.374 16.384 -4.701 1.00 92.88 309 PHE A CA 1
ATOM 2414 C C . PHE A 1 309 ? 36.588 16.815 -3.460 1.00 92.88 309 PHE A C 1
ATOM 2416 O O . PHE A 1 309 ? 35.362 16.716 -3.403 1.00 92.88 309 PHE A O 1
ATOM 2423 N N . ARG A 1 310 ? 37.297 17.359 -2.463 1.00 93.56 310 ARG A N 1
ATOM 2424 C CA . ARG A 1 310 ? 36.662 17.972 -1.287 1.00 93.56 310 ARG A CA 1
ATOM 2425 C C . ARG A 1 310 ? 35.834 19.186 -1.719 1.00 93.56 310 ARG A C 1
ATOM 2427 O O . ARG A 1 310 ? 36.323 20.027 -2.466 1.00 93.56 310 ARG A O 1
ATOM 2434 N N . GLY A 1 311 ? 34.589 19.266 -1.248 1.00 92.44 311 GLY A N 1
ATOM 2435 C CA . GLY A 1 311 ? 33.628 20.294 -1.674 1.00 92.44 311 GLY A CA 1
ATOM 2436 C C . GLY A 1 311 ? 32.993 20.038 -3.049 1.00 92.44 311 GLY A C 1
ATOM 2437 O O . GLY A 1 311 ? 32.260 20.891 -3.546 1.00 92.44 311 GLY A O 1
ATOM 2438 N N . GLY A 1 312 ? 33.269 18.882 -3.662 1.00 93.06 312 GLY A N 1
ATOM 2439 C CA . GLY A 1 312 ? 32.667 18.445 -4.916 1.00 93.06 312 GLY A CA 1
ATOM 2440 C C . GLY A 1 312 ? 31.207 18.003 -4.786 1.00 93.06 312 GLY A C 1
ATOM 2441 O O . GLY A 1 312 ? 30.616 17.984 -3.706 1.00 93.06 312 GLY A O 1
ATOM 2442 N N . CYS A 1 313 ? 30.606 17.661 -5.923 1.00 95.44 313 CYS A N 1
ATOM 2443 C CA . CYS A 1 313 ? 29.218 17.204 -5.990 1.00 95.44 313 CYS A CA 1
ATOM 2444 C C . CYS A 1 313 ? 29.004 15.780 -5.461 1.00 95.44 313 CYS A C 1
ATOM 2446 O O . CYS A 1 313 ? 29.934 14.984 -5.353 1.00 95.44 313 CYS A O 1
ATOM 2448 N N . VAL A 1 314 ? 27.740 15.436 -5.199 1.00 96.50 314 VAL A N 1
ATOM 2449 C CA . VAL A 1 314 ? 27.330 14.063 -4.874 1.00 96.50 314 VAL A CA 1
ATOM 2450 C C . VAL A 1 314 ? 26.785 13.395 -6.141 1.00 96.50 314 VAL A C 1
ATOM 2452 O O . VAL A 1 314 ? 25.816 13.890 -6.713 1.00 96.50 314 VAL A O 1
ATOM 2455 N N . MET A 1 315 ? 27.385 12.280 -6.587 1.00 93.06 315 MET A N 1
ATOM 2456 C CA . MET A 1 315 ? 26.999 11.622 -7.856 1.00 93.06 315 MET A CA 1
ATOM 2457 C C . MET A 1 315 ? 25.618 10.971 -7.802 1.00 93.06 315 MET A C 1
ATOM 2459 O O . MET A 1 315 ? 24.762 11.258 -8.632 1.00 93.06 315 MET A O 1
ATOM 2463 N N . HIS A 1 316 ? 25.392 10.104 -6.816 1.00 94.44 316 HIS A N 1
ATOM 2464 C CA . HIS A 1 316 ? 24.121 9.400 -6.615 1.00 94.44 316 HIS A CA 1
ATOM 2465 C C . HIS A 1 316 ? 23.440 9.887 -5.340 1.00 94.44 316 HIS A C 1
ATOM 2467 O O . HIS A 1 316 ? 22.996 9.109 -4.499 1.00 94.44 316 HIS A O 1
ATOM 2473 N N . GLY A 1 317 ? 23.432 11.207 -5.176 1.00 94.88 317 GLY A N 1
ATOM 2474 C CA . GLY A 1 317 ? 22.774 11.851 -4.058 1.00 94.88 317 GLY A CA 1
ATOM 2475 C C . GLY A 1 317 ? 21.271 11.991 -4.304 1.00 94.88 317 GLY A C 1
ATOM 2476 O O . GLY A 1 317 ? 20.811 11.970 -5.450 1.00 94.88 317 GLY A O 1
ATOM 2477 N N . PRO A 1 318 ? 20.477 12.097 -3.236 1.00 96.44 318 PRO A N 1
ATOM 2478 C CA . PRO A 1 318 ? 19.039 12.095 -3.362 1.00 96.44 318 PRO A CA 1
ATOM 2479 C C . PRO A 1 318 ? 18.540 13.456 -3.887 1.00 96.44 318 PRO A C 1
ATOM 2481 O O . PRO A 1 318 ? 19.096 14.518 -3.588 1.00 96.44 318 PRO A O 1
ATOM 2484 N N . LYS A 1 319 ? 17.484 13.415 -4.701 1.00 95.44 319 LYS A N 1
ATOM 2485 C CA . LYS A 1 319 ? 16.821 14.589 -5.282 1.00 95.44 319 LYS A CA 1
ATOM 2486 C C . LYS A 1 319 ? 15.371 14.670 -4.819 1.00 95.44 319 LYS A C 1
ATOM 2488 O O . LYS A 1 319 ? 14.780 13.607 -4.603 1.00 95.44 319 LYS A O 1
ATOM 2493 N N . PRO A 1 320 ? 14.791 15.885 -4.715 1.00 97.00 320 PRO A N 1
ATOM 2494 C CA . PRO A 1 320 ? 13.428 16.035 -4.246 1.00 97.00 320 PRO A CA 1
ATOM 2495 C C . PRO A 1 320 ? 12.469 15.201 -5.084 1.00 97.00 320 PRO A C 1
ATOM 2497 O O . PRO A 1 320 ? 12.431 15.322 -6.310 1.00 97.00 320 PRO A O 1
ATOM 2500 N N . ARG A 1 321 ? 11.718 14.323 -4.424 1.00 94.94 321 ARG A N 1
ATOM 2501 C CA . ARG A 1 321 ? 10.784 13.411 -5.085 1.00 94.94 321 ARG A CA 1
ATOM 2502 C C . ARG A 1 321 ? 9.622 13.073 -4.172 1.00 94.94 321 ARG A C 1
ATOM 2504 O O . ARG A 1 321 ? 9.767 13.014 -2.955 1.00 94.94 321 ARG A O 1
ATOM 2511 N N . SER A 1 322 ? 8.477 12.760 -4.768 1.00 96.00 322 SER A N 1
ATOM 2512 C CA . SER A 1 322 ? 7.369 12.191 -4.008 1.00 96.00 322 SER A CA 1
ATOM 2513 C C . SER A 1 322 ? 7.612 10.706 -3.739 1.00 96.00 322 SER A C 1
ATOM 2515 O O . SER A 1 322 ? 7.969 9.950 -4.643 1.00 96.00 322 SER A O 1
ATOM 2517 N N . HIS A 1 323 ? 7.378 10.280 -2.499 1.00 96.38 323 HIS A N 1
ATOM 2518 C CA . HIS A 1 323 ? 7.367 8.866 -2.112 1.00 96.38 323 HIS A CA 1
ATOM 2519 C C . HIS A 1 323 ? 5.967 8.241 -2.206 1.00 96.38 323 HIS A C 1
ATOM 2521 O O . HIS A 1 323 ? 5.805 7.039 -1.985 1.00 96.38 323 HIS A O 1
ATOM 2527 N N . ALA A 1 324 ? 4.943 9.039 -2.522 1.00 96.19 324 ALA A N 1
ATOM 2528 C CA . ALA A 1 324 ? 3.567 8.579 -2.552 1.00 96.19 324 ALA A CA 1
ATOM 2529 C C . ALA A 1 324 ? 3.323 7.620 -3.727 1.00 96.19 324 ALA A C 1
ATOM 2531 O O . ALA A 1 324 ? 3.608 7.931 -4.881 1.00 96.19 324 ALA A O 1
ATOM 2532 N N . PHE A 1 325 ? 2.703 6.478 -3.436 1.00 95.69 325 PHE A N 1
ATOM 2533 C CA . PHE A 1 325 ? 2.176 5.555 -4.440 1.00 95.69 325 PHE A CA 1
ATOM 2534 C C . PHE A 1 325 ? 0.666 5.362 -4.255 1.00 95.69 325 PHE A C 1
ATOM 2536 O O . PHE A 1 325 ? 0.092 5.735 -3.228 1.00 95.69 325 PHE A O 1
ATOM 2543 N N . LYS A 1 326 ? -0.019 4.831 -5.273 1.00 94.75 326 LYS A N 1
ATOM 2544 C CA . LYS A 1 326 ? -1.474 4.609 -5.238 1.00 94.75 326 LYS A CA 1
ATOM 2545 C C . LYS A 1 326 ? -1.800 3.211 -4.706 1.00 94.75 326 LYS A C 1
ATOM 2547 O O . LYS A 1 326 ? -1.070 2.260 -4.960 1.00 94.75 326 LYS A O 1
ATOM 2552 N N . LEU A 1 327 ? -2.926 3.096 -3.999 1.00 94.12 327 LEU A N 1
ATOM 2553 C CA . LEU A 1 327 ? -3.492 1.827 -3.538 1.00 94.12 327 LEU A CA 1
ATOM 2554 C C . LEU A 1 327 ? -5.001 1.796 -3.817 1.00 94.12 327 LEU A C 1
ATOM 2556 O O . LEU A 1 327 ? -5.708 2.788 -3.578 1.00 94.12 327 LEU A O 1
ATOM 2560 N N . ASN A 1 328 ? -5.492 0.659 -4.316 1.00 93.75 328 ASN A N 1
ATOM 2561 C CA . ASN A 1 328 ? -6.895 0.473 -4.696 1.00 93.75 328 ASN A CA 1
ATOM 2562 C C . ASN A 1 328 ? -7.836 0.810 -3.530 1.00 93.75 328 ASN A C 1
ATOM 2564 O O . ASN A 1 328 ? -7.571 0.460 -2.380 1.00 93.75 328 ASN A O 1
ATOM 2568 N N . LYS A 1 329 ? -8.954 1.492 -3.824 1.00 90.19 329 LYS A N 1
ATOM 2569 C CA . LYS A 1 329 ? -9.947 1.895 -2.807 1.00 90.19 329 LYS A CA 1
ATOM 2570 C C . LYS A 1 329 ? -10.485 0.679 -2.031 1.00 90.19 329 LYS A C 1
ATOM 2572 O O . LYS A 1 329 ? -10.583 0.744 -0.812 1.00 90.19 329 LYS A O 1
ATOM 2577 N N . GLN A 1 330 ? -10.739 -0.434 -2.725 1.00 90.81 330 GLN A N 1
ATOM 2578 C CA . GLN A 1 330 ? -11.199 -1.691 -2.118 1.00 90.81 330 GLN A CA 1
ATOM 2579 C C . GLN A 1 330 ? -10.179 -2.264 -1.127 1.00 90.81 330 GLN A C 1
ATOM 2581 O O . GLN A 1 330 ? -10.540 -2.592 -0.006 1.00 90.81 330 GLN A O 1
ATOM 2586 N N . VAL A 1 331 ? -8.890 -2.284 -1.487 1.00 94.31 331 VAL A N 1
ATOM 2587 C CA . VAL A 1 331 ? -7.813 -2.763 -0.599 1.00 94.31 331 VAL A CA 1
ATOM 2588 C C . VAL A 1 331 ? -7.685 -1.878 0.645 1.00 94.31 331 VAL A C 1
ATOM 2590 O O . VAL A 1 331 ? -7.452 -2.380 1.740 1.00 94.31 331 VAL A O 1
ATOM 2593 N N . ARG A 1 332 ? -7.888 -0.561 0.505 1.00 94.31 332 ARG A N 1
ATOM 2594 C CA . ARG A 1 332 ? -7.894 0.370 1.645 1.00 94.31 332 ARG A CA 1
ATOM 2595 C C . ARG A 1 332 ? -9.058 0.119 2.604 1.00 94.31 332 ARG A C 1
ATOM 2597 O O . ARG A 1 332 ? -8.836 0.132 3.809 1.00 94.31 332 ARG A O 1
ATOM 2604 N N . ARG A 1 333 ? -10.269 -0.121 2.083 1.00 94.00 333 ARG A N 1
ATOM 2605 C CA . ARG A 1 333 ? -11.434 -0.495 2.905 1.00 94.00 333 ARG A CA 1
ATOM 2606 C C . ARG A 1 333 ? -11.229 -1.849 3.581 1.00 94.00 333 ARG A C 1
ATOM 2608 O O . ARG A 1 333 ? -11.447 -1.948 4.780 1.00 94.00 333 ARG A O 1
ATOM 2615 N N . LEU A 1 334 ? -10.723 -2.840 2.847 1.00 94.94 334 LEU A N 1
ATOM 2616 C CA . LEU A 1 334 ? -10.421 -4.167 3.383 1.00 94.94 334 LEU A CA 1
ATOM 2617 C C . LEU A 1 334 ? -9.405 -4.104 4.529 1.00 94.94 334 LEU A C 1
ATOM 2619 O O . LEU A 1 334 ? -9.630 -4.697 5.575 1.00 94.94 334 LEU A O 1
ATOM 2623 N N . GLY A 1 335 ? -8.322 -3.334 4.377 1.00 96.38 335 GLY A N 1
ATOM 2624 C CA . GLY A 1 335 ? -7.350 -3.155 5.458 1.00 96.38 335 GLY A CA 1
ATOM 2625 C C . GLY A 1 335 ? -7.936 -2.488 6.703 1.00 96.38 335 GLY A C 1
ATOM 2626 O O . GLY A 1 335 ? -7.486 -2.779 7.806 1.00 96.38 335 GLY A O 1
ATOM 2627 N N . LEU A 1 336 ? -8.945 -1.625 6.542 1.00 96.19 336 LEU A N 1
ATOM 2628 C CA . LEU A 1 336 ? -9.662 -1.041 7.672 1.00 96.19 336 LEU A CA 1
ATOM 2629 C C . LEU A 1 336 ? -10.599 -2.055 8.343 1.00 96.19 336 LEU A C 1
ATOM 2631 O O . LEU A 1 336 ? -10.595 -2.110 9.565 1.00 96.19 336 LEU A O 1
ATOM 2635 N N . LYS A 1 337 ? -11.325 -2.879 7.571 1.00 95.62 337 LYS A N 1
ATOM 2636 C CA . LYS A 1 337 ? -12.131 -3.991 8.108 1.00 95.62 337 LYS A CA 1
ATOM 2637 C C . LYS A 1 337 ? -11.269 -4.931 8.957 1.00 95.62 337 LYS A C 1
ATOM 2639 O O . LYS A 1 337 ? -11.527 -5.092 10.137 1.00 95.62 337 LYS A O 1
ATOM 2644 N N . ILE A 1 338 ? -10.146 -5.405 8.409 1.00 96.25 338 ILE A N 1
ATOM 2645 C CA . ILE A 1 338 ? -9.210 -6.292 9.124 1.00 96.25 338 ILE A CA 1
ATOM 2646 C C . ILE A 1 338 ? -8.681 -5.651 10.418 1.00 96.25 338 ILE A C 1
ATOM 2648 O O . ILE A 1 338 ? -8.531 -6.333 11.427 1.00 96.25 338 ILE A O 1
ATOM 2652 N N . ALA A 1 339 ? -8.385 -4.346 10.409 1.00 96.50 339 ALA A N 1
ATOM 2653 C CA . ALA A 1 339 ? -7.912 -3.648 11.605 1.00 96.50 339 ALA A CA 1
ATOM 2654 C C . ALA A 1 339 ? -8.993 -3.545 12.695 1.00 96.50 339 ALA A C 1
ATOM 2656 O O . ALA A 1 339 ? -8.674 -3.666 13.875 1.00 96.50 339 ALA A O 1
ATOM 2657 N N . LEU A 1 340 ? -10.254 -3.333 12.305 1.00 95.62 340 LEU A N 1
ATOM 2658 C CA . LEU A 1 340 ? -11.392 -3.319 13.226 1.00 95.62 340 LEU A CA 1
ATOM 2659 C C . LEU A 1 340 ? -11.681 -4.719 13.768 1.00 95.62 340 LEU A C 1
ATOM 2661 O O . LEU A 1 340 ? -11.819 -4.863 14.979 1.00 95.62 340 LEU A O 1
ATOM 2665 N N . THR A 1 341 ? -11.663 -5.743 12.911 1.00 95.56 341 THR A N 1
ATOM 2666 C CA . THR A 1 341 ? -11.781 -7.145 13.330 1.00 95.56 341 THR A CA 1
ATOM 2667 C C . THR A 1 341 ? -10.711 -7.525 14.336 1.00 95.56 341 THR A C 1
ATOM 2669 O O . THR A 1 341 ? -11.028 -8.088 15.374 1.00 95.56 341 THR A O 1
ATOM 2672 N N . ALA A 1 342 ? -9.449 -7.166 14.088 1.00 94.75 342 ALA A N 1
ATOM 2673 C CA . ALA A 1 342 ? -8.373 -7.456 15.030 1.00 94.75 342 ALA A CA 1
ATOM 2674 C C . ALA A 1 342 ? -8.619 -6.806 16.405 1.00 94.75 342 ALA A C 1
ATOM 2676 O O . ALA A 1 342 ? -8.391 -7.439 17.430 1.00 94.75 342 ALA A O 1
ATOM 2677 N N . ARG A 1 343 ? -9.131 -5.565 16.450 1.00 93.62 343 ARG A N 1
ATOM 2678 C CA . ARG A 1 343 ? -9.458 -4.891 17.720 1.00 93.62 343 ARG A CA 1
ATOM 2679 C C . ARG A 1 343 ? -10.665 -5.499 18.426 1.00 93.62 343 ARG A C 1
ATOM 2681 O O . ARG A 1 343 ? -10.632 -5.602 19.649 1.00 93.62 343 ARG A O 1
ATOM 2688 N N . ALA A 1 344 ? -11.684 -5.908 17.676 1.00 93.38 344 ALA A N 1
ATOM 2689 C CA . ALA A 1 344 ? -12.848 -6.601 18.216 1.00 93.38 344 ALA A CA 1
ATOM 2690 C C . ALA A 1 344 ? -12.465 -7.981 18.779 1.00 93.38 344 ALA A C 1
ATOM 2692 O O . ALA A 1 344 ? -12.785 -8.275 19.925 1.00 93.38 344 ALA A O 1
ATOM 2693 N N . ALA A 1 345 ? -11.695 -8.774 18.028 1.00 92.19 345 ALA A N 1
ATOM 2694 C CA . ALA A 1 345 ? -11.229 -10.099 18.439 1.00 92.19 345 ALA A CA 1
ATOM 2695 C C . ALA A 1 345 ? -10.292 -10.058 19.661 1.00 92.19 345 ALA A C 1
ATOM 2697 O O . ALA A 1 345 ? -10.314 -10.964 20.486 1.00 92.19 345 ALA A O 1
ATOM 2698 N N . GLU A 1 346 ? -9.483 -9.002 19.805 1.00 91.56 346 GLU A N 1
ATOM 2699 C CA . GLU A 1 346 ? -8.652 -8.776 20.998 1.00 91.56 346 GLU A CA 1
ATOM 2700 C C . GLU A 1 346 ? -9.446 -8.253 22.213 1.00 91.56 346 GLU A C 1
ATOM 2702 O O . GLU A 1 346 ? -8.856 -8.084 23.279 1.00 91.56 346 GLU A O 1
ATOM 2707 N N . GLY A 1 347 ? -10.738 -7.930 22.067 1.00 90.19 347 GLY A N 1
ATOM 2708 C CA . GLY A 1 347 ? -11.543 -7.303 23.123 1.00 90.19 347 GLY A CA 1
ATOM 2709 C C . GLY A 1 347 ? -11.125 -5.864 23.457 1.00 90.19 347 GLY A C 1
ATOM 2710 O O . GLY A 1 347 ? -11.463 -5.347 24.516 1.00 90.19 347 GLY A O 1
ATOM 2711 N N . LYS A 1 348 ? -10.371 -5.202 22.568 1.00 92.69 348 LYS A N 1
ATOM 2712 C CA . LYS A 1 348 ? -9.852 -3.829 22.757 1.00 92.69 348 LYS A CA 1
ATOM 2713 C C . LYS A 1 348 ? -10.659 -2.766 22.016 1.00 92.69 348 LYS A C 1
ATOM 2715 O O . LYS A 1 348 ? -10.245 -1.606 21.942 1.00 92.69 348 LYS A O 1
ATOM 2720 N N . LEU A 1 349 ? -11.772 -3.170 21.418 1.00 93.94 349 LEU A N 1
ATOM 2721 C CA . LEU A 1 349 ? -12.788 -2.280 20.882 1.00 93.94 349 LEU A CA 1
ATOM 2722 C C . LEU A 1 349 ? -13.849 -2.064 21.961 1.00 93.94 349 LEU A C 1
ATOM 2724 O O . LEU A 1 349 ? -14.479 -3.022 22.389 1.00 93.94 349 LEU A O 1
ATOM 2728 N N . LEU A 1 350 ? -14.059 -0.816 22.367 1.00 93.06 350 LEU A N 1
ATOM 2729 C CA . LEU A 1 350 ? -15.132 -0.418 23.274 1.00 93.06 350 LEU A CA 1
ATOM 2730 C C . LEU A 1 350 ? -16.111 0.480 22.517 1.00 93.06 350 LEU A C 1
ATOM 2732 O O . LEU A 1 350 ? -15.695 1.356 21.752 1.00 93.06 350 LEU A O 1
ATOM 2736 N N . VAL A 1 351 ? -17.408 0.270 22.728 1.00 94.50 351 VAL A N 1
ATOM 2737 C CA . VAL A 1 351 ? -18.455 1.090 22.114 1.00 94.50 351 VAL A CA 1
ATOM 2738 C C . VAL A 1 351 ? -19.115 1.941 23.179 1.00 94.50 351 VAL A C 1
ATOM 2740 O O . VAL A 1 351 ? -19.573 1.436 24.199 1.00 94.50 351 VAL A O 1
ATOM 2743 N N . PHE A 1 352 ? -19.157 3.240 22.918 1.00 94.12 352 PHE A N 1
ATOM 2744 C CA . PHE A 1 352 ? -19.781 4.229 23.777 1.00 94.12 352 PHE A CA 1
ATOM 2745 C C . PHE A 1 352 ? -21.103 4.693 23.191 1.00 94.12 352 PHE A C 1
ATOM 2747 O O . PHE A 1 352 ? -21.223 4.791 21.970 1.00 94.12 352 PHE A O 1
ATOM 2754 N N . GLU A 1 353 ? -22.070 5.017 24.048 1.00 91.31 353 GLU A N 1
ATOM 2755 C CA . GLU A 1 353 ? -23.302 5.670 23.592 1.00 91.31 353 GLU A CA 1
ATOM 2756 C C . GLU A 1 353 ? -22.944 7.007 22.934 1.00 91.31 353 GLU A C 1
ATOM 2758 O O . GLU A 1 353 ? -23.067 7.167 21.721 1.00 91.31 353 GLU A O 1
ATOM 2763 N N . ASP A 1 354 ? -22.343 7.887 23.735 1.00 89.00 354 ASP A N 1
ATOM 2764 C CA . ASP A 1 354 ? -21.887 9.212 23.348 1.00 89.00 354 ASP A CA 1
ATOM 2765 C C . ASP A 1 354 ? -20.520 9.516 23.970 1.00 89.00 354 ASP A C 1
ATOM 2767 O O . ASP A 1 354 ? -20.162 9.019 25.041 1.00 89.00 354 ASP A O 1
ATOM 2771 N N . LEU A 1 355 ? -19.748 10.369 23.294 1.00 89.75 355 LEU A N 1
ATOM 2772 C CA . LEU A 1 355 ? -18.425 10.820 23.741 1.00 89.75 355 LEU A CA 1
ATOM 2773 C C . LEU A 1 355 ? -18.470 12.196 24.431 1.00 89.75 355 LEU A C 1
ATOM 2775 O O . LEU A 1 355 ? -17.491 12.948 24.426 1.00 89.75 355 LEU A O 1
ATOM 2779 N N . GLU A 1 356 ? -19.600 12.543 25.040 1.00 87.12 356 GLU A N 1
ATOM 2780 C CA . GLU A 1 356 ? -19.764 13.821 25.724 1.00 87.12 356 GLU A CA 1
ATOM 2781 C C . GLU A 1 356 ? -19.091 13.843 27.099 1.00 87.12 356 GLU A C 1
ATOM 2783 O O . GLU A 1 356 ? -19.167 12.901 27.886 1.00 87.12 356 GLU A O 1
ATOM 2788 N N . VAL A 1 357 ? -18.436 14.967 27.403 1.00 87.69 357 VAL A N 1
ATOM 2789 C CA . VAL A 1 357 ? -17.757 15.199 28.682 1.00 87.69 357 VAL A CA 1
ATOM 2790 C C . VAL A 1 357 ? -18.366 16.444 29.332 1.00 87.69 357 VAL A C 1
ATOM 2792 O O . VAL A 1 357 ? -18.504 17.473 28.658 1.00 87.69 357 VAL A O 1
ATOM 2795 N N . PRO A 1 358 ? -18.692 16.423 30.641 1.00 86.25 358 PRO A N 1
ATOM 2796 C CA . PRO A 1 358 ? -19.359 17.550 31.299 1.00 86.25 358 PRO A CA 1
ATOM 2797 C C . PRO A 1 358 ? -18.521 18.836 31.245 1.00 86.25 358 PRO A C 1
ATOM 2799 O O . PRO A 1 358 ? -19.036 19.924 30.962 1.00 86.25 358 PRO A O 1
ATOM 2802 N N . THR A 1 359 ? -17.207 18.712 31.459 1.00 91.31 359 THR A N 1
ATOM 2803 C CA . THR A 1 359 ? -16.245 19.824 31.477 1.00 91.31 359 THR A CA 1
ATOM 2804 C C . THR A 1 359 ? -15.011 19.523 30.625 1.00 91.31 359 THR A C 1
ATOM 2806 O O . THR A 1 359 ? -14.618 18.372 30.472 1.00 91.31 359 THR A O 1
ATOM 2809 N N . HIS A 1 360 ? -14.341 20.566 30.123 1.00 93.06 360 HIS A N 1
ATOM 2810 C CA . HIS A 1 360 ? -13.118 20.473 29.306 1.00 93.06 360 HIS A CA 1
ATOM 2811 C C . HIS A 1 360 ? -11.848 20.125 30.117 1.00 93.06 360 HIS A C 1
ATOM 2813 O O . HIS A 1 360 ? -10.725 20.319 29.652 1.00 93.06 360 HIS A O 1
ATOM 2819 N N . LYS A 1 361 ? -12.000 19.658 31.364 1.00 93.50 361 LYS A N 1
ATOM 2820 C CA . LYS A 1 361 ? -10.876 19.368 32.260 1.00 93.50 361 LYS A CA 1
ATOM 2821 C C . LYS A 1 361 ? -10.213 18.050 31.864 1.00 93.50 361 LYS A C 1
ATOM 2823 O O . LYS A 1 361 ? -10.852 17.001 31.884 1.00 93.50 361 LYS A O 1
ATOM 2828 N N . THR A 1 362 ? -8.904 18.094 31.623 1.00 93.88 362 THR A N 1
ATOM 2829 C CA . THR A 1 362 ? -8.076 16.917 31.297 1.00 93.88 362 THR A CA 1
ATOM 2830 C C . THR A 1 362 ? -8.150 15.826 32.369 1.00 93.88 362 THR A C 1
ATOM 2832 O O . THR A 1 362 ? -8.129 14.644 32.039 1.00 93.88 362 THR A O 1
ATOM 2835 N N . LYS A 1 363 ? -8.315 16.212 33.646 1.00 91.50 363 LYS A N 1
ATOM 2836 C CA . LYS A 1 363 ? -8.465 15.285 34.781 1.00 91.50 363 LYS A CA 1
ATOM 2837 C C . LYS A 1 363 ? -9.571 14.250 34.567 1.00 91.50 363 LYS A C 1
ATOM 2839 O O . LYS A 1 363 ? -9.382 13.107 34.955 1.00 91.50 363 LYS A O 1
ATOM 2844 N N . ASN A 1 364 ? -10.678 14.618 33.920 1.00 89.19 364 ASN A N 1
ATOM 2845 C CA . ASN A 1 364 ? -11.787 13.689 33.685 1.00 89.19 364 ASN A CA 1
ATOM 2846 C C . ASN A 1 364 ? -11.342 12.517 32.797 1.00 89.19 364 ASN A C 1
ATOM 2848 O O . ASN A 1 364 ? -11.596 11.362 33.117 1.00 89.19 364 ASN A O 1
ATOM 2852 N N . ILE A 1 365 ? -10.615 12.820 31.715 1.00 90.62 365 ILE A N 1
ATOM 2853 C CA . ILE A 1 365 ? -10.104 11.815 30.777 1.00 90.62 365 ILE A CA 1
ATOM 2854 C C . ILE A 1 365 ? -8.979 10.998 31.410 1.00 90.62 365 ILE A C 1
ATOM 2856 O O . ILE A 1 365 ? -8.943 9.785 31.247 1.00 90.62 365 ILE A O 1
ATOM 2860 N N . VAL A 1 366 ? -8.074 11.639 32.155 1.00 90.81 366 VAL A N 1
ATOM 2861 C CA . VAL A 1 366 ? -6.977 10.936 32.838 1.00 90.81 366 VAL A CA 1
ATOM 2862 C C . VAL A 1 366 ? -7.518 9.938 33.861 1.00 90.81 366 VAL A C 1
ATOM 2864 O O . VAL A 1 366 ? -7.082 8.792 33.861 1.00 90.81 366 VAL A O 1
ATOM 2867 N N . ASN A 1 367 ? -8.492 10.343 34.682 1.00 89.12 367 ASN A N 1
ATOM 2868 C CA . ASN A 1 367 ? -9.117 9.459 35.666 1.00 89.12 367 ASN A CA 1
ATOM 2869 C C . ASN A 1 367 ? -9.799 8.264 34.987 1.00 89.12 367 ASN A C 1
ATOM 2871 O O . ASN A 1 367 ? -9.656 7.139 35.451 1.00 89.12 367 ASN A O 1
ATOM 2875 N N . TYR A 1 368 ? -10.485 8.491 33.863 1.00 86.19 368 TYR A N 1
ATOM 2876 C CA . TYR A 1 368 ? -11.097 7.413 33.088 1.00 86.19 368 TYR A CA 1
ATOM 2877 C C . TYR A 1 368 ? -10.053 6.441 32.512 1.00 86.19 368 TYR A C 1
ATOM 2879 O O . TYR A 1 368 ? -10.190 5.228 32.638 1.00 86.19 368 TYR A O 1
ATOM 2887 N N . VAL A 1 369 ? -8.960 6.950 31.933 1.00 87.94 369 VAL A N 1
ATOM 2888 C CA . VAL A 1 369 ? -7.877 6.095 31.413 1.00 87.94 369 VAL A CA 1
ATOM 2889 C C . VAL A 1 369 ? -7.218 5.281 32.530 1.00 87.94 369 VAL A C 1
ATOM 2891 O O . VAL A 1 369 ? -6.864 4.133 32.300 1.00 87.94 369 VAL A O 1
ATOM 2894 N N . GLN A 1 370 ? -7.086 5.838 33.738 1.00 87.00 370 GLN A N 1
ATOM 2895 C CA . GLN A 1 370 ? -6.553 5.119 34.902 1.00 87.00 370 GLN A CA 1
ATOM 2896 C C . GLN A 1 370 ? -7.455 3.975 35.379 1.00 87.00 370 GLN A C 1
ATOM 2898 O O . GLN A 1 370 ? -6.947 3.015 35.950 1.00 87.00 370 GLN A O 1
ATOM 2903 N N . GLN A 1 371 ? -8.768 4.070 35.156 1.00 85.62 371 GLN A N 1
ATOM 2904 C CA . GLN A 1 371 ? -9.718 3.002 35.479 1.00 85.62 371 GLN A CA 1
ATOM 2905 C C . GLN A 1 371 ? -9.660 1.842 34.478 1.00 85.62 371 GLN A C 1
ATOM 2907 O O . GLN A 1 371 ? -10.075 0.736 34.812 1.00 85.62 371 GLN A O 1
ATOM 2912 N N . MET A 1 372 ? -9.160 2.071 33.259 1.00 81.81 372 MET A N 1
ATOM 2913 C CA . MET A 1 372 ? -9.007 1.011 32.268 1.00 81.81 372 MET A CA 1
ATOM 2914 C C . MET A 1 372 ? -7.744 0.196 32.535 1.00 81.81 372 MET A C 1
ATOM 2916 O O . MET A 1 372 ? -6.619 0.671 32.370 1.00 81.81 372 MET A O 1
ATOM 2920 N N . GLU 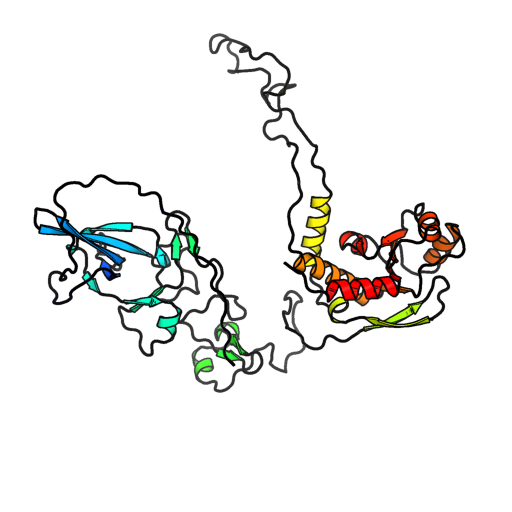A 1 373 ? -7.926 -1.075 32.878 1.00 69.69 373 GLU A N 1
ATOM 2921 C CA . GLU A 1 373 ? -6.818 -2.017 32.961 1.00 69.69 373 GLU A CA 1
ATOM 2922 C C . GLU A 1 373 ? -6.203 -2.232 31.564 1.00 69.69 373 GLU A C 1
ATOM 2924 O O . GLU A 1 373 ? -6.900 -2.415 30.567 1.00 69.69 373 GLU A O 1
ATOM 2929 N N . ASN A 1 374 ? -4.870 -2.218 31.480 1.00 66.88 374 ASN A N 1
ATOM 2930 C CA . ASN A 1 374 ? -4.082 -2.572 30.288 1.00 66.88 374 ASN A CA 1
ATOM 2931 C C . ASN A 1 374 ? -4.097 -1.605 29.077 1.00 66.88 374 ASN A C 1
ATOM 2933 O O . ASN A 1 374 ? -3.516 -1.942 28.041 1.00 66.88 374 ASN A O 1
ATOM 2937 N N . ALA A 1 375 ? -4.651 -0.391 29.180 1.00 72.75 375 ALA A N 1
ATOM 2938 C CA . ALA A 1 375 ? -4.641 0.586 28.081 1.00 72.75 375 ALA A CA 1
ATOM 2939 C C . ALA A 1 375 ? -3.477 1.597 28.193 1.00 72.75 375 ALA A C 1
ATOM 2941 O O . ALA A 1 375 ? -3.537 2.528 28.992 1.00 72.75 375 ALA A O 1
ATOM 2942 N N . LYS A 1 376 ? -2.418 1.479 27.368 1.00 85.19 376 LYS A N 1
ATOM 2943 C CA . LYS A 1 376 ? -1.332 2.491 27.350 1.00 85.19 376 LYS A CA 1
ATOM 2944 C C . LYS A 1 376 ? -1.637 3.658 26.419 1.00 85.19 376 LYS A C 1
ATOM 2946 O O . LYS A 1 376 ? -1.205 4.776 26.683 1.00 85.19 376 LYS A O 1
ATOM 2951 N N . LYS A 1 377 ? -2.324 3.399 25.302 1.00 93.12 377 LYS A N 1
ATOM 2952 C CA . LYS A 1 377 ? -2.707 4.409 24.304 1.00 93.12 377 LYS A CA 1
ATOM 2953 C C . LYS A 1 377 ? -4.150 4.224 23.865 1.00 93.12 377 LYS A C 1
ATOM 2955 O O . LYS A 1 377 ? -4.525 3.134 23.437 1.00 93.12 377 LYS A O 1
ATOM 2960 N N . LEU A 1 378 ? -4.910 5.312 23.897 1.00 94.12 378 LEU A N 1
ATOM 2961 C CA . LEU A 1 378 ? -6.339 5.350 23.620 1.00 94.12 378 LEU A CA 1
ATOM 2962 C C . LEU A 1 378 ? -6.632 6.140 22.343 1.00 94.12 378 LEU A C 1
ATOM 2964 O O . LEU A 1 378 ? -6.148 7.261 22.169 1.00 94.12 378 LEU A O 1
ATOM 2968 N N . LEU A 1 379 ? -7.455 5.571 21.467 1.00 95.69 379 LEU A N 1
ATOM 2969 C CA . LEU A 1 379 ? -8.009 6.264 20.310 1.00 95.69 379 LEU A CA 1
ATOM 2970 C C . LEU A 1 379 ? -9.521 6.412 20.477 1.00 95.69 379 LEU A C 1
ATOM 2972 O O . LEU A 1 379 ? -10.232 5.412 20.464 1.00 95.69 379 LEU A O 1
ATOM 2976 N N . LEU A 1 380 ? -9.999 7.648 20.596 1.00 94.81 380 LEU A N 1
ATOM 2977 C CA . LEU A 1 380 ? -11.420 7.989 20.625 1.00 94.81 380 LEU A CA 1
ATOM 2978 C C . LEU A 1 380 ? -11.888 8.347 19.210 1.00 94.81 380 LEU A C 1
ATOM 2980 O O . LEU A 1 380 ? -11.259 9.168 18.533 1.00 94.81 380 LEU A O 1
ATOM 2984 N N . VAL A 1 381 ? -12.988 7.748 18.761 1.00 95.81 381 VAL A N 1
ATOM 2985 C CA . VAL A 1 381 ? -13.564 7.992 17.435 1.00 95.81 381 VAL A CA 1
ATOM 2986 C C . VAL A 1 381 ? -15.009 8.432 17.556 1.00 95.81 381 VAL A C 1
ATOM 2988 O O . VAL A 1 381 ? -15.850 7.677 18.038 1.00 95.81 381 VAL A O 1
ATOM 2991 N N . ASP A 1 382 ? -15.291 9.628 17.050 1.00 93.94 382 ASP A N 1
ATOM 2992 C CA . ASP A 1 382 ? -16.631 10.207 17.072 1.00 93.94 382 ASP A CA 1
ATOM 2993 C C . ASP A 1 382 ? -17.284 10.219 15.681 1.00 93.94 382 ASP A C 1
ATOM 2995 O O . ASP A 1 382 ? -16.601 10.285 14.657 1.00 93.94 382 ASP A O 1
ATOM 2999 N N . GLY A 1 383 ? -18.612 10.117 15.625 1.00 85.31 383 GLY A N 1
ATOM 3000 C CA . GLY A 1 383 ? -19.377 9.943 14.391 1.00 85.31 383 GLY A CA 1
ATOM 3001 C C . GLY A 1 383 ? -19.377 11.177 13.496 1.00 85.31 383 GLY A C 1
ATOM 3002 O O . GLY A 1 383 ? -19.343 11.032 12.272 1.00 85.31 383 GLY A O 1
ATOM 3003 N N . GLY A 1 384 ? -19.337 12.369 14.096 1.00 84.69 384 GLY A N 1
ATOM 3004 C CA . GLY A 1 384 ? -19.450 13.655 13.410 1.00 84.69 384 GLY A CA 1
ATOM 3005 C C . GLY A 1 384 ? -18.331 14.641 13.747 1.00 84.69 384 GLY A C 1
ATOM 3006 O O . GLY A 1 384 ? -17.148 14.294 13.799 1.00 84.69 384 GLY A O 1
ATOM 3007 N N . SER A 1 385 ? -18.709 15.910 13.917 1.00 85.00 385 SER A N 1
ATOM 3008 C CA . SER A 1 385 ? -17.810 16.953 14.406 1.00 85.00 385 SER A CA 1
ATOM 3009 C C . SER A 1 385 ? -17.451 16.688 15.863 1.00 85.00 385 SER A C 1
ATOM 3011 O O . SER A 1 385 ? -18.339 16.577 16.701 1.00 85.00 385 SER A O 1
ATOM 3013 N N . ILE A 1 386 ? -16.154 16.646 16.159 1.00 88.44 386 ILE A N 1
ATOM 3014 C CA . ILE A 1 386 ? -15.660 16.429 17.520 1.00 88.44 386 ILE A CA 1
ATOM 3015 C C . ILE A 1 386 ? -16.177 17.543 18.437 1.00 88.44 386 ILE A C 1
ATOM 3017 O O . ILE A 1 386 ? -15.944 18.722 18.162 1.00 88.44 386 ILE A O 1
ATOM 3021 N N . ASN A 1 387 ? -16.799 17.160 19.554 1.00 91.06 387 ASN A N 1
ATOM 3022 C CA . ASN A 1 387 ? -17.213 18.090 20.601 1.00 91.06 387 ASN A CA 1
ATOM 3023 C C . ASN A 1 387 ? -16.012 18.911 21.115 1.00 91.06 387 ASN A C 1
ATOM 3025 O O . ASN A 1 387 ? -14.964 18.362 21.472 1.00 91.06 387 ASN A O 1
ATOM 3029 N N . GLU A 1 388 ? -16.156 20.236 21.185 1.00 92.50 388 GLU A N 1
ATOM 3030 C CA . GLU A 1 388 ? -15.081 21.145 21.603 1.00 92.50 388 GLU A CA 1
ATOM 3031 C C . GLU A 1 388 ? -14.541 20.821 22.998 1.00 92.50 388 GLU A C 1
ATOM 3033 O O . GLU A 1 388 ? -13.327 20.854 23.215 1.00 92.50 388 GLU A O 1
ATOM 3038 N N . LYS A 1 389 ? -15.418 20.433 23.935 1.00 93.88 389 LYS A N 1
ATOM 3039 C CA . LYS A 1 389 ? -15.010 20.052 25.294 1.00 93.88 389 LYS A CA 1
ATOM 3040 C C . LYS A 1 389 ? -14.098 18.831 25.275 1.00 93.88 389 LYS A C 1
ATOM 3042 O O . LYS A 1 389 ? -13.072 18.831 25.953 1.00 93.88 389 LYS A O 1
ATOM 3047 N N . LEU A 1 390 ? -14.448 17.821 24.477 1.00 92.75 390 LEU A N 1
ATOM 3048 C CA . LEU A 1 390 ? -13.656 16.602 24.322 1.00 92.75 390 LEU A CA 1
ATOM 3049 C C . LEU A 1 390 ? -12.308 16.910 23.663 1.00 92.75 390 LEU A C 1
ATOM 3051 O O . LEU A 1 390 ? -11.269 16.426 24.114 1.00 92.75 390 LEU A O 1
ATOM 3055 N N . LYS A 1 391 ? -12.304 17.763 22.633 1.00 93.62 391 LYS A N 1
ATOM 3056 C CA . LYS A 1 391 ? -11.080 18.196 21.949 1.00 93.62 391 LYS A CA 1
ATOM 3057 C C . LYS A 1 391 ? -10.120 18.902 22.910 1.00 93.62 391 LYS A C 1
ATOM 3059 O O . LYS A 1 391 ? -8.954 18.527 22.982 1.00 93.62 391 LYS A O 1
ATOM 3064 N N . LEU A 1 392 ? -10.606 19.876 23.682 1.00 93.94 392 LEU A N 1
ATOM 3065 C CA . LEU A 1 392 ? -9.794 20.604 24.665 1.00 93.94 392 LEU A CA 1
ATOM 3066 C C . LEU A 1 392 ? -9.299 19.693 25.798 1.00 93.94 392 LEU A C 1
ATOM 3068 O O . LEU A 1 392 ? -8.154 19.816 26.230 1.00 93.94 392 LEU A O 1
ATOM 3072 N N . ALA A 1 393 ? -10.127 18.742 26.242 1.00 93.50 393 ALA A N 1
ATOM 3073 C CA . ALA A 1 393 ? -9.762 17.794 27.291 1.00 93.50 393 ALA A CA 1
ATOM 3074 C C . ALA A 1 393 ? -8.696 16.769 26.855 1.00 93.50 393 ALA A C 1
ATOM 3076 O O . ALA A 1 393 ? -7.997 16.230 27.710 1.00 93.50 393 ALA A O 1
ATOM 3077 N N . THR A 1 394 ? -8.553 16.498 25.553 1.00 93.81 394 THR A N 1
ATOM 3078 C CA . THR A 1 394 ? -7.656 15.452 25.023 1.00 93.81 394 THR A CA 1
ATOM 3079 C C . THR A 1 394 ? -6.403 15.991 24.341 1.00 93.81 394 THR A C 1
ATOM 3081 O O . THR A 1 394 ? -5.367 15.340 24.407 1.00 93.81 394 THR A O 1
ATOM 3084 N N . GLN A 1 395 ? -6.438 17.194 23.756 1.00 93.94 395 GLN A N 1
ATOM 3085 C CA . GLN A 1 395 ? -5.329 17.754 22.968 1.00 93.94 395 GLN A CA 1
ATOM 3086 C C . GLN A 1 395 ? -3.981 17.805 23.714 1.00 93.94 395 GLN A C 1
ATOM 3088 O O . GLN A 1 395 ? -2.933 17.704 23.080 1.00 93.94 395 GLN A O 1
ATOM 3093 N N . ASN A 1 396 ? -3.992 17.959 25.042 1.00 93.94 396 ASN A N 1
ATOM 3094 C CA . ASN A 1 396 ? -2.770 18.017 25.854 1.00 93.94 396 ASN A CA 1
ATOM 3095 C C . ASN A 1 396 ? -2.269 16.634 26.330 1.00 93.94 396 ASN A C 1
ATOM 3097 O O . ASN A 1 396 ? -1.229 16.539 26.980 1.00 93.94 396 ASN A O 1
ATOM 3101 N N . ILE A 1 397 ? -3.005 15.552 26.056 1.00 93.81 397 ILE A N 1
ATOM 3102 C CA . ILE A 1 397 ? -2.702 14.203 26.546 1.00 93.81 397 ILE A CA 1
ATOM 3103 C C . ILE A 1 397 ? -2.061 13.384 25.419 1.00 93.81 397 ILE A C 1
ATOM 3105 O O . ILE A 1 397 ? -2.724 12.949 24.489 1.00 93.81 397 ILE A O 1
ATOM 3109 N N . HIS A 1 398 ? -0.758 13.114 25.519 1.00 92.25 398 HIS A N 1
ATOM 3110 C CA . HIS A 1 398 ? 0.016 12.471 24.444 1.00 92.25 398 HIS A CA 1
ATOM 3111 C C . HIS A 1 398 ? -0.403 11.027 24.102 1.00 92.25 398 HIS A C 1
ATOM 3113 O O . HIS A 1 398 ? -0.099 10.540 23.011 1.00 92.25 398 HIS A O 1
ATOM 3119 N N . TYR A 1 399 ? -1.053 10.323 25.030 1.00 92.75 399 TYR A N 1
ATOM 3120 C CA . TYR A 1 399 ? -1.508 8.943 24.850 1.00 92.75 399 TYR A CA 1
ATOM 3121 C C . TYR A 1 399 ? -2.997 8.823 24.495 1.00 92.75 399 TYR A C 1
ATOM 3123 O O . TYR A 1 399 ? -3.460 7.704 24.284 1.00 92.75 399 TYR A O 1
ATOM 3131 N N . VAL A 1 400 ? -3.738 9.935 24.398 1.00 94.12 400 VAL A N 1
ATOM 3132 C CA . VAL A 1 400 ? -5.148 9.948 23.983 1.00 94.12 400 VAL A CA 1
ATOM 3133 C C . VAL A 1 400 ? -5.284 10.781 22.720 1.00 94.12 400 VAL A C 1
ATOM 3135 O O . VAL A 1 400 ? -5.012 11.975 22.729 1.00 94.12 400 VAL A O 1
ATOM 3138 N N . ASN A 1 401 ? -5.750 10.167 21.637 1.00 94.62 401 ASN A N 1
ATOM 3139 C CA . ASN A 1 401 ? -6.049 10.882 20.401 1.00 94.62 401 ASN A CA 1
ATOM 3140 C C . ASN A 1 401 ? -7.539 10.806 20.083 1.00 94.62 401 ASN A C 1
ATOM 3142 O O . ASN A 1 401 ? -8.164 9.768 20.281 1.00 94.62 401 ASN A O 1
ATOM 3146 N N . VAL A 1 402 ? -8.086 11.894 19.543 1.00 94.38 402 VAL A N 1
ATOM 3147 C CA . VAL A 1 402 ? -9.476 11.965 19.074 1.00 94.38 402 VAL A CA 1
ATOM 3148 C C . VAL A 1 402 ? -9.483 12.139 17.565 1.00 94.38 402 VAL A C 1
ATOM 3150 O O . VAL A 1 402 ? -8.802 13.018 17.034 1.00 94.38 402 VAL A O 1
ATOM 3153 N N . LEU A 1 403 ? -10.256 11.311 16.867 1.00 94.56 403 LEU A N 1
ATOM 3154 C CA . LEU A 1 403 ? -10.469 11.412 15.427 1.00 94.56 403 LEU A CA 1
ATOM 3155 C C . LEU A 1 403 ? -11.967 11.405 15.106 1.00 94.56 403 LEU A C 1
ATOM 3157 O O . LEU A 1 403 ? -12.727 10.685 15.745 1.00 94.56 403 LEU A O 1
ATOM 3161 N N . PRO A 1 404 ? -12.408 12.129 14.068 1.00 94.62 404 PRO A N 1
ATOM 3162 C CA . PRO A 1 404 ? -13.728 11.890 13.510 1.00 94.62 404 PRO A CA 1
ATOM 3163 C C . PRO A 1 404 ? -13.720 10.580 12.699 1.00 94.62 404 PRO A C 1
ATOM 3165 O O . PRO A 1 404 ? -12.691 10.188 12.134 1.00 94.62 404 PRO A O 1
ATOM 3168 N N . SER A 1 405 ? -14.874 9.933 12.561 1.00 93.75 405 SER A N 1
ATOM 3169 C CA . SER A 1 405 ? -15.080 8.674 11.822 1.00 93.75 405 SER A CA 1
ATOM 3170 C C . SER A 1 405 ? -14.550 8.737 10.375 1.00 93.75 405 SER A C 1
ATOM 3172 O O . SER A 1 405 ? -13.951 7.786 9.851 1.00 93.75 405 SER A O 1
ATOM 3174 N N . ILE A 1 406 ? -14.665 9.906 9.732 1.00 93.00 406 ILE A N 1
ATOM 3175 C CA . ILE A 1 406 ? -14.129 10.183 8.392 1.00 93.00 406 ILE A CA 1
ATOM 3176 C C . ILE A 1 406 ? -12.595 10.090 8.326 1.00 93.00 406 ILE A C 1
ATOM 3178 O O . ILE A 1 406 ? -12.053 9.628 7.322 1.00 93.00 406 ILE A O 1
ATOM 3182 N N . GLY A 1 407 ? -11.898 10.476 9.398 1.00 91.50 407 GLY A N 1
ATOM 3183 C CA . GLY A 1 407 ? -10.437 10.465 9.519 1.00 91.50 407 GLY A CA 1
ATOM 3184 C C . GLY A 1 407 ? -9.854 9.136 10.007 1.00 91.50 407 GLY A C 1
ATOM 3185 O O . GLY A 1 407 ? -8.629 9.006 10.132 1.00 91.50 407 GLY A O 1
ATOM 3186 N N . LEU A 1 408 ? -10.711 8.144 10.277 1.00 94.56 408 LEU A N 1
ATOM 3187 C CA . LEU A 1 408 ? -10.292 6.845 10.784 1.00 94.56 408 LEU A CA 1
ATOM 3188 C C . LEU A 1 408 ? -9.370 6.135 9.790 1.00 94.56 408 LEU A C 1
ATOM 3190 O O . LEU A 1 408 ? -9.668 6.001 8.599 1.00 94.56 408 LEU A O 1
ATOM 3194 N N . ASN A 1 409 ? -8.228 5.672 10.289 1.00 95.62 409 ASN A N 1
ATOM 3195 C CA . ASN A 1 409 ? -7.164 5.136 9.463 1.00 95.62 409 ASN A CA 1
ATOM 3196 C C . ASN A 1 409 ? -6.467 3.950 10.152 1.00 95.62 409 ASN A C 1
ATOM 3198 O O . ASN A 1 409 ? -6.359 3.909 11.374 1.00 95.62 409 ASN A O 1
ATOM 3202 N N . VAL A 1 410 ? -5.983 2.998 9.345 1.00 97.00 410 VAL A N 1
ATOM 3203 C CA . VAL A 1 410 ? -5.355 1.755 9.831 1.00 97.00 410 VAL A CA 1
ATOM 3204 C C . VAL A 1 410 ? -4.141 2.023 10.722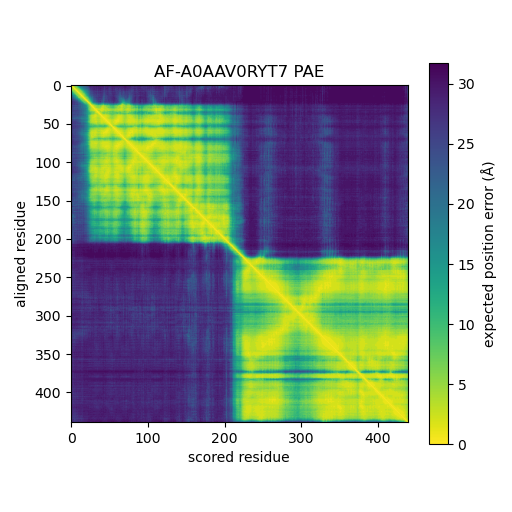 1.00 97.00 410 VAL A C 1
ATOM 3206 O O . VAL A 1 410 ? -4.029 1.426 11.785 1.00 97.00 410 VAL A O 1
ATOM 3209 N N . TYR A 1 411 ? -3.254 2.944 10.332 1.00 97.12 411 TYR A N 1
ATOM 3210 C CA . TYR A 1 411 ? -2.071 3.285 11.124 1.00 97.12 411 TYR A CA 1
ATOM 3211 C C . TYR A 1 411 ? -2.423 3.752 12.543 1.00 97.12 411 TYR A C 1
ATOM 3213 O O . TYR A 1 411 ? -1.830 3.272 13.502 1.00 97.12 411 TYR A O 1
ATOM 3221 N N . SER A 1 412 ? -3.402 4.649 12.688 1.00 95.88 412 SER A N 1
ATOM 3222 C CA . SER A 1 412 ? -3.855 5.130 13.994 1.00 95.88 412 SER A CA 1
ATOM 3223 C C . SER A 1 412 ? -4.461 3.999 14.823 1.00 95.88 412 SER A C 1
ATOM 3225 O O . SER A 1 412 ? -4.129 3.901 15.994 1.00 95.88 412 SER A O 1
ATOM 3227 N N . ILE A 1 413 ? -5.267 3.105 14.243 1.00 96.25 413 ILE A N 1
ATOM 3228 C CA . ILE A 1 413 ? -5.840 1.964 14.986 1.00 96.25 413 ILE A CA 1
ATOM 3229 C C . ILE A 1 413 ? -4.745 1.026 15.515 1.00 96.25 413 ILE A C 1
ATOM 3231 O O . ILE A 1 413 ? -4.844 0.531 16.633 1.00 96.25 413 ILE A O 1
ATOM 3235 N N . LEU A 1 414 ? -3.691 0.788 14.730 1.00 95.31 414 LEU A N 1
ATOM 3236 C CA . LEU A 1 414 ? -2.580 -0.078 15.137 1.00 95.31 414 LEU A CA 1
ATOM 3237 C C . LEU A 1 414 ? -1.632 0.587 16.140 1.00 95.31 414 LEU A C 1
ATOM 3239 O O . LEU A 1 414 ? -1.033 -0.100 16.958 1.00 95.31 414 LEU A O 1
ATOM 3243 N N . GLN A 1 415 ? -1.473 1.911 16.068 1.00 94.62 415 GLN A N 1
ATOM 3244 C CA . GLN A 1 415 ? -0.596 2.666 16.967 1.00 94.62 415 GLN A CA 1
ATOM 3245 C C . GLN A 1 415 ? -1.145 2.766 18.400 1.00 94.62 415 GLN A C 1
ATOM 3247 O O . GLN A 1 415 ? -0.360 2.974 19.328 1.00 94.62 415 GLN A O 1
ATOM 3252 N N . HIS A 1 416 ? -2.466 2.680 18.564 1.00 94.56 416 HIS A N 1
ATOM 3253 C CA . HIS A 1 416 ? -3.147 2.733 19.859 1.00 94.56 416 HIS A CA 1
ATOM 3254 C C . HIS A 1 416 ? -3.558 1.329 20.284 1.00 94.56 416 HIS A C 1
ATOM 3256 O O . HIS A 1 416 ? -3.853 0.500 19.428 1.00 94.56 416 HIS A O 1
ATOM 3262 N N . ASP A 1 417 ? -3.583 1.071 21.587 1.00 92.62 417 ASP A N 1
ATOM 3263 C CA . ASP A 1 417 ? -3.911 -0.252 22.119 1.00 92.62 417 ASP A CA 1
ATOM 3264 C C . ASP A 1 417 ? -5.424 -0.452 22.159 1.00 92.62 417 ASP A C 1
ATOM 3266 O O . ASP A 1 417 ? -5.921 -1.467 21.674 1.00 92.62 417 ASP A O 1
ATOM 3270 N N . THR A 1 418 ? -6.139 0.557 22.664 1.00 93.62 418 THR A N 1
ATOM 3271 C CA . THR A 1 418 ? -7.592 0.533 22.849 1.00 93.62 418 THR A CA 1
ATOM 3272 C C . THR A 1 418 ? -8.262 1.519 21.900 1.00 93.62 418 THR A C 1
ATOM 3274 O O . THR A 1 418 ? -7.832 2.670 21.758 1.00 93.62 418 THR A O 1
ATOM 3277 N N . LEU A 1 419 ? -9.326 1.059 21.247 1.00 95.44 419 LEU A N 1
ATOM 3278 C CA . LEU A 1 419 ? -10.155 1.835 20.335 1.00 95.44 419 LEU A CA 1
ATOM 3279 C C . LEU A 1 419 ? -11.536 2.020 20.966 1.00 95.44 419 LEU A C 1
ATOM 3281 O O . LEU A 1 419 ? -12.247 1.043 21.166 1.00 95.44 419 LEU A O 1
ATOM 3285 N N . VAL A 1 420 ? -11.922 3.263 21.238 1.00 94.44 420 VAL A N 1
ATOM 3286 C CA . VAL A 1 420 ? -13.266 3.614 21.712 1.00 94.44 420 VAL A CA 1
ATOM 3287 C C . VAL A 1 420 ? -14.002 4.311 20.581 1.00 94.44 420 VAL A C 1
ATOM 3289 O O . VAL A 1 420 ? -13.494 5.280 20.011 1.00 94.44 420 VAL A O 1
ATOM 3292 N N . MET A 1 421 ? -15.194 3.834 20.246 1.00 95.31 421 MET A N 1
ATOM 3293 C CA . MET A 1 421 ? -16.026 4.408 19.189 1.00 95.31 421 MET A CA 1
ATOM 3294 C C . MET A 1 421 ? -17.394 4.793 19.740 1.00 95.31 421 MET A C 1
ATOM 3296 O O . MET A 1 421 ? -17.986 4.003 20.467 1.00 95.31 421 MET A O 1
ATOM 3300 N N . SER A 1 422 ? -17.930 5.959 19.367 1.00 95.31 422 SER A N 1
ATOM 3301 C CA . SER A 1 422 ? -19.346 6.248 19.629 1.00 95.31 422 SER A CA 1
ATOM 3302 C C . SER A 1 422 ? -20.256 5.363 18.769 1.00 95.31 422 SER A C 1
ATOM 3304 O O . SER A 1 422 ? -19.874 4.943 17.670 1.00 95.31 422 SER A O 1
ATOM 3306 N N . ARG A 1 423 ? -21.484 5.108 19.227 1.00 94.00 423 ARG A N 1
ATOM 3307 C CA . ARG A 1 423 ? -22.515 4.378 18.472 1.00 94.00 423 ARG A CA 1
ATOM 3308 C C . ARG A 1 423 ? -22.728 5.009 17.093 1.00 94.00 423 ARG A C 1
ATOM 3310 O O . ARG A 1 423 ? -22.744 4.311 16.077 1.00 94.00 423 ARG A O 1
ATOM 3317 N N . ALA A 1 424 ? -22.756 6.341 17.036 1.00 93.88 424 ALA A N 1
ATOM 3318 C CA . ALA A 1 424 ? -22.808 7.098 15.787 1.00 93.88 424 ALA A CA 1
ATOM 3319 C C . ALA A 1 424 ? -21.593 6.839 14.874 1.00 93.88 424 ALA A C 1
ATOM 3321 O O . ALA A 1 424 ? -21.748 6.700 13.658 1.00 93.88 424 ALA A O 1
ATOM 3322 N N . ALA A 1 425 ? -20.381 6.740 15.434 1.00 94.94 425 ALA A N 1
ATOM 3323 C CA . ALA A 1 425 ? -19.187 6.402 14.664 1.00 94.94 425 ALA A CA 1
ATOM 3324 C C . ALA A 1 425 ? -19.253 4.992 14.082 1.00 94.94 425 ALA A C 1
ATOM 3326 O O . ALA A 1 425 ? -18.875 4.808 12.927 1.00 94.94 425 ALA A O 1
ATOM 3327 N N . VAL A 1 426 ? -19.729 4.007 14.845 1.00 95.00 426 VAL A N 1
ATOM 3328 C CA . VAL A 1 426 ? -19.850 2.631 14.350 1.00 95.00 426 VAL A CA 1
ATOM 3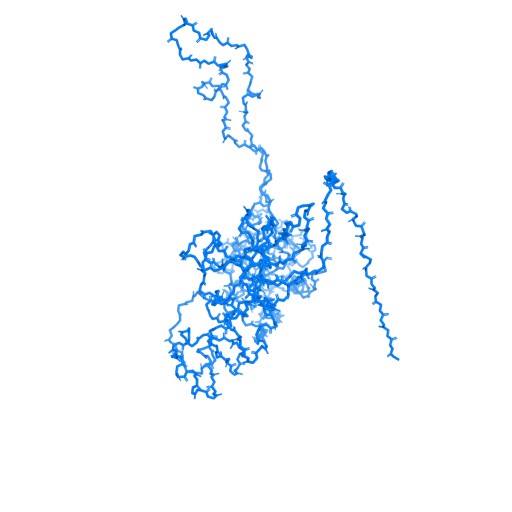329 C C . VAL A 1 426 ? -20.827 2.566 13.179 1.00 95.00 426 VAL A C 1
ATOM 3331 O O . VAL A 1 426 ? -20.438 2.085 12.114 1.00 95.00 426 VAL A O 1
ATOM 3334 N N . ASN A 1 427 ? -22.018 3.151 13.320 1.00 93.81 427 ASN A N 1
ATOM 3335 C CA . ASN A 1 427 ? -23.012 3.203 12.244 1.00 93.81 427 ASN A CA 1
ATOM 3336 C C . ASN A 1 427 ? -22.453 3.886 10.987 1.00 93.81 427 ASN A C 1
ATOM 3338 O O . ASN A 1 427 ? -22.469 3.305 9.904 1.00 93.81 427 ASN A O 1
ATOM 3342 N N . GLY A 1 428 ? -21.821 5.057 11.132 1.00 93.25 428 GLY A N 1
ATOM 3343 C CA . GLY A 1 428 ? -21.219 5.761 9.994 1.00 93.25 428 GLY A CA 1
ATOM 3344 C C . GLY A 1 428 ? -20.083 4.985 9.309 1.00 93.25 428 GLY A C 1
ATOM 3345 O O . GLY A 1 428 ? -19.858 5.125 8.103 1.00 93.25 428 GLY A O 1
ATOM 3346 N N . ILE A 1 429 ? -19.350 4.142 10.047 1.00 94.06 429 ILE A N 1
ATOM 3347 C CA . ILE A 1 429 ? -18.330 3.257 9.471 1.00 94.06 429 ILE A CA 1
ATOM 3348 C C . ILE A 1 429 ? -18.969 2.090 8.721 1.00 94.06 429 ILE A C 1
ATOM 3350 O O . ILE A 1 429 ? -18.512 1.797 7.613 1.00 94.06 429 ILE A O 1
ATOM 3354 N N . VAL A 1 430 ? -19.995 1.455 9.288 1.00 94.06 430 VAL A N 1
ATOM 3355 C CA . VAL A 1 430 ? -20.739 0.359 8.650 1.00 94.06 430 VAL A CA 1
ATOM 3356 C C . VAL A 1 430 ? -21.364 0.844 7.340 1.00 94.06 430 VAL A C 1
ATOM 3358 O O . VAL A 1 430 ? -21.053 0.290 6.284 1.00 94.06 430 VAL A O 1
ATOM 3361 N N . ASP A 1 431 ? -22.068 1.978 7.360 1.00 92.62 431 ASP A N 1
ATOM 3362 C CA . ASP A 1 431 ? -22.648 2.605 6.165 1.00 92.62 431 ASP A CA 1
ATOM 3363 C C . ASP A 1 431 ? -21.584 2.882 5.094 1.00 92.62 431 ASP A C 1
ATOM 3365 O O . ASP A 1 431 ? -21.745 2.591 3.904 1.00 92.62 431 ASP A O 1
ATOM 3369 N N . ARG A 1 432 ? -20.419 3.399 5.502 1.00 90.50 432 ARG A N 1
ATOM 3370 C CA . ARG A 1 432 ? -19.297 3.658 4.587 1.00 90.50 432 ARG A CA 1
ATOM 3371 C C . ARG A 1 432 ? -18.716 2.378 3.977 1.00 90.50 432 ARG A C 1
ATOM 3373 O O . ARG A 1 432 ? -18.124 2.436 2.893 1.00 90.50 432 ARG A O 1
ATOM 3380 N N . MET A 1 433 ? -18.807 1.247 4.672 1.00 90.69 433 MET A N 1
ATOM 3381 C CA . MET A 1 433 ? -18.335 -0.044 4.175 1.00 90.69 433 MET A CA 1
ATOM 3382 C C . MET A 1 433 ? -19.345 -0.709 3.242 1.00 90.69 433 MET A C 1
ATOM 3384 O O . MET A 1 433 ? -18.910 -1.270 2.233 1.00 90.69 433 MET A O 1
ATOM 3388 N N . HIS A 1 434 ? -20.643 -0.594 3.535 1.00 89.50 434 HIS A N 1
ATOM 3389 C CA . HIS A 1 434 ? -21.736 -1.137 2.721 1.00 89.50 434 HIS A CA 1
ATOM 3390 C C . HIS A 1 434 ? -22.008 -0.315 1.459 1.00 89.50 434 HIS A C 1
ATOM 3392 O O . HIS A 1 434 ? -22.293 -0.879 0.404 1.00 89.50 434 HIS A O 1
ATOM 3398 N N . THR A 1 435 ? -21.842 1.010 1.513 1.00 88.50 435 THR A N 1
ATOM 3399 C CA . THR A 1 435 ? -21.993 1.873 0.330 1.00 88.50 435 THR A CA 1
ATOM 3400 C C . THR A 1 435 ? -20.997 1.481 -0.768 1.00 88.50 435 THR A C 1
ATOM 3402 O O . THR A 1 435 ? -19.778 1.534 -0.546 1.00 88.50 435 THR A O 1
ATOM 3405 N N . PRO A 1 436 ? -21.450 1.109 -1.980 1.00 83.38 436 PRO A N 1
ATOM 3406 C CA . PRO A 1 436 ? -20.560 0.646 -3.035 1.00 83.38 436 PRO A CA 1
ATOM 3407 C C . PRO A 1 436 ? -19.591 1.749 -3.471 1.00 83.38 436 PRO A C 1
ATOM 3409 O O . PRO A 1 436 ? -19.877 2.946 -3.429 1.00 83.38 436 PRO A O 1
ATOM 3412 N N . ILE A 1 437 ? -18.392 1.343 -3.888 1.00 80.69 437 ILE A N 1
ATOM 3413 C CA . ILE A 1 437 ? -17.403 2.282 -4.419 1.00 80.69 437 ILE A CA 1
ATOM 3414 C C . ILE A 1 437 ? -17.813 2.626 -5.849 1.00 80.69 437 ILE A C 1
ATOM 3416 O O . ILE A 1 437 ? -17.456 1.899 -6.777 1.00 80.69 437 ILE A O 1
ATOM 3420 N N . ASN A 1 438 ? -18.524 3.739 -6.026 1.00 66.12 438 ASN A N 1
ATOM 3421 C CA . ASN A 1 438 ? -18.785 4.293 -7.354 1.00 66.12 438 ASN A CA 1
ATOM 3422 C C . ASN A 1 438 ? -17.438 4.606 -8.032 1.00 66.12 438 ASN A C 1
ATOM 3424 O O . ASN A 1 438 ? -16.547 5.219 -7.418 1.00 66.12 438 ASN A O 1
ATOM 3428 N N . ARG A 1 439 ? -17.256 4.059 -9.239 1.00 51.22 439 ARG A N 1
ATOM 3429 C CA . ARG A 1 439 ? -16.009 4.151 -10.008 1.00 51.22 439 ARG A CA 1
ATOM 3430 C C . ARG A 1 439 ? -15.802 5.544 -10.566 1.00 51.22 439 ARG A C 1
ATOM 3432 O O . ARG A 1 439 ? -16.773 6.083 -11.132 1.00 51.22 439 ARG A O 1
#

Radius of gyration: 35.0 Å; Cα contacts (8 Å, |Δi|>4): 695; chains: 1; bounding box: 94×73×98 Å

Nearest PDB structures (foldseek):
  5z8n-assembly2_B  TM=9.738E-01  e=2.167E-34  Arabidopsis thaliana
  6xyw-assembly1_Ad  TM=9.790E-01  e=4.562E-33  Arabidopsis thaliana
  5z8l-assembly1_A  TM=8.598E-01  e=2.751E-34  Arabidopsis thaliana
  7mt3-assembly1_E  TM=9.345E-01  e=6.935E-20  Mycobacterium tuberculosis H37Rv
  7s0s-assembly1_F  TM=9.356E-01  e=1.601E-19  Mycolicibacterium smegmatis

Organism: NCBI:txid586396

pLDDT: mean 84.21, std 17.58, range [22.48, 98.12]

Mean predicted aligned error: 18.3 Å

Secondary structure (DSSP, 8-state):
------PPP--------------TT-EE-SEEEPTTSS-EEETT-EEEE--SSTTSPPEEEEEEEEEE-TTS-EEEEEEEEEPGGGSTT---TTS-TTEEEEEEEEEEEEGGGEEEEEEEEEHHHHTT-SS--TTEEEEEEEEETTTTEEESS---EETTTTEEPPTTS--EE-TTT--EE-GGGGT--HHHHTT-S----TTT-S---S---S------SSS--PPEEEEEE-TT-----EEEEPHHHHS----HHHHHHHHHHHHHHH------PPPTTTS-S--S-SS-SSSS-SPP-S-TTSTTSTT---TT------------HHHHHHHHHHHHHHHHHTT-EEEES----SS--HHHHHHHHHHSTT-SSEEEEESSSPPHHHHHHHTT-TTEEEEEGGG--HHHHHHSSEEEEEHHHHHHHHHHHHS----